Protein AF-0000000077142689 (afdb_homodimer)

Radius of gyration: 28.76 Å; Cα contacts (8 Å, |Δi|>4): 1678; chains: 2; bounding box: 77×78×77 Å

Sequence (762 aa):
MKGYTKGTSGLIKNINKANVLDVIKKRQPISRIEVSKVLKMSKSTISAIVDELIEEGLVVENGFSEKGTVGRKPIQLSFNPNAKFVVGMSVESSNMIGVLTNMDGKILKKIKWQTSIGEQAFNEIINGIQELLKSGKNVIGIGIGLPGITDIQTGVVNAPGLKWNNFELKKKLSKIFNYSIYVDNSVNYAALGERWIGCCREIENFVLINIGNGIGSGIYVNGKLLRGNAYAAGEVGYMATGEDVFKNTYSYGDYGYFERKASLSALVGLVSKDLPHINTIEGVIKGFKEQNPICVQAVSCFIKNLSMGIANIVSILNPEAIIIGGDILNYEIDIIHEIKEKVKKIVPFDFGIKMAQLGEDAAAIGAVADVLLNTNNLILLMKGYTKGTSGLIKNINKANVLDVIKKRQPISRIEVSKVLKMSKSTISAIVDELIEEGLVVENGFSEKGTVGRKPIQLSFNPNAKFVVGMSVESSNMIGVLTNMDGKILKKIKWQTSIGEQAFNEIINGIQELLKSGKNVIGIGIGLPGITDIQTGVVNAPGLKWNNFELKKKLSKIFNYSIYVDNSVNYAALGERWIGCCREIENFVLINIGNGIGSGIYVNGKLLRGNAYAAGEVGYMATGEDVFKNTYSYGDYGYFERKASLSALVGLVSKDLPHINTIEGVIKGFKEQNPICVQAVSCFIKNLSMGIANIVSILNPEAIIIGGDILNYEIDIIHEIKEKVKKIVPFDFGIKMAQLGEDAAAIGAVADVLLNTNNLILL

Nearest PDB structures (foldseek):
  5nck-assembly1_B  TM=8.993E-01  e=7.715E-26  Fusobacterium nucleatum
  3vgl-assembly1_A  TM=8.686E-01  e=1.577E-24  Streptomyces griseus subsp. griseus NBRC 13350
  4htl-assembly1_A  TM=8.903E-01  e=1.702E-23  Listeria monocytogenes EGD-e
  5f7r-assembly1_A  TM=8.678E-01  e=2.063E-22  Listeria monocytogenes EGD-e
  5f7p-assembly1_E  TM=8.771E-01  e=1.729E-19  Listeria monocytogenes EGD-e

InterPro domains:
  IPR000600 ROK family [PF00480] (98-369)
  IPR000600 ROK family [PTHR18964] (10-369)
  IPR036388 Winged helix-like DNA-binding domain superfamily [G3DSA:1.10.10.10] (3-80)
  IPR036390 Winged helix DNA-binding domain superfamily [SSF46785] (11-76)
  IPR043129 ATPase, nucleotide binding domain [SSF53067] (85-372)

Structure (mmCIF, N/CA/C/O backbone):
data_AF-0000000077142689-model_v1
#
loop_
_entity.id
_entity.type
_entity.pdbx_description
1 polymer 'ROK family protein'
#
loop_
_atom_site.group_PDB
_atom_site.id
_atom_site.type_symbol
_atom_site.label_atom_id
_atom_site.label_alt_id
_atom_site.label_comp_id
_atom_site.label_asym_id
_atom_site.label_entity_id
_atom_site.label_seq_id
_atom_site.pdbx_PDB_ins_code
_atom_site.Cartn_x
_atom_site.Cartn_y
_atom_site.Cartn_z
_atom_site.occupancy
_atom_site.B_iso_or_equiv
_atom_site.auth_seq_id
_atom_site.auth_comp_id
_atom_site.auth_asym_id
_atom_site.auth_atom_id
_atom_site.pdbx_PDB_model_num
ATOM 1 N N . MET A 1 1 ? 2.389 6.676 22.094 1 34.97 1 MET A N 1
ATOM 2 C CA . MET A 1 1 ? 1.885 7.871 21.422 1 34.97 1 MET A CA 1
ATOM 3 C C . MET A 1 1 ? 2.926 8.43 20.469 1 34.97 1 MET A C 1
ATOM 5 O O . MET A 1 1 ? 4.09 8.602 20.844 1 34.97 1 MET A O 1
ATOM 9 N N . LYS A 1 2 ? 2.779 8.234 19.297 1 53.44 2 LYS A N 1
ATOM 10 C CA . LYS A 1 2 ? 3.785 8.758 18.375 1 53.44 2 LYS A CA 1
ATOM 11 C C . LYS A 1 2 ? 4.148 10.195 18.719 1 53.44 2 LYS A C 1
ATOM 13 O O . LYS A 1 2 ? 3.281 10.992 19.078 1 53.44 2 LYS A O 1
ATOM 18 N N . GLY A 1 3 ? 5.324 10.398 19.25 1 62.84 3 GLY A N 1
ATOM 19 C CA . GLY A 1 3 ? 5.82 11.703 19.656 1 62.84 3 GLY A CA 1
ATOM 20 C C . GLY A 1 3 ? 5.543 12.781 18.625 1 62.84 3 GLY A C 1
ATOM 21 O O . GLY A 1 3 ? 5.414 12.492 17.422 1 62.84 3 GLY A O 1
ATOM 22 N N . TYR A 1 4 ? 4.871 13.891 19.109 1 74.12 4 TYR A N 1
ATOM 23 C CA . TYR A 1 4 ? 4.586 15.039 18.234 1 74.12 4 TYR A CA 1
ATOM 24 C C . TYR A 1 4 ? 5.871 15.625 17.672 1 74.12 4 TYR A C 1
ATOM 26 O O . TYR A 1 4 ? 6.855 15.805 18.391 1 74.12 4 TYR A O 1
ATOM 34 N N . THR A 1 5 ? 6.027 15.562 16.328 1 70.62 5 THR A N 1
ATOM 35 C CA . THR A 1 5 ? 7.129 16.281 15.703 1 70.62 5 THR A CA 1
ATOM 36 C C . THR A 1 5 ? 6.941 17.797 15.852 1 70.62 5 THR A C 1
ATOM 38 O O . THR A 1 5 ? 5.938 18.344 15.398 1 70.62 5 THR A O 1
ATOM 41 N N . LYS A 1 6 ? 7.988 18.406 16.531 1 76.56 6 LYS A N 1
ATOM 42 C CA . LYS A 1 6 ? 7.918 19.859 16.734 1 76.56 6 LYS A CA 1
ATOM 43 C C . LYS A 1 6 ? 8.398 20.625 15.508 1 76.56 6 LYS A C 1
ATOM 45 O O . LYS A 1 6 ? 9.344 20.203 14.844 1 76.56 6 LYS A O 1
ATOM 50 N N . GLY A 1 7 ? 7.574 21.516 15.141 1 73.81 7 GLY A N 1
ATOM 51 C CA . GLY A 1 7 ? 8.141 22.484 14.211 1 73.81 7 GLY A CA 1
ATOM 52 C C . GLY A 1 7 ? 9.195 23.375 14.844 1 73.81 7 GLY A C 1
ATOM 53 O O . GLY A 1 7 ? 8.906 24.109 15.789 1 73.81 7 GLY A O 1
ATOM 54 N N . THR A 1 8 ? 10.539 23.156 14.367 1 78.94 8 THR A N 1
ATOM 55 C CA . THR A 1 8 ? 11.648 23.922 14.922 1 78.94 8 THR A CA 1
ATOM 56 C C . THR A 1 8 ? 12.484 24.547 13.812 1 78.94 8 THR A C 1
ATOM 58 O O . THR A 1 8 ? 12.328 24.203 12.641 1 78.94 8 THR A O 1
ATOM 61 N N . SER A 1 9 ? 13.195 25.484 14.133 1 79.88 9 SER A N 1
ATOM 62 C CA . SER A 1 9 ? 14.133 26.078 13.195 1 79.88 9 SER A CA 1
ATOM 63 C C . SER A 1 9 ? 15.094 25.031 12.633 1 79.88 9 SER A C 1
ATOM 65 O O . SER A 1 9 ? 15.5 25.109 11.469 1 79.88 9 SER A O 1
ATOM 67 N N . GLY A 1 10 ? 15.406 24.125 13.438 1 79.38 10 GLY A N 1
ATOM 68 C CA . GLY A 1 10 ? 16.25 23.031 12.992 1 79.38 10 GLY A CA 1
ATOM 69 C C . GLY A 1 10 ? 15.625 22.219 11.875 1 79.38 10 GLY A C 1
ATOM 70 O O . GLY A 1 10 ? 16.312 21.844 10.922 1 79.38 10 GLY A O 1
ATOM 71 N N . LEU A 1 11 ? 14.398 22.078 12.023 1 79.75 11 LEU A N 1
ATOM 72 C CA . LEU A 1 11 ? 13.68 21.359 10.984 1 79.75 11 LEU A CA 1
ATOM 73 C C . LEU A 1 11 ? 13.711 22.125 9.664 1 79.75 11 LEU A C 1
ATOM 75 O O . LEU A 1 11 ? 13.883 21.531 8.602 1 79.75 11 LEU A O 1
ATOM 79 N N . ILE A 1 12 ? 13.602 23.328 9.727 1 82.12 12 ILE A N 1
ATOM 80 C CA . ILE A 1 12 ? 13.641 24.188 8.547 1 82.12 12 ILE A CA 1
ATOM 81 C C . ILE A 1 12 ? 14.992 24.047 7.855 1 82.12 12 ILE A C 1
ATOM 83 O O . ILE A 1 12 ? 15.062 23.875 6.637 1 82.12 12 ILE A O 1
ATOM 87 N N . LYS A 1 13 ? 15.977 24.141 8.672 1 84.38 13 LYS A N 1
ATOM 88 C CA . LYS A 1 13 ? 17.328 24.062 8.125 1 84.38 13 LYS A CA 1
ATOM 89 C C . LYS A 1 13 ? 17.547 22.719 7.422 1 84.38 13 LYS A C 1
ATOM 91 O O . LYS A 1 13 ? 18.109 22.688 6.328 1 84.38 13 LYS A O 1
ATOM 96 N N . ASN A 1 14 ? 17.094 21.734 8.055 1 85.06 14 ASN A N 1
ATOM 97 C CA . ASN A 1 14 ? 17.281 20.406 7.484 1 85.06 14 ASN A CA 1
ATOM 98 C C . ASN A 1 14 ? 16.531 20.25 6.168 1 85.06 14 ASN A C 1
ATOM 100 O O . ASN A 1 14 ? 17.047 19.656 5.215 1 85.06 14 ASN A O 1
ATOM 104 N N . ILE A 1 15 ? 15.414 20.781 6.145 1 84.69 15 ILE A N 1
ATOM 105 C CA . ILE A 1 15 ? 14.594 20.703 4.941 1 84.69 15 ILE A CA 1
ATOM 106 C C . ILE A 1 15 ? 15.273 21.469 3.807 1 84.69 15 ILE A C 1
ATOM 108 O O . ILE A 1 15 ? 15.391 20.953 2.689 1 84.69 15 ILE A O 1
ATOM 112 N N . ASN A 1 16 ? 15.742 22.609 4.094 1 88.06 16 ASN A N 1
ATOM 113 C CA . ASN A 1 16 ? 16.359 23.453 3.072 1 88.06 16 ASN A CA 1
ATOM 114 C C . ASN A 1 16 ? 17.688 22.859 2.594 1 88.06 16 ASN A C 1
ATOM 116 O O . ASN A 1 16 ? 18 22.938 1.406 1 88.06 16 ASN A O 1
ATOM 120 N N . LYS A 1 17 ? 18.422 22.328 3.52 1 90.19 17 LYS A N 1
ATOM 121 C CA . LYS A 1 17 ? 19.672 21.688 3.139 1 90.19 17 LYS A CA 1
ATOM 122 C C . LYS A 1 17 ? 19.422 20.531 2.174 1 90.19 17 LYS A C 1
ATOM 124 O O . LYS A 1 17 ? 20.141 20.391 1.174 1 90.19 17 LYS A O 1
ATOM 129 N N . ALA A 1 18 ? 18.438 19.781 2.486 1 87.69 18 ALA A N 1
ATOM 130 C CA . ALA A 1 18 ? 18.094 18.672 1.612 1 87.69 18 ALA A CA 1
ATOM 131 C C . ALA A 1 18 ? 17.672 19.156 0.231 1 87.69 18 ALA A C 1
ATOM 133 O O . ALA A 1 18 ? 18.047 18.578 -0.786 1 87.69 18 ALA A O 1
ATOM 134 N N . ASN A 1 19 ? 16.953 20.203 0.176 1 89.19 19 ASN A N 1
ATOM 135 C CA . ASN A 1 19 ? 16.516 20.781 -1.087 1 89.19 19 ASN A CA 1
ATOM 136 C C . ASN A 1 19 ? 17.688 21.266 -1.923 1 89.19 19 ASN A C 1
ATOM 138 O O . ASN A 1 19 ? 17.75 21.016 -3.129 1 89.19 19 ASN A O 1
ATOM 142 N N . VAL A 1 20 ? 18.578 21.922 -1.281 1 92.56 20 VAL A N 1
ATOM 143 C CA . VAL A 1 20 ? 19.75 22.469 -1.969 1 92.56 20 VAL A CA 1
ATOM 144 C C . VAL A 1 20 ? 20.578 21.344 -2.566 1 92.56 20 VAL A C 1
ATOM 146 O O . VAL A 1 20 ? 20.953 21.391 -3.738 1 92.56 20 VAL A O 1
ATOM 149 N N . LEU A 1 21 ? 20.797 20.391 -1.777 1 91.31 21 LEU A N 1
ATOM 150 C CA . LEU A 1 21 ? 21.578 19.25 -2.25 1 91.31 21 LEU A CA 1
ATOM 151 C C . LEU A 1 21 ? 20.906 18.578 -3.428 1 91.31 21 LEU A C 1
ATOM 153 O O . LEU A 1 21 ? 21.562 18.188 -4.398 1 91.31 21 LEU A O 1
ATOM 157 N N . ASP A 1 22 ? 19.641 18.406 -3.316 1 89.19 22 ASP A N 1
ATOM 158 C CA . ASP A 1 22 ? 18.875 17.766 -4.383 1 89.19 22 ASP A CA 1
ATOM 159 C C . ASP A 1 22 ? 18.984 18.562 -5.688 1 89.19 22 ASP A C 1
ATOM 161 O O . ASP A 1 22 ? 19.188 17.969 -6.754 1 89.19 22 ASP A O 1
ATOM 165 N N . VAL A 1 23 ? 18.875 19.828 -5.605 1 90.88 23 VAL A N 1
ATOM 166 C CA . VAL A 1 23 ? 18.953 20.688 -6.785 1 90.88 23 VAL A CA 1
ATOM 167 C C . VAL A 1 23 ? 20.344 20.578 -7.41 1 90.88 23 VAL A C 1
ATOM 169 O O . VAL A 1 23 ? 20.469 20.453 -8.633 1 90.88 23 VAL A O 1
ATOM 172 N N . ILE A 1 24 ? 21.328 20.578 -6.57 1 93.12 24 ILE A N 1
ATOM 173 C CA . ILE A 1 24 ? 22.688 20.484 -7.074 1 93.12 24 ILE A CA 1
ATOM 174 C C . ILE A 1 24 ? 22.891 19.125 -7.773 1 93.12 24 ILE A C 1
ATOM 176 O O . ILE A 1 24 ? 23.406 19.078 -8.883 1 93.12 24 ILE A O 1
ATOM 180 N N . LYS A 1 25 ? 22.453 18.141 -7.184 1 90.56 25 LYS A N 1
ATOM 181 C CA . LYS A 1 25 ? 22.609 16.797 -7.734 1 90.56 25 LYS A CA 1
ATOM 182 C C . LYS A 1 25 ? 21.906 16.672 -9.086 1 90.56 25 LYS A C 1
ATOM 184 O O . LYS A 1 25 ? 22.453 16.078 -10.023 1 90.56 25 LYS A O 1
ATOM 189 N N . LYS A 1 26 ? 20.797 17.219 -9.219 1 89.19 26 LYS A N 1
ATOM 190 C CA . LYS A 1 26 ? 19.969 17.031 -10.406 1 89.19 26 LYS A CA 1
ATOM 191 C C . LYS A 1 26 ? 20.391 17.969 -11.531 1 89.19 26 LYS A C 1
ATOM 193 O O . LYS A 1 26 ? 20.219 17.672 -12.711 1 89.19 26 LYS A O 1
ATOM 198 N N . ARG A 1 27 ? 21.031 19.094 -11.164 1 92.56 27 ARG A N 1
ATOM 199 C CA . ARG A 1 27 ? 21.266 20.125 -12.18 1 92.56 27 ARG A CA 1
ATOM 200 C C . ARG A 1 27 ? 22.75 20.422 -12.328 1 92.56 27 ARG A C 1
ATOM 202 O O . ARG A 1 27 ? 23.141 21.328 -13.062 1 92.56 27 ARG A O 1
ATOM 209 N N . GLN A 1 28 ? 23.516 19.703 -11.758 1 92.31 28 GLN A N 1
ATOM 210 C CA . GLN A 1 28 ? 24.953 19.953 -11.766 1 92.31 28 GLN A CA 1
ATOM 211 C C . GLN A 1 28 ? 25.516 19.922 -13.188 1 92.31 28 GLN A C 1
ATOM 213 O O . GLN A 1 28 ? 25.031 19.172 -14.031 1 92.31 28 GLN A O 1
ATOM 218 N N . PRO A 1 29 ? 26.438 20.75 -13.438 1 94.12 29 PRO A N 1
ATOM 219 C CA . PRO A 1 29 ? 26.953 21.797 -12.562 1 94.12 29 PRO A CA 1
ATOM 220 C C . PRO A 1 29 ? 26.031 23.016 -12.492 1 94.12 29 PRO A C 1
ATOM 222 O O . PRO A 1 29 ? 25.328 23.312 -13.461 1 94.12 29 PRO A O 1
ATOM 225 N N . ILE A 1 30 ? 25.969 23.625 -11.383 1 95.06 30 ILE A N 1
ATOM 226 C CA . ILE A 1 30 ? 25.047 24.734 -11.164 1 95.06 30 ILE A CA 1
ATOM 227 C C . ILE A 1 30 ? 25.672 25.75 -10.211 1 95.06 30 ILE A C 1
ATOM 229 O O . ILE A 1 30 ? 26.484 25.391 -9.352 1 95.06 30 ILE A O 1
ATOM 233 N N . SER A 1 31 ? 25.328 27.016 -10.391 1 95.25 31 SER A N 1
ATOM 234 C CA . SER A 1 31 ? 25.875 28.047 -9.516 1 95.25 31 SER A CA 1
ATOM 235 C C . SER A 1 31 ? 24.953 28.297 -8.32 1 95.25 31 SER A C 1
ATOM 237 O O . SER A 1 31 ? 23.797 27.906 -8.328 1 95.25 31 SER A O 1
ATOM 239 N N . ARG A 1 32 ? 25.547 28.969 -7.309 1 95.5 32 ARG A N 1
ATOM 240 C CA . ARG A 1 32 ? 24.781 29.359 -6.133 1 95.5 32 ARG A CA 1
ATOM 241 C C . ARG A 1 32 ? 23.578 30.219 -6.527 1 95.5 32 ARG A C 1
ATOM 243 O O . ARG A 1 32 ? 22.484 30.047 -5.992 1 95.5 32 ARG A O 1
ATOM 250 N N . ILE A 1 33 ? 23.812 31.109 -7.48 1 94.5 33 ILE A N 1
ATOM 251 C CA . ILE A 1 33 ? 22.781 32.031 -7.914 1 94.5 33 ILE A CA 1
ATOM 252 C C . ILE A 1 33 ? 21.641 31.25 -8.57 1 94.5 33 ILE A C 1
ATOM 254 O O . ILE A 1 33 ? 20.469 31.547 -8.336 1 94.5 33 ILE A O 1
ATOM 258 N N . GLU A 1 34 ? 22 30.344 -9.328 1 95.25 34 GLU A N 1
ATOM 259 C CA . GLU A 1 34 ? 20.984 29.516 -9.992 1 95.25 34 GLU A CA 1
ATOM 260 C C . GLU A 1 34 ? 20.203 28.688 -8.984 1 95.25 34 GLU A C 1
ATOM 262 O O . GLU A 1 34 ? 18.984 28.516 -9.117 1 95.25 34 GLU A O 1
ATOM 267 N N . VAL A 1 35 ? 20.859 28.109 -8.008 1 95.75 35 VAL A N 1
ATOM 268 C CA . VAL A 1 35 ? 20.188 27.344 -6.957 1 95.75 35 VAL A CA 1
ATOM 269 C C . VAL A 1 35 ? 19.188 28.234 -6.234 1 95.75 35 VAL A C 1
ATOM 271 O O . VAL A 1 35 ? 18.062 27.812 -5.957 1 95.75 35 VAL A O 1
ATOM 274 N N . SER A 1 36 ? 19.641 29.453 -5.953 1 95.06 36 SER A N 1
ATOM 275 C CA . SER A 1 36 ? 18.766 30.422 -5.301 1 95.06 36 SER A CA 1
ATOM 276 C C . SER A 1 36 ? 17.5 30.672 -6.117 1 95.06 36 SER A C 1
ATOM 278 O O . SER A 1 36 ? 16.406 30.75 -5.562 1 95.06 36 SER A O 1
ATOM 280 N N . LYS A 1 37 ? 17.641 30.75 -7.402 1 94.44 37 LYS A N 1
ATOM 281 C CA . LYS A 1 37 ? 16.5 30.984 -8.297 1 94.44 37 LYS A CA 1
ATOM 282 C C . LYS A 1 37 ? 15.57 29.781 -8.312 1 94.44 37 LYS A C 1
ATOM 284 O O . LYS A 1 37 ? 14.344 29.938 -8.234 1 94.44 37 LYS A O 1
ATOM 289 N N . VAL A 1 38 ? 16.141 28.625 -8.336 1 93.56 38 VAL A N 1
ATOM 290 C CA . VAL A 1 38 ? 15.359 27.391 -8.43 1 93.56 38 VAL A CA 1
ATOM 291 C C . VAL A 1 38 ? 14.539 27.203 -7.156 1 93.56 38 VAL A C 1
ATOM 293 O O . VAL A 1 38 ? 13.359 26.844 -7.219 1 93.56 38 VAL A O 1
ATOM 296 N N . LEU A 1 39 ? 15.109 27.469 -6.023 1 93.62 39 LEU A N 1
ATOM 297 C CA . LEU A 1 39 ? 14.469 27.172 -4.742 1 93.62 39 LEU A CA 1
ATOM 298 C C . LEU A 1 39 ? 13.766 28.422 -4.203 1 93.62 39 LEU A C 1
ATOM 300 O O . LEU A 1 39 ? 13.062 28.344 -3.193 1 93.62 39 LEU A O 1
ATOM 304 N N . LYS A 1 40 ? 13.961 29.625 -4.895 1 92.94 40 LYS A N 1
ATOM 305 C CA . LYS A 1 40 ? 13.375 30.891 -4.469 1 92.94 40 LYS A CA 1
ATOM 306 C C . LYS A 1 40 ? 13.75 31.219 -3.023 1 92.94 40 LYS A C 1
ATOM 308 O O . LYS A 1 40 ? 12.883 31.516 -2.201 1 92.94 40 LYS A O 1
ATOM 313 N N . MET A 1 41 ? 15.031 31.031 -2.73 1 92.25 41 MET A N 1
ATOM 314 C CA . MET A 1 41 ? 15.617 31.359 -1.434 1 92.25 41 MET A CA 1
ATOM 315 C C . MET A 1 41 ? 16.672 32.438 -1.57 1 92.25 41 MET A C 1
ATOM 317 O O . MET A 1 41 ? 17.188 32.688 -2.662 1 92.25 41 MET A O 1
ATOM 321 N N . SER A 1 42 ? 16.953 33.062 -0.477 1 92.44 42 SER A N 1
ATOM 322 C CA . SER A 1 42 ? 17.922 34.156 -0.501 1 92.44 42 SER A CA 1
ATOM 323 C C . SER A 1 42 ? 19.312 33.625 -0.811 1 92.44 42 SER A C 1
ATOM 325 O O . SER A 1 42 ? 19.656 32.5 -0.484 1 92.44 42 SER A O 1
ATOM 327 N N . LYS A 1 43 ? 20.109 34.5 -1.365 1 93.25 43 LYS A N 1
ATOM 328 C CA . LYS A 1 43 ? 21.5 34.156 -1.689 1 93.25 43 LYS A CA 1
ATOM 329 C C . LYS A 1 43 ? 22.297 33.844 -0.429 1 93.25 43 LYS A C 1
ATOM 331 O O . LYS A 1 43 ? 23.156 32.938 -0.435 1 93.25 43 LYS A O 1
ATOM 336 N N . SER A 1 44 ? 22.031 34.562 0.564 1 94.44 44 SER A N 1
ATOM 337 C CA . SER A 1 44 ? 22.734 34.344 1.818 1 94.44 44 SER A CA 1
ATOM 338 C C . SER A 1 44 ? 22.453 32.969 2.393 1 94.44 44 SER A C 1
ATOM 340 O O . SER A 1 44 ? 23.375 32.281 2.842 1 94.44 44 SER A O 1
ATOM 342 N N . THR A 1 45 ? 21.188 32.562 2.361 1 92.88 45 THR A N 1
ATOM 343 C CA . THR A 1 45 ? 20.781 31.25 2.854 1 92.88 45 THR A CA 1
ATOM 344 C C . THR A 1 45 ? 21.422 30.141 2.023 1 92.88 45 THR A C 1
ATOM 346 O O . THR A 1 45 ? 21.969 29.172 2.576 1 92.88 45 THR A O 1
ATOM 349 N N . ILE A 1 46 ? 21.359 30.328 0.736 1 95.56 46 ILE A N 1
ATOM 350 C CA . ILE A 1 46 ? 21.938 29.344 -0.169 1 95.56 46 ILE A CA 1
ATOM 351 C C . ILE A 1 46 ? 23.438 29.234 0.077 1 95.56 46 ILE A C 1
ATOM 353 O O . ILE A 1 46 ? 23.984 28.125 0.169 1 95.56 46 ILE A O 1
ATOM 357 N N . SER A 1 47 ? 24.047 30.359 0.208 1 95.69 47 SER A N 1
ATOM 358 C CA . SER A 1 47 ? 25.484 30.375 0.394 1 95.69 47 SER A CA 1
ATOM 359 C C . SER A 1 47 ? 25.891 29.656 1.676 1 95.69 47 SER A C 1
ATOM 361 O O . SER A 1 47 ? 26.844 28.875 1.683 1 95.69 47 SER A O 1
ATOM 363 N N . ALA A 1 48 ? 25.156 29.891 2.693 1 95.75 48 ALA A N 1
ATOM 364 C CA . ALA A 1 48 ? 25.453 29.25 3.973 1 95.75 48 ALA A CA 1
ATOM 365 C C . ALA A 1 48 ? 25.281 27.734 3.879 1 95.75 48 ALA A C 1
ATOM 367 O O . ALA A 1 48 ? 26.125 26.984 4.379 1 95.75 48 ALA A O 1
ATOM 368 N N . ILE A 1 49 ? 24.25 27.281 3.273 1 94.75 49 ILE A N 1
ATOM 369 C CA . ILE A 1 49 ? 23.953 25.859 3.139 1 94.75 49 ILE A CA 1
ATOM 370 C C . ILE A 1 49 ? 25.016 25.203 2.254 1 94.75 49 ILE A C 1
ATOM 372 O O . ILE A 1 49 ? 25.5 24.125 2.576 1 94.75 49 ILE A O 1
ATOM 376 N N . VAL A 1 50 ? 25.344 25.859 1.195 1 96 50 VAL A N 1
ATOM 377 C CA . VAL A 1 50 ? 26.328 25.312 0.273 1 96 50 VAL A CA 1
ATOM 378 C C . VAL A 1 50 ? 27.688 25.188 0.983 1 96 50 VAL A C 1
ATOM 380 O O . VAL A 1 50 ? 28.375 24.172 0.833 1 96 50 VAL A O 1
ATOM 383 N N . ASP A 1 51 ? 28.031 26.188 1.736 1 96.75 51 ASP A N 1
ATOM 384 C CA . ASP A 1 51 ? 29.297 26.141 2.486 1 96.75 51 ASP A CA 1
ATOM 385 C C . ASP A 1 51 ? 29.312 24.938 3.426 1 96.75 51 ASP A C 1
ATOM 387 O O . ASP A 1 51 ? 30.328 24.25 3.545 1 96.75 51 ASP A O 1
ATOM 391 N N . GLU A 1 52 ? 28.234 24.719 4.035 1 95 52 GLU A N 1
ATOM 392 C CA . GLU A 1 52 ? 28.125 23.562 4.922 1 95 52 GLU A CA 1
ATOM 393 C C . GLU A 1 52 ? 28.281 22.25 4.152 1 95 52 GLU A C 1
ATOM 395 O O . GLU A 1 52 ? 28.969 21.344 4.609 1 95 52 GLU A O 1
ATOM 400 N N . LEU A 1 53 ? 27.688 22.156 3.012 1 94.38 53 LEU A N 1
ATOM 401 C CA . LEU A 1 53 ? 27.734 20.953 2.186 1 94.38 53 LEU A CA 1
ATOM 402 C C . LEU A 1 53 ? 29.156 20.719 1.659 1 94.38 53 LEU A C 1
ATOM 404 O O . LEU A 1 53 ? 29.578 19.562 1.514 1 94.38 53 LEU A O 1
ATOM 408 N N . ILE A 1 54 ? 29.859 21.797 1.369 1 95.62 54 ILE A N 1
ATOM 409 C CA . ILE A 1 54 ? 31.25 21.703 0.941 1 95.62 54 ILE A CA 1
ATOM 410 C C . ILE A 1 54 ? 32.094 21.203 2.096 1 95.62 54 ILE A C 1
ATOM 412 O O . ILE A 1 54 ? 32.969 20.328 1.91 1 95.62 54 ILE A O 1
ATOM 416 N N . GLU A 1 55 ? 31.828 21.719 3.229 1 95.31 55 GLU A N 1
ATOM 417 C CA . GLU A 1 55 ? 32.562 21.297 4.414 1 95.31 55 GLU A CA 1
ATOM 418 C C . GLU A 1 55 ? 32.344 19.812 4.691 1 95.31 55 GLU A C 1
ATOM 420 O O . GLU A 1 55 ? 33.281 19.109 5.121 1 95.31 55 GLU A O 1
ATOM 425 N N . GLU A 1 56 ? 31.188 19.344 4.398 1 91.5 56 GLU A N 1
ATOM 426 C CA . GLU A 1 56 ? 30.844 17.953 4.621 1 91.5 56 GLU A CA 1
ATOM 427 C C . GLU A 1 56 ? 31.375 17.062 3.5 1 91.5 56 GLU A C 1
ATOM 429 O O . GLU A 1 56 ? 31.297 15.836 3.576 1 91.5 56 GLU A O 1
ATOM 434 N N . GLY A 1 57 ? 31.906 17.672 2.443 1 93.12 57 GLY A N 1
ATOM 435 C CA . GLY A 1 57 ? 32.469 16.938 1.324 1 93.12 57 GLY A CA 1
ATOM 436 C C . GLY A 1 57 ? 31.453 16.484 0.31 1 93.12 57 GLY A C 1
ATOM 437 O O . GLY A 1 57 ? 31.766 15.766 -0.639 1 93.12 57 GLY A O 1
ATOM 438 N N . LEU A 1 58 ? 30.188 16.906 0.428 1 93.88 58 LEU A N 1
ATOM 439 C CA . LEU A 1 58 ? 29.094 16.438 -0.417 1 93.88 58 LEU A CA 1
ATOM 440 C C . LEU A 1 58 ? 29.031 17.234 -1.715 1 93.88 58 LEU A C 1
ATOM 442 O O . LEU A 1 58 ? 28.5 16.766 -2.719 1 93.88 58 LEU A O 1
ATOM 446 N N . VAL A 1 59 ? 29.531 18.453 -1.672 1 95.25 59 VAL A N 1
ATOM 447 C CA . VAL A 1 59 ? 29.531 19.344 -2.828 1 95.25 59 VAL A CA 1
ATOM 448 C C . VAL A 1 59 ? 30.953 19.844 -3.084 1 95.25 59 VAL A C 1
ATOM 450 O O . VAL A 1 59 ? 31.703 20.109 -2.141 1 95.25 59 VAL A O 1
ATOM 453 N N . VAL A 1 60 ? 31.297 19.938 -4.336 1 96 60 VAL A N 1
ATOM 454 C CA . VAL A 1 60 ? 32.594 20.469 -4.711 1 96 60 VAL A CA 1
ATOM 455 C C . VAL A 1 60 ? 32.438 21.656 -5.652 1 96 60 VAL A C 1
ATOM 457 O O . VAL A 1 60 ? 31.469 21.719 -6.41 1 96 60 VAL A O 1
ATOM 460 N N . GLU A 1 61 ? 33.375 22.469 -5.586 1 93.94 61 GLU A N 1
ATOM 461 C CA . GLU A 1 61 ? 33.438 23.609 -6.504 1 93.94 61 GLU A CA 1
ATOM 462 C C . GLU A 1 61 ? 34.344 23.281 -7.703 1 93.94 61 GLU A C 1
ATOM 464 O O . GLU A 1 61 ? 35.469 22.844 -7.535 1 93.94 61 GLU A O 1
ATOM 469 N N . ASN A 1 62 ? 33.688 23.188 -8.992 1 86.62 62 ASN A N 1
ATOM 470 C CA . ASN A 1 62 ? 34.406 22.812 -10.211 1 86.62 62 ASN A CA 1
ATOM 471 C C . ASN A 1 62 ? 35 24.031 -10.914 1 86.62 62 ASN A C 1
ATOM 473 O O . ASN A 1 62 ? 35.438 23.938 -12.062 1 86.62 62 ASN A O 1
ATOM 477 N N . GLY A 1 63 ? 35.188 25.062 -10.453 1 75.62 63 GLY A N 1
ATOM 478 C CA . GLY A 1 63 ? 35.719 26.234 -11.125 1 75.62 63 GLY A CA 1
ATOM 479 C C . GLY A 1 63 ? 34.656 27.109 -11.758 1 75.62 63 GLY A C 1
ATOM 480 O O . GLY A 1 63 ? 33.469 26.984 -11.422 1 75.62 63 GLY A O 1
ATOM 481 N N . PHE A 1 64 ? 35.125 28.109 -12.75 1 68.06 64 PHE A N 1
ATOM 482 C CA . PHE A 1 64 ? 34.25 29.141 -13.297 1 68.06 64 PHE A CA 1
ATOM 483 C C . PHE A 1 64 ? 33.562 28.641 -14.562 1 68.06 64 PHE A C 1
ATOM 485 O O . PHE A 1 64 ? 34.125 27.812 -15.297 1 68.06 64 PHE A O 1
ATOM 492 N N . SER A 1 65 ? 32.219 28.797 -14.797 1 64.19 65 SER A N 1
ATOM 493 C CA . SER A 1 65 ? 31.5 28.469 -16.016 1 64.19 65 SER A CA 1
ATOM 494 C C . SER A 1 65 ? 32.125 29.156 -17.234 1 64.19 65 SER A C 1
ATOM 496 O O . SER A 1 65 ? 32.688 30.25 -17.109 1 64.19 65 SER A O 1
ATOM 498 N N . GLU A 1 66 ? 32.469 28.422 -18.469 1 55.53 66 GLU A N 1
ATOM 499 C CA . GLU A 1 66 ? 33.031 29.047 -19.672 1 55.53 66 GLU A CA 1
ATOM 500 C C . GLU A 1 66 ? 32.062 30.109 -20.234 1 55.53 66 GLU A C 1
ATOM 502 O O . GLU A 1 66 ? 32.469 30.922 -21.062 1 55.53 66 GLU A O 1
ATOM 507 N N . LYS A 1 67 ? 30.906 29.781 -20.391 1 50.47 67 LYS A N 1
ATOM 508 C CA . LYS A 1 67 ? 30.094 30.516 -21.344 1 50.47 67 LYS A CA 1
ATOM 509 C C . LYS A 1 67 ? 30.062 32 -21 1 50.47 67 LYS A C 1
ATOM 511 O O . LYS A 1 67 ? 29.406 32.781 -21.688 1 50.47 67 LYS A O 1
ATOM 516 N N . GLY A 1 68 ? 29.812 32.438 -19.734 1 46.12 68 GLY A N 1
ATOM 517 C CA . GLY A 1 68 ? 29.25 33.781 -19.625 1 46.12 68 GLY A CA 1
ATOM 518 C C . GLY A 1 68 ? 30.25 34.875 -19.938 1 46.12 68 GLY A C 1
ATOM 519 O O . GLY A 1 68 ? 31.453 34.656 -19.938 1 46.12 68 GLY A O 1
ATOM 520 N N . THR A 1 69 ? 29.625 36.062 -20.484 1 45.88 69 THR A N 1
ATOM 521 C CA . THR A 1 69 ? 30.031 37.406 -20.906 1 45.88 69 THR A CA 1
ATOM 522 C C . THR A 1 69 ? 30.969 38.031 -19.875 1 45.88 69 THR A C 1
ATOM 524 O O . THR A 1 69 ? 31.109 37.531 -18.766 1 45.88 69 THR A O 1
ATOM 527 N N . VAL A 1 70 ? 31.094 39.469 -19.844 1 47.78 70 VAL A N 1
ATOM 528 C CA . VAL A 1 70 ? 31.594 40.625 -19.109 1 47.78 70 VAL A CA 1
ATOM 529 C C . VAL A 1 70 ? 31.078 40.594 -17.672 1 47.78 70 VAL A C 1
ATOM 531 O O . VAL A 1 70 ? 29.859 40.562 -17.438 1 47.78 70 VAL A O 1
ATOM 534 N N . GLY A 1 71 ? 31.797 40.062 -16.625 1 54.59 71 GLY A N 1
ATOM 535 C CA . GLY A 1 71 ? 31.688 40.062 -15.172 1 54.59 71 GLY A CA 1
ATOM 536 C C . GLY A 1 71 ? 32.188 38.781 -14.531 1 54.59 71 GLY A C 1
ATOM 537 O O . GLY A 1 71 ? 32.594 37.844 -15.227 1 54.59 71 GLY A O 1
ATOM 538 N N . ARG A 1 72 ? 32.406 38.719 -13.18 1 61.09 72 ARG A N 1
ATOM 539 C CA . ARG A 1 72 ? 32.875 37.594 -12.367 1 61.09 72 ARG A CA 1
ATOM 540 C C . ARG A 1 72 ? 32.094 36.312 -12.664 1 61.09 72 ARG A C 1
ATOM 542 O O . ARG A 1 72 ? 30.891 36.281 -12.508 1 61.09 72 ARG A O 1
ATOM 549 N N . LYS A 1 73 ? 32.625 35.375 -13.273 1 69.38 73 LYS A N 1
ATOM 550 C CA . LYS A 1 73 ? 32.031 34.094 -13.68 1 69.38 73 LYS A CA 1
ATOM 551 C C . LYS A 1 73 ? 31.641 33.281 -12.469 1 69.38 73 LYS A C 1
ATOM 553 O O . LYS A 1 73 ? 32.438 33.094 -11.555 1 69.38 73 LYS A O 1
ATOM 558 N N . PRO A 1 74 ? 30.359 32.906 -12.297 1 82.62 74 PRO A N 1
ATOM 559 C CA . PRO A 1 74 ? 29.922 32.188 -11.094 1 82.62 74 PRO A CA 1
ATOM 560 C C . PRO A 1 74 ? 30.594 30.812 -10.945 1 82.62 74 PRO A C 1
ATOM 562 O O . PRO A 1 74 ? 30.891 30.156 -11.953 1 82.62 74 PRO A O 1
ATOM 565 N N . ILE A 1 75 ? 31.016 30.469 -9.75 1 90.62 75 ILE A N 1
ATOM 566 C CA . ILE A 1 75 ? 31.594 29.188 -9.406 1 90.62 75 ILE A CA 1
ATOM 567 C C . ILE A 1 75 ? 30.547 28.078 -9.586 1 90.62 75 ILE A C 1
ATOM 569 O O . ILE A 1 75 ? 29.406 28.219 -9.141 1 90.62 75 ILE A O 1
ATOM 573 N N . GLN A 1 76 ? 30.922 27.047 -10.289 1 94.88 76 GLN A N 1
ATOM 574 C CA . GLN A 1 76 ? 30.016 25.922 -10.531 1 94.88 76 GLN A CA 1
ATOM 575 C C . GLN A 1 76 ? 30.141 24.875 -9.422 1 94.88 76 GLN A C 1
ATOM 577 O O . GLN A 1 76 ? 31.234 24.578 -8.961 1 94.88 76 GLN A O 1
ATOM 582 N N . LEU A 1 77 ? 28.969 24.391 -9 1 96.12 77 LEU A N 1
ATOM 583 C CA . LEU A 1 77 ? 28.875 23.391 -7.949 1 96.12 77 LEU A CA 1
ATOM 584 C C . LEU A 1 77 ? 28.516 22.031 -8.523 1 96.12 77 LEU A C 1
ATOM 586 O O . LEU A 1 77 ? 27.688 21.938 -9.445 1 96.12 77 LEU A O 1
ATOM 590 N N . SER A 1 78 ? 29.141 20.938 -7.988 1 96.19 78 SER A N 1
ATOM 591 C CA . SER A 1 78 ? 28.797 19.562 -8.328 1 96.19 78 SER A CA 1
ATOM 592 C C . SER A 1 78 ? 28.719 18.688 -7.078 1 96.19 78 SER A C 1
ATOM 594 O O . SER A 1 78 ? 29.391 18.953 -6.086 1 96.19 78 SER A O 1
ATOM 596 N N . PHE A 1 79 ? 27.812 17.719 -7.184 1 94 79 PHE A N 1
ATOM 597 C CA . PHE A 1 79 ? 27.719 16.719 -6.133 1 94 79 PHE A CA 1
ATOM 598 C C . PHE A 1 79 ? 28.938 15.789 -6.164 1 94 79 PHE A C 1
ATOM 600 O O . PHE A 1 79 ? 29.391 15.398 -7.238 1 94 79 PHE A O 1
ATOM 607 N N . ASN A 1 80 ? 29.516 15.523 -4.977 1 94.5 80 ASN A N 1
ATOM 608 C CA . ASN A 1 80 ? 30.641 14.602 -4.859 1 94.5 80 ASN A CA 1
ATOM 609 C C . ASN A 1 80 ? 30.172 13.195 -4.488 1 94.5 80 ASN A C 1
ATOM 611 O O . ASN A 1 80 ? 30.047 12.867 -3.305 1 94.5 80 ASN A O 1
ATOM 615 N N . PRO A 1 81 ? 30.016 12.281 -5.438 1 93.44 81 PRO A N 1
ATOM 616 C CA . PRO A 1 81 ? 29.516 10.938 -5.129 1 93.44 81 PRO A CA 1
ATOM 617 C C . PRO A 1 81 ? 30.531 10.109 -4.344 1 93.44 81 PRO A C 1
ATOM 619 O O . PRO A 1 81 ? 30.188 9.062 -3.795 1 93.44 81 PRO A O 1
ATOM 622 N N . ASN A 1 82 ? 31.781 10.562 -4.266 1 93.88 82 ASN A N 1
ATOM 623 C CA . ASN A 1 82 ? 32.844 9.781 -3.623 1 93.88 82 ASN A CA 1
ATOM 624 C C . ASN A 1 82 ? 33.125 10.289 -2.213 1 93.88 82 ASN A C 1
ATOM 626 O O . ASN A 1 82 ? 34.156 9.961 -1.63 1 93.88 82 ASN A O 1
ATOM 630 N N . ALA A 1 83 ? 32.188 11.094 -1.757 1 93.06 83 ALA A N 1
ATOM 631 C CA . ALA A 1 83 ? 32.344 11.594 -0.395 1 93.06 83 ALA A CA 1
ATOM 632 C C . ALA A 1 83 ? 32.219 10.469 0.624 1 93.06 83 ALA A C 1
ATOM 634 O O . ALA A 1 83 ? 32.875 10.484 1.661 1 93.06 83 ALA A O 1
ATOM 635 N N . LYS A 1 84 ? 31.359 9.578 0.407 1 94.12 84 LYS A N 1
ATOM 636 C CA . LYS A 1 84 ? 31.094 8.445 1.284 1 94.12 84 LYS A CA 1
ATOM 637 C C . LYS A 1 84 ? 30.875 7.164 0.478 1 94.12 84 LYS A C 1
ATOM 639 O O . LYS A 1 84 ? 30.594 7.223 -0.719 1 94.12 84 LYS A O 1
ATOM 644 N N . PHE A 1 85 ? 31.062 6.082 1.181 1 95.62 85 PHE A N 1
ATOM 645 C CA . PHE A 1 85 ? 30.891 4.777 0.558 1 95.62 85 PHE A CA 1
ATOM 646 C C . PHE A 1 85 ? 29.953 3.906 1.386 1 95.62 85 PHE A C 1
ATOM 648 O O . PHE A 1 85 ? 29.688 4.203 2.553 1 95.62 85 PHE A O 1
ATOM 655 N N . VAL A 1 86 ? 29.375 2.922 0.784 1 97.31 86 VAL A N 1
ATOM 656 C CA . VAL A 1 86 ? 28.391 2.055 1.437 1 97.31 86 VAL A CA 1
ATOM 657 C C . VAL A 1 86 ? 28.625 0.606 1.009 1 97.31 86 VAL A C 1
ATOM 659 O O . VAL A 1 86 ? 28.906 0.336 -0.16 1 97.31 86 VAL A O 1
ATOM 662 N N . VAL A 1 87 ? 28.5 -0.291 1.937 1 98.31 87 VAL A N 1
ATOM 663 C CA . VAL A 1 87 ? 28.531 -1.718 1.634 1 98.31 87 VAL A CA 1
ATOM 664 C C . VAL A 1 87 ? 27.109 -2.248 1.517 1 98.31 87 VAL A C 1
ATOM 666 O O . VAL A 1 87 ? 26.266 -2 2.389 1 98.31 87 VAL A O 1
ATOM 669 N N . GLY A 1 88 ? 26.812 -2.83 0.401 1 98.62 88 GLY A N 1
ATOM 670 C CA . GLY A 1 88 ? 25.562 -3.533 0.188 1 98.62 88 GLY A CA 1
ATOM 671 C C . GLY A 1 88 ? 25.75 -5.012 -0.105 1 98.62 88 GLY A C 1
ATOM 672 O O . GLY A 1 88 ? 26.641 -5.391 -0.859 1 98.62 88 GLY A O 1
ATOM 673 N N . MET A 1 89 ? 24.906 -5.84 0.51 1 98.69 89 MET A N 1
ATOM 674 C CA . MET A 1 89 ? 24.984 -7.281 0.284 1 98.69 89 MET A CA 1
ATOM 675 C C . MET A 1 89 ? 23.609 -7.859 -0.006 1 98.69 89 MET A C 1
ATOM 677 O O . MET A 1 89 ? 22.609 -7.363 0.503 1 98.69 89 MET A O 1
ATOM 681 N N . SER A 1 90 ? 23.594 -8.867 -0.786 1 98.56 90 SER A N 1
ATOM 682 C CA . SER A 1 90 ? 22.438 -9.711 -1.038 1 98.56 90 SER A CA 1
ATOM 683 C C . SER A 1 90 ? 22.734 -11.172 -0.73 1 98.56 90 SER A C 1
ATOM 685 O O . SER A 1 90 ? 23.656 -11.758 -1.308 1 98.56 90 SER A O 1
ATOM 687 N N . VAL A 1 91 ? 22 -11.703 0.172 1 97.75 91 VAL A N 1
ATOM 688 C CA . VAL A 1 91 ? 22.141 -13.109 0.54 1 97.75 91 VAL A CA 1
ATOM 689 C C . VAL A 1 91 ? 20.953 -13.898 -0.022 1 97.75 91 VAL A C 1
ATOM 691 O O . VAL A 1 91 ? 19.797 -13.633 0.321 1 97.75 91 VAL A O 1
ATOM 694 N N . GLU A 1 92 ? 21.234 -14.773 -0.894 1 92.88 92 GLU A N 1
ATOM 695 C CA . GLU A 1 92 ? 20.25 -15.711 -1.422 1 92.88 92 GLU A CA 1
ATOM 696 C C . GLU A 1 92 ? 20.609 -17.156 -1.056 1 92.88 92 GLU A C 1
ATOM 698 O O . GLU A 1 92 ? 21.672 -17.406 -0.503 1 92.88 92 GLU A O 1
ATOM 703 N N . SER A 1 93 ? 19.672 -18.062 -1.336 1 85.81 93 SER A N 1
ATOM 704 C CA . SER A 1 93 ? 19.906 -19.469 -0.998 1 85.81 93 SER A CA 1
ATOM 705 C C . SER A 1 93 ? 21 -20.062 -1.859 1 85.81 93 SER A C 1
ATOM 707 O O . SER A 1 93 ? 21.688 -21.016 -1.442 1 85.81 93 SER A O 1
ATOM 709 N N . SER A 1 94 ? 21.219 -19.5 -3.023 1 87.19 94 SER A N 1
ATOM 710 C CA . SER A 1 94 ? 22.188 -20.062 -3.955 1 87.19 94 SER A CA 1
ATOM 711 C C . SER A 1 94 ? 23.516 -19.312 -3.906 1 87.19 94 SER A C 1
ATOM 713 O O . SER A 1 94 ? 24.578 -19.938 -3.895 1 87.19 94 SER A O 1
ATOM 715 N N . ASN A 1 95 ? 23.438 -18.031 -3.852 1 94.44 95 ASN A N 1
ATOM 716 C CA . ASN A 1 95 ? 24.656 -17.25 -3.875 1 94.44 95 ASN A CA 1
ATOM 717 C C . ASN A 1 95 ? 24.516 -15.953 -3.068 1 94.44 95 ASN A C 1
ATOM 719 O O . ASN A 1 95 ? 23.391 -15.547 -2.748 1 94.44 95 ASN A O 1
ATOM 723 N N . MET A 1 96 ? 25.641 -15.375 -2.762 1 98 96 MET A N 1
ATOM 724 C CA . MET A 1 96 ? 25.734 -14.07 -2.115 1 98 96 MET A CA 1
ATOM 725 C C . MET A 1 96 ? 26.5 -13.086 -2.99 1 98 96 MET A C 1
ATOM 727 O O . MET A 1 96 ? 27.453 -13.469 -3.68 1 98 96 MET A O 1
ATOM 731 N N . ILE A 1 97 ? 26 -11.883 -2.959 1 98.44 97 ILE A N 1
ATOM 732 C CA . ILE A 1 97 ? 26.672 -10.797 -3.67 1 98.44 97 ILE A CA 1
ATOM 733 C C . ILE A 1 97 ? 26.953 -9.641 -2.709 1 98.44 97 ILE A C 1
ATOM 735 O O . ILE A 1 97 ? 26.094 -9.281 -1.9 1 98.44 97 ILE A O 1
ATOM 739 N N . GLY A 1 98 ? 28.156 -9.172 -2.723 1 98.5 98 GLY A N 1
ATOM 740 C CA . GLY A 1 98 ? 28.547 -7.973 -1.996 1 98.5 98 GLY A CA 1
ATOM 741 C C . GLY A 1 98 ? 29.109 -6.891 -2.893 1 98.5 98 GLY A C 1
ATOM 742 O O . GLY A 1 98 ? 29.859 -7.18 -3.83 1 98.5 98 GLY A O 1
ATOM 743 N N . VAL A 1 99 ? 28.719 -5.656 -2.547 1 98.56 99 VAL A N 1
ATOM 744 C CA . VAL A 1 99 ? 29.234 -4.551 -3.35 1 98.56 99 VAL A CA 1
ATOM 745 C C . VAL A 1 99 ? 29.688 -3.416 -2.434 1 98.56 99 VAL A C 1
ATOM 747 O O . VAL A 1 99 ? 29.141 -3.238 -1.339 1 98.56 99 VAL A O 1
ATOM 750 N N . LEU A 1 100 ? 30.688 -2.75 -2.811 1 98.25 100 LEU A N 1
ATOM 751 C CA . LEU A 1 100 ? 31.062 -1.433 -2.314 1 98.25 100 LEU A CA 1
ATOM 752 C C . LEU A 1 100 ? 30.734 -0.349 -3.334 1 98.25 100 LEU A C 1
ATOM 754 O O . LEU A 1 100 ? 31.141 -0.434 -4.492 1 98.25 100 LEU A O 1
ATOM 758 N N . THR A 1 101 ? 29.938 0.578 -2.887 1 97.06 101 THR A N 1
ATOM 759 C CA . THR A 1 101 ? 29.531 1.609 -3.836 1 97.06 101 THR A CA 1
ATOM 760 C C . THR A 1 101 ? 29.828 3 -3.283 1 97.06 101 THR A C 1
ATOM 762 O O . THR A 1 101 ? 30.078 3.158 -2.084 1 97.06 101 THR A O 1
ATOM 765 N N . ASN A 1 102 ? 29.906 3.957 -4.168 1 95.56 102 ASN A N 1
ATOM 766 C CA . ASN A 1 102 ? 29.844 5.348 -3.729 1 95.56 102 ASN A CA 1
ATOM 767 C C . ASN A 1 102 ? 28.406 5.82 -3.535 1 95.56 102 ASN A C 1
ATOM 769 O O . ASN A 1 102 ? 27.484 5.008 -3.49 1 95.56 102 ASN A O 1
ATOM 773 N N . MET A 1 103 ? 28.156 7.086 -3.488 1 94.19 103 MET A N 1
ATOM 774 C CA . MET A 1 103 ? 26.859 7.621 -3.102 1 94.19 103 MET A CA 1
ATOM 775 C C . MET A 1 103 ? 25.906 7.664 -4.297 1 94.19 103 MET A C 1
ATOM 777 O O . MET A 1 103 ? 24.703 7.902 -4.137 1 94.19 103 MET A O 1
ATOM 781 N N . ASP A 1 104 ? 26.375 7.379 -5.504 1 93 104 ASP A N 1
ATOM 782 C CA . ASP A 1 104 ? 25.531 7.312 -6.691 1 93 104 ASP A CA 1
ATOM 783 C C . ASP A 1 104 ? 25.203 5.863 -7.051 1 93 104 ASP A C 1
ATOM 785 O O . ASP A 1 104 ? 24.516 5.605 -8.039 1 93 104 ASP A O 1
ATOM 789 N N . GLY A 1 105 ? 25.734 4.988 -6.254 1 95 105 GLY A N 1
ATOM 790 C CA . GLY A 1 105 ? 25.438 3.588 -6.512 1 95 105 GLY A CA 1
ATOM 791 C C . GLY A 1 105 ? 26.406 2.939 -7.48 1 95 105 GLY A C 1
ATOM 792 O O . GLY A 1 105 ? 26.203 1.804 -7.91 1 95 105 GLY A O 1
ATOM 793 N N . LYS A 1 106 ? 27.469 3.682 -7.836 1 96.25 106 LYS A N 1
ATOM 794 C CA . LYS A 1 106 ? 28.5 3.074 -8.68 1 96.25 106 LYS A CA 1
ATOM 795 C C . LYS A 1 106 ? 29.25 1.988 -7.926 1 96.25 106 LYS A C 1
ATOM 797 O O . LYS A 1 106 ? 29.812 2.24 -6.852 1 96.25 106 LYS A O 1
ATOM 802 N N . ILE A 1 107 ? 29.312 0.821 -8.531 1 97.69 107 ILE A N 1
ATOM 803 C CA . ILE A 1 107 ? 30 -0.302 -7.898 1 97.69 107 ILE A CA 1
ATOM 804 C C . ILE A 1 107 ? 31.5 -0.162 -8.086 1 97.69 107 ILE A C 1
ATOM 806 O O . ILE A 1 107 ? 32 -0.111 -9.211 1 97.69 107 ILE A O 1
ATOM 810 N N . LEU A 1 108 ? 32.188 -0.067 -6.988 1 97.12 108 LEU A N 1
ATOM 811 C CA . LEU A 1 108 ? 33.656 0.035 -7.008 1 97.12 108 LEU A CA 1
ATOM 812 C C . LEU A 1 108 ? 34.312 -1.338 -6.84 1 97.12 108 LEU A C 1
ATOM 814 O O . LEU A 1 108 ? 35.406 -1.571 -7.324 1 97.12 108 LEU A O 1
ATOM 818 N N . LYS A 1 109 ? 33.656 -2.148 -6.121 1 97.75 109 LYS A N 1
ATOM 819 C CA . LYS A 1 109 ? 34.062 -3.525 -5.883 1 97.75 109 LYS A CA 1
ATOM 820 C C . LYS A 1 109 ? 32.875 -4.457 -5.75 1 97.75 109 LYS A C 1
ATOM 822 O O . LYS A 1 109 ? 31.875 -4.102 -5.121 1 97.75 109 LYS A O 1
ATOM 827 N N . LYS A 1 110 ? 32.969 -5.559 -6.344 1 98.25 110 LYS A N 1
ATOM 828 C CA . LYS A 1 110 ? 31.938 -6.586 -6.281 1 98.25 110 LYS A CA 1
ATOM 829 C C . LYS A 1 110 ? 32.531 -7.953 -5.98 1 98.25 110 LYS A C 1
ATOM 831 O O . LYS A 1 110 ? 33.562 -8.32 -6.543 1 98.25 110 LYS A O 1
ATOM 836 N N . ILE A 1 111 ? 31.938 -8.688 -5.121 1 98.12 111 ILE A N 1
ATOM 837 C CA . ILE A 1 111 ? 32.312 -10.07 -4.828 1 98.12 111 ILE A CA 1
ATOM 838 C C . ILE A 1 111 ? 31.094 -10.969 -4.863 1 98.12 111 ILE A C 1
ATOM 840 O O . ILE A 1 111 ? 29.984 -10.523 -4.586 1 98.12 111 ILE A O 1
ATOM 844 N N . LYS A 1 112 ? 31.266 -12.164 -5.273 1 97.88 112 LYS A N 1
ATOM 845 C CA . LYS A 1 112 ? 30.219 -13.18 -5.355 1 97.88 112 LYS A CA 1
ATOM 846 C C . LYS A 1 112 ? 30.719 -14.539 -4.875 1 97.88 112 LYS A C 1
ATOM 848 O O . LYS A 1 112 ? 31.844 -14.938 -5.203 1 97.88 112 LYS A O 1
ATOM 853 N N . TRP A 1 113 ? 29.969 -15.227 -4.086 1 96.94 113 TRP A N 1
ATOM 854 C CA . TRP A 1 113 ? 30.344 -16.547 -3.605 1 96.94 113 TRP A CA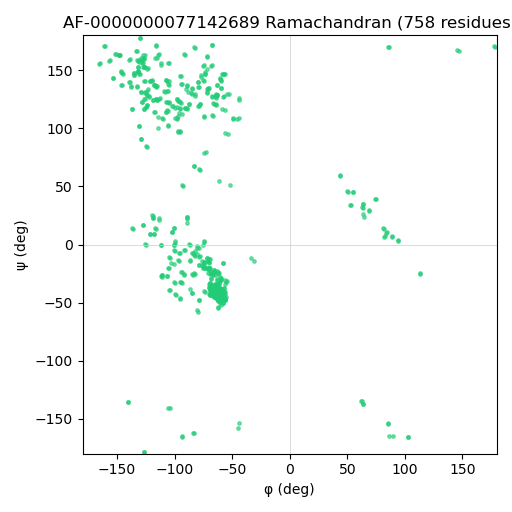 1
ATOM 855 C C . TRP A 1 113 ? 29.109 -17.406 -3.324 1 96.94 113 TRP A C 1
ATOM 857 O O . TRP A 1 113 ? 27.984 -16.875 -3.275 1 96.94 113 TRP A O 1
ATOM 867 N N . GLN A 1 114 ? 29.219 -18.688 -3.182 1 96.25 114 GLN A N 1
ATOM 868 C CA . GLN A 1 114 ? 28.125 -19.625 -2.936 1 96.25 114 GLN A CA 1
ATOM 869 C C . GLN A 1 114 ? 27.656 -19.531 -1.49 1 96.25 114 GLN A C 1
ATOM 871 O O . GLN A 1 114 ? 28.453 -19.406 -0.569 1 96.25 114 GLN A O 1
ATOM 876 N N . THR A 1 115 ? 26.344 -19.641 -1.368 1 95.94 115 THR A N 1
ATOM 877 C CA . THR A 1 115 ? 25.766 -19.531 -0.038 1 95.94 115 THR A CA 1
ATOM 878 C C . THR A 1 115 ? 25.781 -20.891 0.668 1 95.94 115 THR A C 1
ATOM 880 O O . THR A 1 115 ? 25.359 -21.891 0.101 1 95.94 115 THR A O 1
ATOM 883 N N . SER A 1 116 ? 26.266 -20.906 1.874 1 96.69 116 SER A N 1
ATOM 884 C CA . SER A 1 116 ? 26.125 -22.047 2.764 1 96.69 116 SER A CA 1
ATOM 885 C C . SER A 1 116 ? 24.906 -21.906 3.666 1 96.69 116 SER A C 1
ATOM 887 O O . SER A 1 116 ? 23.969 -21.172 3.344 1 96.69 116 SER A O 1
ATOM 889 N N . ILE A 1 117 ? 24.875 -22.75 4.723 1 96.12 117 ILE A N 1
ATOM 890 C CA . ILE A 1 117 ? 23.719 -22.688 5.621 1 96.12 117 ILE A CA 1
ATOM 891 C C . ILE A 1 117 ? 24.203 -22.516 7.059 1 96.12 117 ILE A C 1
ATOM 893 O O . ILE A 1 117 ? 25.391 -22.688 7.352 1 96.12 117 ILE A O 1
ATOM 897 N N . GLY A 1 118 ? 23.297 -22.109 7.887 1 96.25 118 GLY A N 1
ATOM 898 C CA . GLY A 1 118 ? 23.578 -22.016 9.312 1 96.25 118 GLY A CA 1
ATOM 899 C C . GLY A 1 118 ? 24.672 -21 9.641 1 96.25 118 GLY A C 1
ATOM 900 O O . GLY A 1 118 ? 24.672 -19.891 9.094 1 96.25 118 GLY A O 1
ATOM 901 N N . GLU A 1 119 ? 25.516 -21.375 10.508 1 97.06 119 GLU A N 1
ATOM 902 C CA . GLU A 1 119 ? 26.578 -20.484 10.992 1 97.06 119 GLU A CA 1
ATOM 903 C C . GLU A 1 119 ? 27.594 -20.203 9.891 1 97.06 119 GLU A C 1
ATOM 905 O O . GLU A 1 119 ? 28.188 -19.125 9.867 1 97.06 119 GLU A O 1
ATOM 910 N N . GLN A 1 120 ? 27.719 -21.156 9.031 1 97.88 120 GLN A N 1
ATOM 911 C CA . GLN A 1 120 ? 28.656 -20.953 7.934 1 97.88 120 GLN A CA 1
ATOM 912 C C . GLN A 1 120 ? 28.203 -19.797 7.039 1 97.88 120 GLN A C 1
ATOM 914 O O . GLN A 1 120 ? 29.031 -19.016 6.566 1 97.88 120 GLN A O 1
ATOM 919 N N . ALA A 1 121 ? 26.969 -19.766 6.766 1 97.94 121 ALA A N 1
ATOM 920 C CA . ALA A 1 121 ? 26.438 -18.625 6 1 97.94 121 ALA A CA 1
ATOM 921 C C . ALA A 1 121 ? 26.75 -17.312 6.699 1 97.94 121 ALA A C 1
ATOM 923 O O . ALA A 1 121 ? 27.125 -16.328 6.051 1 97.94 121 ALA A O 1
ATOM 924 N N . PHE A 1 122 ? 26.578 -17.312 8.008 1 98.19 122 PHE A N 1
ATOM 925 C CA . PHE A 1 122 ? 26.859 -16.125 8.805 1 98.19 122 PHE A CA 1
ATOM 926 C C . PHE A 1 122 ? 28.328 -15.719 8.695 1 98.19 122 PHE A C 1
ATOM 928 O O . PHE A 1 122 ? 28.641 -14.547 8.484 1 98.19 122 PHE A O 1
ATOM 935 N N . ASN A 1 123 ? 29.172 -16.688 8.812 1 98.38 123 ASN A N 1
ATOM 936 C CA . ASN A 1 123 ? 30.609 -16.438 8.695 1 98.38 123 ASN A CA 1
ATOM 937 C C . ASN A 1 123 ? 30.969 -15.883 7.32 1 98.38 123 ASN A C 1
ATOM 939 O O . ASN A 1 123 ? 31.859 -15.039 7.199 1 98.38 123 ASN A O 1
ATOM 943 N N . GLU A 1 124 ? 30.312 -16.375 6.34 1 98.31 124 GLU A N 1
ATOM 944 C CA . GLU A 1 124 ? 30.547 -15.906 4.977 1 98.31 124 GLU A CA 1
ATOM 945 C C . GLU A 1 124 ? 30.156 -14.438 4.824 1 98.31 124 GLU A C 1
ATOM 947 O O . GLU A 1 124 ? 30.812 -13.688 4.102 1 98.31 124 GLU A O 1
ATOM 952 N N . ILE A 1 125 ? 29.078 -14.055 5.457 1 98.5 125 ILE A N 1
ATOM 953 C CA . ILE A 1 125 ? 28.656 -12.656 5.453 1 98.5 125 ILE A CA 1
ATOM 954 C C . ILE A 1 125 ? 29.734 -11.789 6.094 1 98.5 125 ILE A C 1
ATOM 956 O O . ILE A 1 125 ? 30.125 -10.758 5.539 1 98.5 125 ILE A O 1
ATOM 960 N N . ILE A 1 126 ? 30.281 -12.227 7.25 1 98.5 126 ILE A N 1
ATOM 961 C CA . ILE A 1 126 ? 31.312 -11.492 7.965 1 98.5 126 ILE A CA 1
ATOM 962 C C . ILE A 1 126 ? 32.531 -11.328 7.066 1 98.5 126 ILE A C 1
ATOM 964 O O . ILE A 1 126 ? 33.062 -10.219 6.914 1 98.5 126 ILE A O 1
ATOM 968 N N . ASN A 1 127 ? 32.906 -12.414 6.477 1 98.25 127 ASN A N 1
ATOM 969 C CA . ASN A 1 127 ? 34.094 -12.391 5.613 1 98.25 127 ASN A CA 1
ATOM 970 C C . ASN A 1 127 ? 33.875 -11.469 4.414 1 98.25 127 ASN A C 1
ATOM 972 O O . ASN A 1 127 ? 34.812 -10.758 4.016 1 98.25 127 ASN A O 1
ATOM 976 N N . GLY A 1 128 ? 32.719 -11.531 3.824 1 97.94 128 GLY A N 1
ATOM 977 C CA . GLY A 1 128 ? 32.406 -10.648 2.711 1 97.94 128 GLY A CA 1
ATOM 978 C C . GLY A 1 128 ? 32.469 -9.18 3.082 1 97.94 128 GLY A C 1
ATOM 979 O O . GLY A 1 128 ? 33.031 -8.375 2.348 1 97.94 128 GLY A O 1
ATOM 980 N N . ILE A 1 129 ? 31.875 -8.852 4.219 1 98.19 129 ILE A N 1
ATOM 981 C CA . ILE A 1 129 ? 31.891 -7.477 4.703 1 98.19 129 ILE A CA 1
ATOM 982 C C . ILE A 1 129 ? 33.344 -7.02 4.914 1 98.19 129 ILE A C 1
ATOM 984 O O . ILE A 1 129 ? 33.719 -5.934 4.477 1 98.19 129 ILE A O 1
ATOM 988 N N . GLN A 1 130 ? 34.156 -7.84 5.547 1 97.75 130 GLN A N 1
ATOM 989 C CA . GLN A 1 130 ? 35.562 -7.504 5.824 1 97.75 130 GLN A CA 1
ATOM 990 C C . GLN A 1 130 ? 36.312 -7.266 4.535 1 97.75 130 GLN A C 1
ATOM 992 O O . GLN A 1 130 ? 37.094 -6.316 4.441 1 97.75 130 GLN A O 1
ATOM 997 N N . GLU A 1 131 ? 36.062 -8.117 3.6 1 97.44 131 GLU A N 1
ATOM 998 C CA . GLU A 1 131 ? 36.75 -7.98 2.316 1 97.44 131 GLU A CA 1
ATOM 999 C C . GLU A 1 131 ? 36.406 -6.648 1.651 1 97.44 131 GLU A C 1
ATOM 1001 O O . GLU A 1 131 ? 37.281 -5.977 1.105 1 97.44 131 GLU A O 1
ATOM 1006 N N . LEU A 1 132 ? 35.156 -6.27 1.676 1 97.62 132 LEU A N 1
ATOM 1007 C CA . LEU A 1 132 ? 34.719 -5.035 1.046 1 97.62 132 LEU A CA 1
ATOM 1008 C C . LEU A 1 132 ? 35.219 -3.816 1.806 1 97.62 132 LEU A C 1
ATOM 1010 O O . LEU A 1 132 ? 35.562 -2.797 1.199 1 97.62 132 LEU A O 1
ATOM 1014 N N . LEU A 1 133 ? 35.312 -3.943 3.096 1 96.19 133 LEU A N 1
ATOM 1015 C CA . LEU A 1 133 ? 35.75 -2.83 3.934 1 96.19 133 LEU A CA 1
ATOM 1016 C C . LEU A 1 133 ? 37.25 -2.564 3.76 1 96.19 133 LEU A C 1
ATOM 1018 O O . LEU A 1 133 ? 37.719 -1.466 4.055 1 96.19 133 LEU A O 1
ATOM 1022 N N . LYS A 1 134 ? 38 -3.516 3.281 1 93.31 134 LYS A N 1
ATOM 1023 C CA . LYS A 1 134 ? 39.406 -3.336 3.039 1 93.31 134 LYS A CA 1
ATOM 1024 C C . LYS A 1 134 ? 39.656 -2.32 1.928 1 93.31 134 LYS A C 1
ATOM 1026 O O . LYS A 1 134 ? 40.719 -1.696 1.874 1 93.31 134 LYS A O 1
ATOM 1031 N N . SER A 1 135 ? 38.75 -2.129 1.088 1 81.31 135 SER A N 1
ATOM 1032 C CA . SER A 1 135 ? 38.906 -1.318 -0.113 1 81.31 135 SER A CA 1
ATOM 1033 C C . SER A 1 135 ? 38.406 0.105 0.106 1 81.31 135 SER A C 1
ATOM 1035 O O . SER A 1 135 ? 38.562 0.963 -0.765 1 81.31 135 SER A O 1
ATOM 1037 N N . GLY A 1 136 ? 37.719 0.276 1.128 1 68.81 136 GLY A N 1
ATOM 1038 C CA . GLY A 1 136 ? 37.031 1.557 1.191 1 68.81 136 GLY A CA 1
ATOM 1039 C C . GLY A 1 136 ? 37.344 2.348 2.443 1 68.81 136 GLY A C 1
ATOM 1040 O O . GLY A 1 136 ? 37.562 1.77 3.512 1 68.81 136 GLY A O 1
ATOM 1041 N N . LYS A 1 137 ? 37.656 3.637 2.242 1 78.44 137 LYS A N 1
ATOM 1042 C CA . LYS A 1 137 ? 37.656 4.59 3.346 1 78.44 137 LYS A CA 1
ATOM 1043 C C . LYS A 1 137 ? 36.312 5.32 3.447 1 78.44 137 LYS A C 1
ATOM 1045 O O . LYS A 1 137 ? 35.562 5.383 2.475 1 78.44 137 LYS A O 1
ATOM 1050 N N . ASN A 1 138 ? 35.781 5.668 4.562 1 91.88 138 ASN A N 1
ATOM 1051 C CA . ASN A 1 138 ? 34.625 6.504 4.84 1 91.88 138 ASN A CA 1
ATOM 1052 C C . ASN A 1 138 ? 33.312 5.77 4.539 1 91.88 138 ASN A C 1
ATOM 1054 O O . ASN A 1 138 ? 32.406 6.34 3.943 1 91.88 138 ASN A O 1
ATOM 1058 N N . VAL A 1 139 ? 33.312 4.469 4.887 1 95.5 139 VAL A N 1
ATOM 1059 C CA . VAL A 1 139 ? 32.094 3.701 4.785 1 95.5 139 VAL A CA 1
ATOM 1060 C C . VAL A 1 139 ? 31.109 4.133 5.887 1 95.5 139 VAL A C 1
ATOM 1062 O O . VAL A 1 139 ? 31.484 4.207 7.059 1 95.5 139 VAL A O 1
ATOM 1065 N N . ILE A 1 140 ? 29.844 4.41 5.473 1 94.31 140 ILE A N 1
ATOM 1066 C CA . ILE A 1 140 ? 28.953 5.02 6.449 1 94.31 140 ILE A CA 1
ATOM 1067 C C . ILE A 1 140 ? 27.969 3.975 6.965 1 94.31 140 ILE A C 1
ATOM 1069 O O . ILE A 1 140 ? 27.25 4.215 7.941 1 94.31 140 ILE A O 1
ATOM 1073 N N . GLY A 1 141 ? 27.938 2.84 6.301 1 96.62 141 GLY A N 1
ATOM 1074 C CA . GLY A 1 141 ? 27.016 1.817 6.754 1 96.62 141 GLY A CA 1
ATOM 1075 C C . GLY A 1 141 ? 27.016 0.572 5.887 1 96.62 141 GLY A C 1
ATOM 1076 O O . GLY A 1 141 ? 27.688 0.535 4.855 1 96.62 141 GLY A O 1
ATOM 1077 N N . ILE A 1 142 ? 26.312 -0.458 6.406 1 98.19 142 ILE A N 1
ATOM 1078 C CA . ILE A 1 142 ? 26.234 -1.762 5.758 1 98.19 142 ILE A CA 1
ATOM 1079 C C . ILE A 1 142 ? 24.766 -2.17 5.625 1 98.19 142 ILE A C 1
ATOM 1081 O O . ILE A 1 142 ? 24.016 -2.133 6.605 1 98.19 142 ILE A O 1
ATOM 1085 N N . GLY A 1 143 ? 24.359 -2.42 4.414 1 98.62 143 GLY A N 1
ATOM 1086 C CA . GLY A 1 143 ? 23.047 -2.992 4.172 1 98.62 143 GLY A CA 1
ATOM 1087 C C . GLY A 1 143 ? 23.094 -4.441 3.729 1 98.62 143 GLY A C 1
ATOM 1088 O O . GLY A 1 143 ? 23.969 -4.828 2.961 1 98.62 143 GLY A O 1
ATOM 1089 N N . ILE A 1 144 ? 22.141 -5.25 4.211 1 98.81 144 ILE A N 1
ATOM 1090 C CA . ILE A 1 144 ? 22.141 -6.668 3.865 1 98.81 144 ILE A CA 1
ATOM 1091 C C . ILE A 1 144 ? 20.719 -7.121 3.541 1 98.81 144 ILE A C 1
ATOM 1093 O O . ILE A 1 144 ? 19.828 -7.055 4.395 1 98.81 144 ILE A O 1
ATOM 1097 N N . GLY A 1 145 ? 20.516 -7.535 2.301 1 98.5 145 GLY A N 1
ATOM 1098 C CA . GLY A 1 145 ? 19.281 -8.188 1.911 1 98.5 145 GLY A CA 1
ATOM 1099 C C . GLY A 1 145 ? 19.281 -9.68 2.191 1 98.5 145 GLY A C 1
ATOM 1100 O O . GLY A 1 145 ? 20.25 -10.375 1.884 1 98.5 145 GLY A O 1
ATOM 1101 N N . LEU A 1 146 ? 18.219 -10.172 2.754 1 97.5 146 LEU A N 1
ATOM 1102 C CA . LEU A 1 146 ? 18.156 -11.555 3.219 1 97.5 146 LEU A CA 1
ATOM 1103 C C . LEU A 1 146 ? 16.953 -12.273 2.629 1 97.5 146 LEU A C 1
ATOM 1105 O O . LEU A 1 146 ? 15.945 -11.633 2.299 1 97.5 146 LEU A O 1
ATOM 1109 N N . PRO A 1 147 ? 17.094 -13.586 2.512 1 94.5 147 PRO A N 1
ATOM 1110 C CA . PRO A 1 147 ? 15.883 -14.336 2.152 1 94.5 147 PRO A CA 1
ATOM 1111 C C . PRO A 1 147 ? 14.914 -14.477 3.32 1 94.5 147 PRO A C 1
ATOM 1113 O O . PRO A 1 147 ? 15.289 -14.273 4.477 1 94.5 147 PRO A O 1
ATOM 1116 N N . GLY A 1 148 ? 13.727 -14.625 3.066 1 93 148 GLY A N 1
ATOM 1117 C CA . GLY A 1 148 ? 12.727 -14.891 4.094 1 93 148 GLY A CA 1
ATOM 1118 C C . GLY A 1 148 ? 12.195 -13.633 4.75 1 93 148 GLY A C 1
ATOM 1119 O O . GLY A 1 148 ? 12.109 -12.586 4.113 1 93 148 GLY A O 1
ATOM 1120 N N . ILE A 1 149 ? 11.719 -13.773 6.016 1 94.56 149 ILE A N 1
ATOM 1121 C CA . ILE A 1 149 ? 11.086 -12.68 6.742 1 94.56 149 ILE A CA 1
ATOM 1122 C C . ILE A 1 149 ? 12.109 -12.023 7.676 1 94.56 149 ILE A C 1
ATOM 1124 O O . ILE A 1 149 ? 12.766 -12.711 8.461 1 94.56 149 ILE A O 1
ATOM 1128 N N . THR A 1 150 ? 12.258 -10.727 7.523 1 96.88 150 THR A N 1
ATOM 1129 C CA . THR A 1 150 ? 13.258 -9.984 8.281 1 96.88 150 THR A CA 1
ATOM 1130 C C . THR A 1 150 ? 12.609 -8.828 9.039 1 96.88 150 THR A C 1
ATOM 1132 O O . THR A 1 150 ? 12.008 -7.941 8.438 1 96.88 150 THR A O 1
ATOM 1135 N N . ASP A 1 151 ? 12.711 -8.883 10.383 1 96.88 151 ASP A N 1
ATOM 1136 C CA . ASP A 1 151 ? 12.328 -7.734 11.203 1 96.88 151 ASP A CA 1
ATOM 1137 C C . ASP A 1 151 ? 13.383 -6.629 11.117 1 96.88 151 ASP A C 1
ATOM 1139 O O . ASP A 1 151 ? 14.469 -6.754 11.695 1 96.88 151 ASP A O 1
ATOM 1143 N N . ILE A 1 152 ? 13.031 -5.562 10.492 1 96.81 152 ILE A N 1
ATOM 1144 C CA . ILE A 1 152 ? 14.039 -4.562 10.156 1 96.81 152 ILE A CA 1
ATOM 1145 C C . ILE A 1 152 ? 14.422 -3.773 11.406 1 96.81 152 ILE A C 1
ATOM 1147 O O . ILE A 1 152 ? 15.461 -3.115 11.445 1 96.81 152 ILE A O 1
ATOM 1151 N N . GLN A 1 153 ? 13.609 -3.777 12.43 1 95.06 153 GLN A N 1
ATOM 1152 C CA . GLN A 1 153 ? 13.891 -3.059 13.664 1 95.06 153 GLN A CA 1
ATOM 1153 C C . GLN A 1 153 ? 14.883 -3.832 14.531 1 95.06 153 GLN A C 1
ATOM 1155 O O . GLN A 1 153 ? 15.914 -3.293 14.938 1 95.06 153 GLN A O 1
ATOM 1160 N N . THR A 1 154 ? 14.594 -5.152 14.688 1 96.44 154 THR A N 1
ATOM 1161 C CA . THR A 1 154 ? 15.422 -5.957 15.57 1 96.44 154 THR A CA 1
ATOM 1162 C C . THR A 1 154 ? 16.562 -6.605 14.797 1 96.44 154 THR A C 1
ATOM 1164 O O . THR A 1 154 ? 17.594 -6.953 15.367 1 96.44 154 THR A O 1
ATOM 1167 N N . GLY A 1 155 ? 16.344 -6.793 13.539 1 97.44 155 GLY A N 1
ATOM 1168 C CA . GLY A 1 155 ? 17.312 -7.469 12.703 1 97.44 155 GLY A CA 1
ATOM 1169 C C . GLY A 1 155 ? 17.25 -8.984 12.805 1 97.44 155 GLY A C 1
ATOM 1170 O O . GLY A 1 155 ? 18.188 -9.68 12.422 1 97.44 155 GLY A O 1
ATOM 1171 N N . VAL A 1 156 ? 16.125 -9.469 13.406 1 97.69 156 VAL A N 1
ATOM 1172 C CA . VAL A 1 156 ? 15.914 -10.914 13.516 1 97.69 156 VAL A CA 1
ATOM 1173 C C . VAL A 1 156 ? 15.406 -11.461 12.188 1 97.69 156 VAL A C 1
ATOM 1175 O O . VAL A 1 156 ? 14.516 -10.883 11.562 1 97.69 156 VAL A O 1
ATOM 1178 N N . VAL A 1 157 ? 15.984 -12.617 11.766 1 97.12 157 VAL A N 1
ATOM 1179 C CA . VAL A 1 157 ? 15.734 -13.156 10.43 1 97.12 157 VAL A CA 1
ATOM 1180 C C . VAL A 1 157 ? 15.203 -14.586 10.547 1 97.12 157 VAL A C 1
ATOM 1182 O O . VAL A 1 157 ? 15.758 -15.406 11.281 1 97.12 157 VAL A O 1
ATOM 1185 N N . ASN A 1 158 ? 14.094 -14.883 9.906 1 95.56 158 ASN A N 1
ATOM 1186 C CA . ASN A 1 158 ? 13.617 -16.234 9.625 1 95.56 158 ASN A CA 1
ATOM 1187 C C . ASN A 1 158 ? 13.812 -16.594 8.156 1 95.56 158 ASN A C 1
ATOM 1189 O O . ASN A 1 158 ? 13.086 -16.109 7.289 1 95.56 158 ASN A O 1
ATOM 1193 N N . ALA A 1 159 ? 14.836 -17.375 7.891 1 95.06 159 ALA A N 1
ATOM 1194 C CA . ALA A 1 159 ? 15.211 -17.781 6.543 1 95.06 159 ALA A CA 1
ATOM 1195 C C . ALA A 1 159 ? 15.391 -19.297 6.453 1 95.06 159 ALA A C 1
ATOM 1197 O O . ALA A 1 159 ? 16.516 -19.797 6.566 1 95.06 159 ALA A O 1
ATOM 1198 N N . PRO A 1 160 ? 14.344 -19.969 6.129 1 90.5 160 PRO A N 1
ATOM 1199 C CA . PRO A 1 160 ? 14.414 -21.422 6.09 1 90.5 160 PRO A CA 1
ATOM 1200 C C . PRO A 1 160 ? 15.5 -21.938 5.145 1 90.5 160 PRO A C 1
ATOM 1202 O O . PRO A 1 160 ? 16.188 -22.922 5.461 1 90.5 160 PRO A O 1
ATOM 1205 N N . GLY A 1 161 ? 15.688 -21.281 4.043 1 89.88 161 GLY A N 1
ATOM 1206 C CA . GLY A 1 161 ? 16.703 -21.703 3.094 1 89.88 161 GLY A CA 1
ATOM 1207 C C . GLY A 1 161 ? 18.109 -21.656 3.668 1 89.88 161 GLY A C 1
ATOM 1208 O O . GLY A 1 161 ? 18.984 -22.391 3.217 1 89.88 161 GLY A O 1
ATOM 1209 N N . LEU A 1 162 ? 18.312 -20.844 4.68 1 95.19 162 LEU A N 1
ATOM 1210 C CA . LEU A 1 162 ? 19.594 -20.719 5.348 1 95.19 162 LEU A CA 1
ATOM 1211 C C . LEU A 1 162 ? 19.625 -21.516 6.641 1 95.19 162 LEU A C 1
ATOM 1213 O O . LEU A 1 162 ? 20.656 -21.578 7.32 1 95.19 162 LEU A O 1
ATOM 1217 N N . LYS A 1 163 ? 18.484 -22.078 6.984 1 95.44 163 LYS A N 1
ATOM 1218 C CA . LYS A 1 163 ? 18.297 -22.75 8.266 1 95.44 163 LYS A CA 1
ATOM 1219 C C . LYS A 1 163 ? 18.438 -21.766 9.43 1 95.44 163 LYS A C 1
ATOM 1221 O O . LYS A 1 163 ? 19.047 -22.094 10.445 1 95.44 163 LYS A O 1
ATOM 1226 N N . TRP A 1 164 ? 18.016 -20.578 9.25 1 96.56 164 TRP A N 1
ATOM 1227 C CA . TRP A 1 164 ? 17.984 -19.562 10.281 1 96.56 164 TRP A CA 1
ATOM 1228 C C . TRP A 1 164 ? 16.578 -19.422 10.867 1 96.56 164 TRP A C 1
ATOM 1230 O O . TRP A 1 164 ? 15.617 -19.188 10.141 1 96.56 164 TRP A O 1
ATOM 1240 N N . ASN A 1 165 ? 16.406 -19.672 12.078 1 95.62 165 ASN A N 1
ATOM 1241 C CA . ASN A 1 165 ? 15.18 -19.5 12.844 1 95.62 165 ASN A CA 1
ATOM 1242 C C . ASN A 1 165 ? 15.367 -18.469 13.961 1 95.62 165 ASN A C 1
ATOM 1244 O O . ASN A 1 165 ? 16.141 -18.703 14.891 1 95.62 165 ASN A O 1
ATOM 1248 N N . ASN A 1 166 ? 14.672 -17.375 13.836 1 96.81 166 ASN A N 1
ATOM 1249 C CA . ASN A 1 166 ? 14.844 -16.281 14.781 1 96.81 166 ASN A CA 1
ATOM 1250 C C . ASN A 1 166 ? 16.312 -15.93 14.977 1 96.81 166 ASN A C 1
ATOM 1252 O O . ASN A 1 166 ? 16.781 -15.805 16.109 1 96.81 166 ASN A O 1
ATOM 1256 N N . PHE A 1 167 ? 16.953 -15.852 13.867 1 98 167 PHE A N 1
ATOM 1257 C CA . PHE A 1 167 ? 18.375 -15.586 13.883 1 98 167 PHE A CA 1
ATOM 1258 C C . PHE A 1 167 ? 18.656 -14.109 14.141 1 98 167 PHE A C 1
ATOM 1260 O O . PHE A 1 167 ? 18.25 -13.25 13.359 1 98 167 PHE A O 1
ATOM 1267 N N . GLU A 1 168 ? 19.375 -13.734 15.195 1 98.31 168 GLU A N 1
ATOM 1268 C CA . GLU A 1 168 ? 19.625 -12.359 15.602 1 98.31 168 GLU A CA 1
ATOM 1269 C C . GLU A 1 168 ? 20.797 -11.766 14.82 1 98.31 168 GLU A C 1
ATOM 1271 O O . GLU A 1 168 ? 21.812 -11.383 15.414 1 98.31 168 GLU A O 1
ATOM 1276 N N . LEU A 1 169 ? 20.641 -11.57 13.539 1 98.38 169 LEU A N 1
ATOM 1277 C CA . LEU A 1 169 ? 21.703 -11.188 12.617 1 98.38 169 LEU A CA 1
ATOM 1278 C C . LEU A 1 169 ? 22.281 -9.836 12.992 1 98.38 169 LEU A C 1
ATOM 1280 O O . LEU A 1 169 ? 23.5 -9.703 13.141 1 98.38 169 LEU A O 1
ATOM 1284 N N . LYS A 1 170 ? 21.5 -8.82 13.125 1 97.88 170 LYS A N 1
ATOM 1285 C CA . LYS A 1 170 ? 21.969 -7.465 13.391 1 97.88 170 LYS A CA 1
ATOM 1286 C C . LYS A 1 170 ? 22.75 -7.402 14.695 1 97.88 170 LYS A C 1
ATOM 1288 O O . LYS A 1 170 ? 23.828 -6.793 14.75 1 97.88 170 LYS A O 1
ATOM 1293 N N . LYS A 1 171 ? 22.203 -8.023 15.75 1 97.81 171 LYS A N 1
ATOM 1294 C CA . LYS A 1 171 ? 22.875 -8.055 17.047 1 97.81 171 LYS A CA 1
ATOM 1295 C C . LYS A 1 171 ? 24.25 -8.703 16.922 1 97.81 171 LYS A C 1
ATOM 1297 O O . LYS A 1 171 ? 25.25 -8.18 17.438 1 97.81 171 LYS A O 1
ATOM 1302 N N . LYS A 1 172 ? 24.297 -9.836 16.25 1 98.31 172 LYS A N 1
ATOM 1303 C CA . LYS A 1 172 ? 25.547 -10.57 16.078 1 98.31 172 LYS A CA 1
ATOM 1304 C C . LYS A 1 172 ? 26.562 -9.758 15.273 1 98.31 172 LYS A C 1
ATOM 1306 O O . LYS A 1 172 ? 27.75 -9.703 15.625 1 98.31 172 LYS A O 1
ATOM 1311 N N . LEU A 1 173 ? 26.141 -9.117 14.227 1 98.31 173 LEU A N 1
ATOM 1312 C CA . LEU A 1 173 ? 27.016 -8.336 13.375 1 98.31 173 LEU A CA 1
ATOM 1313 C C . LEU A 1 173 ? 27.516 -7.09 14.094 1 98.31 173 LEU A C 1
ATOM 1315 O O . LEU A 1 173 ? 28.656 -6.664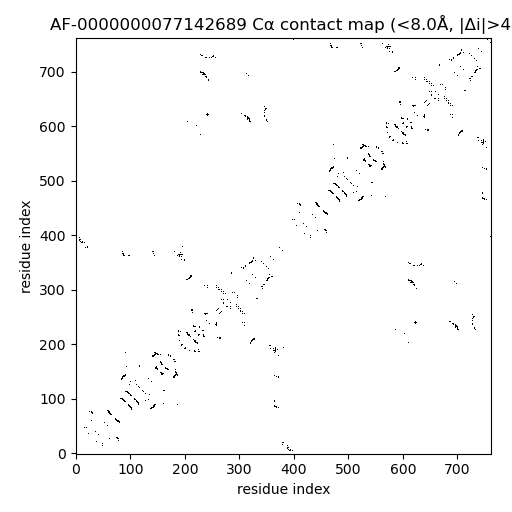 13.898 1 98.31 173 LEU A O 1
ATOM 1319 N N . SER A 1 174 ? 26.625 -6.504 14.906 1 96.94 174 SER A N 1
ATOM 1320 C CA . SER A 1 174 ? 26.969 -5.273 15.609 1 96.94 174 SER A CA 1
ATOM 1321 C C . SER A 1 174 ? 28.078 -5.512 16.641 1 96.94 174 SER A C 1
ATOM 1323 O O . SER A 1 174 ? 28.766 -4.57 17.047 1 96.94 174 SER A O 1
ATOM 1325 N N . LYS A 1 175 ? 28.234 -6.707 17.062 1 97.19 175 LYS A N 1
ATOM 1326 C CA . LYS A 1 175 ? 29.312 -7.062 17.969 1 97.19 175 LYS A CA 1
ATOM 1327 C C . LYS A 1 175 ? 30.656 -7.09 17.25 1 97.19 175 LYS A C 1
ATOM 1329 O O . LYS A 1 175 ? 31.703 -6.941 17.875 1 97.19 175 LYS A O 1
ATOM 1334 N N . ILE A 1 176 ? 30.594 -7.211 15.984 1 97.31 176 ILE A N 1
ATOM 1335 C CA . ILE A 1 176 ? 31.812 -7.398 15.195 1 97.31 176 ILE A CA 1
ATOM 1336 C C . ILE A 1 176 ? 32.156 -6.098 14.477 1 97.31 176 ILE A C 1
ATOM 1338 O O . ILE A 1 176 ? 33.344 -5.75 14.367 1 97.31 176 ILE A O 1
ATOM 1342 N N . PHE A 1 177 ? 31.125 -5.43 13.992 1 96.81 177 PHE A N 1
ATOM 1343 C CA . PHE A 1 177 ? 31.359 -4.246 13.172 1 96.81 177 PHE A CA 1
ATOM 1344 C C . PHE A 1 177 ? 30.812 -2.996 13.867 1 96.81 177 PHE A C 1
ATOM 1346 O O . PHE A 1 177 ? 29.703 -3.002 14.383 1 96.81 177 PHE A O 1
ATOM 1353 N N . ASN A 1 178 ? 31.609 -1.923 13.828 1 94.56 178 ASN A N 1
ATOM 1354 C CA . ASN A 1 178 ? 31.188 -0.635 14.359 1 94.56 178 ASN A CA 1
ATOM 1355 C C . ASN A 1 178 ? 30.562 0.242 13.281 1 94.56 178 ASN A C 1
ATOM 1357 O O . ASN A 1 178 ? 31 1.372 13.062 1 94.56 178 ASN A O 1
ATOM 1361 N N . TYR A 1 179 ? 29.641 -0.261 12.547 1 95.06 179 TYR A N 1
ATOM 1362 C CA . TYR A 1 179 ? 28.891 0.427 11.5 1 95.06 179 TYR A CA 1
ATOM 1363 C C . TYR A 1 179 ? 27.391 0.285 11.711 1 95.06 179 TYR A C 1
ATOM 1365 O O . TYR A 1 179 ? 26.938 -0.639 12.398 1 95.06 179 TYR A O 1
ATOM 1373 N N . SER A 1 180 ? 26.688 1.27 11.203 1 95.12 180 SER A N 1
ATOM 1374 C CA . SER A 1 180 ? 25.25 1.081 11.125 1 95.12 180 SER A CA 1
ATOM 1375 C C . SER A 1 180 ? 24.875 -0.057 10.18 1 95.12 180 SER A C 1
ATOM 1377 O O . SER A 1 180 ? 25.391 -0.118 9.055 1 95.12 180 SER A O 1
ATOM 1379 N N . ILE A 1 181 ? 24.062 -0.971 10.688 1 97.88 181 ILE A N 1
ATOM 1380 C CA . ILE A 1 181 ? 23.672 -2.133 9.898 1 97.88 181 ILE A CA 1
ATOM 1381 C C . ILE A 1 181 ? 22.172 -2.094 9.633 1 97.88 181 ILE A C 1
ATOM 1383 O O . ILE A 1 181 ? 21.375 -1.972 10.562 1 97.88 181 ILE A O 1
ATOM 1387 N N . TYR A 1 182 ? 21.844 -2.139 8.414 1 97.81 182 TYR A N 1
ATOM 1388 C CA . TYR A 1 182 ? 20.453 -2.189 7.988 1 97.81 182 TYR A CA 1
ATOM 1389 C C . TYR A 1 182 ? 20.156 -3.49 7.254 1 97.81 182 TYR A C 1
ATOM 1391 O O . TYR A 1 182 ? 20.969 -3.98 6.48 1 97.81 182 TYR A O 1
ATOM 1399 N N . VAL A 1 183 ? 19 -4.09 7.574 1 98.5 183 VAL A N 1
ATOM 1400 C CA . VAL A 1 183 ? 18.625 -5.371 6.977 1 98.5 183 VAL A CA 1
ATOM 1401 C C . VAL A 1 183 ? 17.188 -5.312 6.473 1 98.5 183 VAL A C 1
ATOM 1403 O O . VAL A 1 183 ? 16.375 -4.566 7.008 1 98.5 183 VAL A O 1
ATOM 1406 N N . ASP A 1 184 ? 16.922 -6.027 5.465 1 98.38 184 ASP A N 1
ATOM 1407 C CA . ASP A 1 184 ? 15.586 -6.227 4.914 1 98.38 184 ASP A CA 1
ATOM 1408 C C . ASP A 1 184 ? 15.539 -7.469 4.027 1 98.38 184 ASP A C 1
ATOM 1410 O O . ASP A 1 184 ? 16.562 -8.117 3.801 1 98.38 184 ASP A O 1
ATOM 1414 N N . ASN A 1 185 ? 14.336 -7.852 3.621 1 97.44 185 ASN A N 1
ATOM 1415 C CA . ASN A 1 185 ? 14.188 -8.898 2.617 1 97.44 185 ASN A CA 1
ATOM 1416 C C . ASN A 1 185 ? 14.875 -8.523 1.306 1 97.44 185 ASN A C 1
ATOM 1418 O O . ASN A 1 185 ? 14.797 -7.371 0.871 1 97.44 185 ASN A O 1
ATOM 1422 N N . SER A 1 186 ? 15.5 -9.469 0.67 1 97.69 186 SER A N 1
ATOM 1423 C CA . SER A 1 186 ? 16.281 -9.211 -0.535 1 97.69 186 SER A CA 1
ATOM 1424 C C . SER A 1 186 ? 15.398 -8.703 -1.668 1 97.69 186 SER A C 1
ATOM 1426 O O . SER A 1 186 ? 15.812 -7.855 -2.461 1 97.69 186 SER A O 1
ATOM 1428 N N . VAL A 1 187 ? 14.188 -9.234 -1.771 1 97.75 187 VAL A N 1
ATOM 1429 C CA . VAL A 1 187 ? 13.305 -8.797 -2.852 1 97.75 187 VAL A CA 1
ATOM 1430 C C . VAL A 1 187 ? 12.836 -7.367 -2.592 1 97.75 187 VAL A C 1
ATOM 1432 O O . VAL A 1 187 ? 12.688 -6.578 -3.527 1 97.75 187 VAL A O 1
ATOM 1435 N N . ASN A 1 188 ? 12.586 -6.984 -1.335 1 98.12 188 ASN A N 1
ATOM 1436 C CA . ASN A 1 188 ? 12.344 -5.59 -0.984 1 98.12 188 ASN A CA 1
ATOM 1437 C C . ASN A 1 188 ? 13.5 -4.695 -1.413 1 98.12 188 ASN A C 1
ATOM 1439 O O . ASN A 1 188 ? 13.281 -3.645 -2.021 1 98.12 188 ASN A O 1
ATOM 1443 N N . TYR A 1 189 ? 14.672 -5.148 -1.1 1 98.25 189 TYR A N 1
ATOM 1444 C CA . TYR A 1 189 ? 15.844 -4.371 -1.48 1 98.25 189 TYR A CA 1
ATOM 1445 C C . TYR A 1 189 ? 15.984 -4.297 -2.996 1 98.25 189 TYR A C 1
ATOM 1447 O O . TYR A 1 189 ? 16.406 -3.27 -3.539 1 98.25 189 TYR A O 1
ATOM 1455 N N . ALA A 1 190 ? 15.648 -5.387 -3.686 1 98.06 190 ALA A N 1
ATOM 1456 C CA . ALA A 1 190 ? 15.672 -5.328 -5.145 1 98.06 190 ALA A CA 1
ATOM 1457 C C . ALA A 1 190 ? 14.734 -4.242 -5.664 1 98.06 190 ALA A C 1
ATOM 1459 O O . ALA A 1 190 ? 15.102 -3.469 -6.555 1 98.06 190 ALA A O 1
ATOM 1460 N N . ALA A 1 191 ? 13.586 -4.184 -5.109 1 97.88 191 ALA A N 1
ATOM 1461 C CA . ALA A 1 191 ? 12.641 -3.135 -5.48 1 97.88 191 ALA A CA 1
ATOM 1462 C C . ALA A 1 191 ? 13.203 -1.752 -5.172 1 97.88 191 ALA A C 1
ATOM 1464 O O . ALA A 1 191 ? 13.086 -0.833 -5.988 1 97.88 191 ALA A O 1
ATOM 1465 N N . LEU A 1 192 ? 13.797 -1.654 -4.02 1 97.25 192 LEU A N 1
ATOM 1466 C CA . LEU A 1 192 ? 14.391 -0.384 -3.621 1 97.25 192 LEU A CA 1
ATOM 1467 C C . LEU A 1 192 ? 15.516 0.014 -4.574 1 97.25 192 LEU A C 1
ATOM 1469 O O . LEU A 1 192 ? 15.641 1.186 -4.938 1 97.25 192 LEU A O 1
ATOM 1473 N N . GLY A 1 193 ? 16.312 -0.935 -4.988 1 97.38 193 GLY A N 1
ATOM 1474 C CA . GLY A 1 193 ? 17.359 -0.665 -5.965 1 97.38 193 GLY A CA 1
ATOM 1475 C C . GLY A 1 193 ? 16.828 -0.144 -7.285 1 97.38 193 GLY A C 1
ATOM 1476 O O . GLY A 1 193 ? 17.328 0.848 -7.816 1 97.38 193 GLY A O 1
ATOM 1477 N N . GLU A 1 194 ? 15.797 -0.837 -7.766 1 97.44 194 GLU A N 1
ATOM 1478 C CA . GLU A 1 194 ? 15.18 -0.416 -9.016 1 97.44 194 GLU A CA 1
ATOM 1479 C C . GLU A 1 194 ? 14.562 0.975 -8.891 1 97.44 194 GLU A C 1
ATOM 1481 O O . GLU A 1 194 ? 14.562 1.747 -9.852 1 97.44 194 GLU A O 1
ATOM 1486 N N . ARG A 1 195 ? 14.055 1.25 -7.723 1 96.25 195 ARG A N 1
ATOM 1487 C CA . ARG A 1 195 ? 13.477 2.568 -7.473 1 96.25 195 ARG A CA 1
ATOM 1488 C C . ARG A 1 195 ? 14.562 3.641 -7.438 1 96.25 195 ARG A C 1
ATOM 1490 O O . ARG A 1 195 ? 14.328 4.777 -7.852 1 96.25 195 ARG A O 1
ATOM 1497 N N . TRP A 1 196 ? 15.695 3.293 -6.98 1 94.38 196 TRP A N 1
ATOM 1498 C CA . TRP A 1 196 ? 16.781 4.25 -6.781 1 94.38 196 TRP A CA 1
ATOM 1499 C C . TRP A 1 196 ? 17.484 4.551 -8.094 1 94.38 196 TRP A C 1
ATOM 1501 O O . TRP A 1 196 ? 17.469 5.688 -8.57 1 94.38 196 TRP A O 1
ATOM 1511 N N . ILE A 1 197 ? 18 3.527 -8.742 1 94.81 197 ILE A N 1
ATOM 1512 C CA . ILE A 1 197 ? 18.797 3.83 -9.922 1 94.81 197 ILE A CA 1
ATOM 1513 C C . ILE A 1 197 ? 18.438 2.867 -11.055 1 94.81 197 ILE A C 1
ATOM 1515 O O . ILE A 1 197 ? 19.172 2.762 -12.047 1 94.81 197 ILE A O 1
ATOM 1519 N N . GLY A 1 198 ? 17.344 2.148 -10.891 1 96.38 198 GLY A N 1
ATOM 1520 C CA . GLY A 1 198 ? 16.938 1.194 -11.906 1 96.38 198 GLY A CA 1
ATOM 1521 C C . GLY A 1 198 ? 15.773 1.679 -12.742 1 96.38 198 GLY A C 1
ATOM 1522 O O . GLY A 1 198 ? 15.719 2.85 -13.125 1 96.38 198 GLY A O 1
ATOM 1523 N N . CYS A 1 199 ? 14.859 0.777 -13.07 1 96.25 199 CYS A N 1
ATOM 1524 C CA . CYS A 1 199 ? 13.812 1.025 -14.047 1 96.25 199 CYS A CA 1
ATOM 1525 C C . CYS A 1 199 ? 12.641 1.766 -13.414 1 96.25 199 CYS A C 1
ATOM 1527 O O . CYS A 1 199 ? 11.758 2.26 -14.125 1 96.25 199 CYS A O 1
ATOM 1529 N N . CYS A 1 200 ? 12.633 1.903 -12.094 1 95.88 200 CYS A N 1
ATOM 1530 C CA . CYS A 1 200 ? 11.461 2.447 -11.414 1 95.88 200 CYS A CA 1
ATOM 1531 C C . CYS A 1 200 ? 11.773 3.801 -10.789 1 95.88 200 CYS A C 1
ATOM 1533 O O . CYS A 1 200 ? 11.125 4.199 -9.82 1 95.88 200 CYS A O 1
ATOM 1535 N N . ARG A 1 201 ? 12.742 4.562 -11.195 1 92.12 201 ARG A N 1
ATOM 1536 C CA . ARG A 1 201 ? 13.234 5.797 -10.586 1 92.12 201 ARG A CA 1
ATOM 1537 C C . ARG A 1 201 ? 12.109 6.812 -10.438 1 92.12 201 ARG A C 1
ATOM 1539 O O . ARG A 1 201 ? 12.086 7.586 -9.477 1 92.12 201 ARG A O 1
ATOM 1546 N N . GLU A 1 202 ? 11.133 6.809 -11.312 1 89.5 202 GLU A N 1
ATOM 1547 C CA . GLU A 1 202 ? 10.094 7.832 -11.273 1 89.5 202 GLU A CA 1
ATOM 1548 C C . GLU A 1 202 ? 8.719 7.211 -11.039 1 89.5 202 GLU A C 1
ATOM 1550 O O . GLU A 1 202 ? 7.695 7.812 -11.383 1 89.5 202 GLU A O 1
ATOM 1555 N N . ILE A 1 203 ? 8.711 6.039 -10.477 1 93.19 203 ILE A N 1
ATOM 1556 C CA . ILE A 1 203 ? 7.445 5.348 -10.266 1 93.19 203 ILE A CA 1
ATOM 1557 C C . ILE A 1 203 ? 7.16 5.238 -8.766 1 93.19 203 ILE A C 1
ATOM 1559 O O . ILE A 1 203 ? 8.016 4.797 -7.996 1 93.19 203 ILE A O 1
ATOM 1563 N N . GLU A 1 204 ? 6.039 5.684 -8.297 1 91.94 204 GLU A N 1
ATOM 1564 C CA . GLU A 1 204 ? 5.715 5.727 -6.879 1 91.94 204 GLU A CA 1
ATOM 1565 C C . GLU A 1 204 ? 4.949 4.477 -6.449 1 91.94 204 GLU A C 1
ATOM 1567 O O . GLU A 1 204 ? 4.898 4.152 -5.262 1 91.94 204 GLU A O 1
ATOM 1572 N N . ASN A 1 205 ? 4.281 3.826 -7.379 1 95.81 205 ASN A N 1
ATOM 1573 C CA . ASN A 1 205 ? 3.484 2.637 -7.105 1 95.81 205 ASN A CA 1
ATOM 1574 C C . ASN A 1 205 ? 3.812 1.506 -8.078 1 95.81 205 ASN A C 1
ATOM 1576 O O . ASN A 1 205 ? 3.4 1.542 -9.242 1 95.81 205 ASN A O 1
ATOM 1580 N N . PHE A 1 206 ? 4.605 0.542 -7.613 1 97.88 206 PHE A N 1
ATOM 1581 C CA . PHE A 1 206 ? 4.941 -0.592 -8.469 1 97.88 206 PHE A CA 1
ATOM 1582 C C . PHE A 1 206 ? 5.141 -1.853 -7.633 1 97.88 206 PHE A C 1
ATOM 1584 O O . PHE A 1 206 ? 5.223 -1.786 -6.406 1 97.88 206 PHE A O 1
ATOM 1591 N N . VAL A 1 207 ? 5.113 -2.99 -8.289 1 98.69 207 VAL A N 1
ATOM 1592 C CA . VAL A 1 207 ? 5.383 -4.289 -7.676 1 98.69 207 VAL A CA 1
ATOM 1593 C C . VAL A 1 207 ? 6.469 -5.016 -8.469 1 98.69 207 VAL A C 1
ATOM 1595 O O . VAL A 1 207 ? 6.324 -5.242 -9.672 1 98.69 207 VAL A O 1
ATOM 1598 N N . LEU A 1 208 ? 7.555 -5.238 -7.832 1 98.75 208 LEU A N 1
ATOM 1599 C CA . LEU A 1 208 ? 8.586 -6.094 -8.422 1 98.75 208 LEU A CA 1
ATOM 1600 C C . LEU A 1 208 ? 8.336 -7.559 -8.078 1 98.75 208 LEU A C 1
ATOM 1602 O O . LEU A 1 208 ? 8.227 -7.922 -6.906 1 98.75 208 LEU A O 1
ATOM 1606 N N . ILE A 1 209 ? 8.18 -8.359 -9.078 1 98.38 209 ILE A N 1
ATOM 1607 C CA . ILE A 1 209 ? 8.008 -9.797 -8.906 1 98.38 209 ILE A CA 1
ATOM 1608 C C . ILE A 1 209 ? 9.273 -10.531 -9.352 1 98.38 209 ILE A C 1
ATOM 1610 O O . ILE A 1 209 ? 9.641 -10.492 -10.523 1 98.38 209 ILE A O 1
ATOM 1614 N N . ASN A 1 210 ? 9.883 -11.117 -8.414 1 96.81 210 ASN A N 1
ATOM 1615 C CA . ASN A 1 210 ? 11.055 -11.93 -8.703 1 96.81 210 ASN A CA 1
ATOM 1616 C C . ASN A 1 210 ? 10.672 -13.391 -8.961 1 96.81 210 ASN A C 1
ATOM 1618 O O . ASN A 1 210 ? 10.172 -14.07 -8.062 1 96.81 210 ASN A O 1
ATOM 1622 N N . ILE A 1 211 ? 10.953 -13.867 -10.172 1 95.75 211 ILE A N 1
ATOM 1623 C CA . ILE A 1 211 ? 10.578 -15.219 -10.57 1 95.75 211 ILE A CA 1
ATOM 1624 C C . ILE A 1 211 ? 11.836 -16.078 -10.719 1 95.75 211 ILE A C 1
ATOM 1626 O O . ILE A 1 211 ? 12.641 -15.867 -11.625 1 95.75 211 ILE A O 1
ATOM 1630 N N . GLY A 1 212 ? 12.062 -16.953 -9.875 1 92.88 212 GLY A N 1
ATOM 1631 C CA . GLY A 1 212 ? 13.133 -17.938 -9.867 1 92.88 212 GLY A CA 1
ATOM 1632 C C . GLY A 1 212 ? 12.688 -19.312 -9.383 1 92.88 212 GLY A C 1
ATOM 1633 O O . GLY A 1 212 ? 11.641 -19.812 -9.797 1 92.88 212 GLY A O 1
ATOM 1634 N N . ASN A 1 213 ? 13.547 -19.906 -8.508 1 88.62 213 ASN A N 1
ATOM 1635 C CA . ASN A 1 213 ? 13.117 -21.156 -7.902 1 88.62 213 ASN A CA 1
ATOM 1636 C C . ASN A 1 213 ? 11.836 -20.984 -7.09 1 88.62 213 ASN A C 1
ATOM 1638 O O . ASN A 1 213 ? 11.047 -21.922 -6.965 1 88.62 213 ASN A O 1
ATOM 1642 N N . GLY A 1 214 ? 11.695 -19.844 -6.547 1 92.5 214 GLY A N 1
ATOM 1643 C CA . GLY A 1 214 ? 10.469 -19.375 -5.914 1 92.5 214 GLY A CA 1
ATOM 1644 C C . GLY A 1 214 ? 9.992 -18.031 -6.457 1 92.5 214 GLY A C 1
ATOM 1645 O O . GLY A 1 214 ? 10.531 -17.531 -7.441 1 92.5 214 GLY A O 1
ATOM 1646 N N . ILE A 1 215 ? 8.945 -17.578 -5.906 1 96.12 215 ILE A N 1
ATOM 1647 C CA . ILE A 1 215 ? 8.414 -16.281 -6.328 1 96.12 215 ILE A CA 1
ATOM 1648 C C . ILE A 1 215 ? 8.258 -15.367 -5.117 1 96.12 215 ILE A C 1
ATOM 1650 O O . ILE A 1 215 ? 7.688 -15.773 -4.102 1 96.12 215 ILE A O 1
ATOM 1654 N N . GLY A 1 216 ? 8.828 -14.203 -5.121 1 95.81 216 GLY A N 1
ATOM 1655 C CA . GLY A 1 216 ? 8.664 -13.133 -4.148 1 95.81 216 GLY A CA 1
ATOM 1656 C C . GLY A 1 216 ? 8.438 -11.773 -4.785 1 95.81 216 GLY A C 1
ATOM 1657 O O . GLY A 1 216 ? 8.594 -11.625 -6 1 95.81 216 GLY A O 1
ATOM 1658 N N . SER A 1 217 ? 8.023 -10.891 -3.939 1 98.19 217 SER A N 1
ATOM 1659 C CA . SER A 1 217 ? 7.781 -9.57 -4.52 1 98.19 217 SER A CA 1
ATOM 1660 C C . SER A 1 217 ? 8.141 -8.461 -3.543 1 98.19 217 SER A C 1
ATOM 1662 O O . SER A 1 217 ? 8.195 -8.688 -2.332 1 98.19 217 SER A O 1
ATOM 1664 N N . GLY A 1 218 ? 8.602 -7.379 -4.039 1 98.44 218 GLY A N 1
ATOM 1665 C CA . GLY A 1 218 ? 8.695 -6.102 -3.355 1 98.44 218 GLY A CA 1
ATOM 1666 C C . GLY A 1 218 ? 7.664 -5.094 -3.824 1 98.44 218 GLY A C 1
ATOM 1667 O O . GLY A 1 218 ? 7.445 -4.934 -5.027 1 98.44 218 GLY A O 1
ATOM 1668 N N . ILE A 1 219 ? 7.02 -4.484 -2.863 1 98.19 219 ILE A N 1
ATOM 1669 C CA . ILE A 1 219 ? 5.883 -3.639 -3.201 1 98.19 219 ILE A CA 1
ATOM 1670 C C . ILE A 1 219 ? 6.156 -2.201 -2.764 1 98.19 219 ILE A C 1
ATOM 1672 O O . ILE A 1 219 ? 6.516 -1.957 -1.608 1 98.19 219 ILE A O 1
ATOM 1676 N N . TYR A 1 220 ? 6.062 -1.278 -3.684 1 95.94 220 TYR A N 1
ATOM 1677 C CA . TYR A 1 220 ? 6.133 0.153 -3.414 1 95.94 220 TYR A CA 1
ATOM 1678 C C . TYR A 1 220 ? 4.762 0.803 -3.547 1 95.94 220 TYR A C 1
ATOM 1680 O O . TYR A 1 220 ? 4.098 0.655 -4.574 1 95.94 220 TYR A O 1
ATOM 1688 N N . VAL A 1 221 ? 4.375 1.428 -2.473 1 94.38 221 VAL A N 1
ATOM 1689 C CA . VAL A 1 221 ? 3.111 2.16 -2.459 1 94.38 221 VAL A CA 1
ATOM 1690 C C . VAL A 1 221 ? 3.34 3.574 -1.932 1 94.38 221 VAL A C 1
ATOM 1692 O O . VAL A 1 221 ? 3.969 3.76 -0.887 1 94.38 221 VAL A O 1
ATOM 1695 N N . ASN A 1 222 ? 2.838 4.523 -2.615 1 87.81 222 ASN A N 1
ATOM 1696 C CA . ASN A 1 222 ? 2.969 5.926 -2.23 1 87.81 222 ASN A CA 1
ATOM 1697 C C . ASN A 1 222 ? 4.426 6.305 -1.987 1 87.81 222 ASN A C 1
ATOM 1699 O O . ASN A 1 222 ? 4.746 6.953 -0.988 1 87.81 222 ASN A O 1
ATOM 1703 N N . GLY A 1 223 ? 5.293 5.723 -2.727 1 88.5 223 GLY A N 1
ATOM 1704 C CA . GLY A 1 223 ? 6.699 6.086 -2.717 1 88.5 223 GLY A CA 1
ATOM 1705 C C . GLY A 1 223 ? 7.48 5.406 -1.606 1 88.5 223 GLY A C 1
ATOM 1706 O O . GLY A 1 223 ? 8.633 5.766 -1.339 1 88.5 223 GLY A O 1
ATOM 1707 N N . LYS A 1 224 ? 6.848 4.445 -0.956 1 91.88 224 LYS A N 1
ATOM 1708 C CA . LYS A 1 224 ? 7.527 3.752 0.134 1 91.88 224 LYS A CA 1
ATOM 1709 C C . LYS A 1 224 ? 7.398 2.238 -0.014 1 91.88 224 LYS A C 1
ATOM 1711 O O . LYS A 1 224 ? 6.414 1.744 -0.569 1 91.88 224 LYS A O 1
ATOM 1716 N N . LEU A 1 225 ? 8.383 1.59 0.535 1 94.88 225 LEU A N 1
ATOM 1717 C CA . LEU A 1 225 ? 8.352 0.131 0.562 1 94.88 225 LEU A CA 1
ATOM 1718 C C . LEU A 1 225 ? 7.301 -0.368 1.55 1 94.88 225 LEU A C 1
ATOM 1720 O O . LEU A 1 225 ? 7.199 0.147 2.666 1 94.88 225 LEU A O 1
ATOM 1724 N N . LEU A 1 226 ? 6.531 -1.297 1.13 1 96.25 226 LEU A N 1
ATOM 1725 C CA . LEU A 1 226 ? 5.555 -1.939 2.004 1 96.25 226 LEU A CA 1
ATOM 1726 C C . LEU A 1 226 ? 6.121 -3.227 2.596 1 96.25 226 LEU A C 1
ATOM 1728 O O . LEU A 1 226 ? 6.418 -4.172 1.862 1 96.25 226 LEU A O 1
ATOM 1732 N N . ARG A 1 227 ? 6.242 -3.262 3.883 1 96.38 227 ARG A N 1
ATOM 1733 C CA . ARG A 1 227 ? 6.855 -4.426 4.508 1 96.38 227 ARG A CA 1
ATOM 1734 C C . ARG A 1 227 ? 5.809 -5.297 5.191 1 96.38 227 ARG A C 1
ATOM 1736 O O . ARG A 1 227 ? 6.043 -6.484 5.441 1 96.38 227 ARG A O 1
ATOM 1743 N N . GLY A 1 228 ? 4.594 -4.723 5.504 1 94.88 228 GLY A N 1
ATOM 1744 C CA . GLY A 1 228 ? 3.51 -5.48 6.105 1 94.88 228 GLY A CA 1
ATOM 1745 C C . GLY A 1 228 ? 3.604 -5.559 7.617 1 94.88 228 GLY A C 1
ATOM 1746 O O . GLY A 1 228 ? 4.609 -5.156 8.203 1 94.88 228 GLY A O 1
ATOM 1747 N N . ASN A 1 229 ? 2.557 -6.055 8.227 1 92.94 229 ASN A N 1
ATOM 1748 C CA . ASN A 1 229 ? 2.406 -6.098 9.68 1 92.94 229 ASN A CA 1
ATOM 1749 C C . ASN A 1 229 ? 3.449 -7.008 10.32 1 92.94 229 ASN A C 1
ATOM 1751 O O . ASN A 1 229 ? 3.984 -6.691 11.383 1 92.94 229 ASN A O 1
ATOM 1755 N N . ALA A 1 230 ? 3.773 -8.07 9.703 1 93.38 230 ALA A N 1
ATOM 1756 C CA . ALA A 1 230 ? 4.742 -9.039 10.203 1 93.38 230 ALA A CA 1
ATOM 1757 C C . ALA A 1 230 ? 5.926 -9.172 9.25 1 93.38 230 ALA A C 1
ATOM 1759 O O . ALA A 1 230 ? 6.547 -10.234 9.172 1 93.38 230 ALA A O 1
ATOM 1760 N N . TYR A 1 231 ? 6.164 -8.117 8.477 1 95.25 231 TYR A N 1
ATOM 1761 C CA . TYR A 1 231 ? 7.266 -8.078 7.523 1 95.25 231 TYR A CA 1
ATOM 1762 C C . TYR A 1 231 ? 7.09 -9.141 6.441 1 95.25 231 TYR A C 1
ATOM 1764 O O . TYR A 1 231 ? 8.07 -9.703 5.949 1 95.25 231 TYR A O 1
ATOM 1772 N N . ALA A 1 232 ? 5.789 -9.438 6.113 1 95.69 232 ALA A N 1
ATOM 1773 C CA . ALA A 1 232 ? 5.531 -10.523 5.164 1 95.69 232 ALA A CA 1
ATOM 1774 C C . ALA A 1 232 ? 4.828 -10 3.916 1 95.69 232 ALA A C 1
ATOM 1776 O O . ALA A 1 232 ? 4.348 -10.781 3.094 1 95.69 232 ALA A O 1
ATOM 1777 N N . ALA A 1 233 ? 4.738 -8.648 3.812 1 97.19 233 ALA A N 1
ATOM 1778 C CA . ALA A 1 233 ? 4.188 -8.133 2.564 1 97.19 233 ALA A CA 1
ATOM 1779 C C . ALA A 1 233 ? 5.031 -8.57 1.369 1 97.19 233 ALA A C 1
ATOM 1781 O O . ALA A 1 233 ? 6.262 -8.547 1.427 1 97.19 233 ALA A O 1
ATOM 1782 N N . GLY A 1 234 ? 4.316 -9.016 0.337 1 97.19 234 GLY A N 1
ATOM 1783 C CA . GLY A 1 234 ? 5.02 -9.406 -0.875 1 97.19 234 GLY A CA 1
ATOM 1784 C C . GLY A 1 234 ? 5.328 -10.891 -0.932 1 97.19 234 GLY A C 1
ATOM 1785 O O . GLY A 1 234 ? 5.977 -11.359 -1.871 1 97.19 234 GLY A O 1
ATOM 1786 N N . GLU A 1 235 ? 4.863 -11.641 0.058 1 96.56 235 GLU A N 1
ATOM 1787 C CA . GLU A 1 235 ? 4.988 -13.094 -0.013 1 96.56 235 GLU A CA 1
ATOM 1788 C C . GLU A 1 235 ? 3.924 -13.695 -0.928 1 96.56 235 GLU A C 1
ATOM 1790 O O . GLU A 1 235 ? 3.166 -14.578 -0.515 1 96.56 235 GLU A O 1
ATOM 1795 N N . VAL A 1 236 ? 4.035 -13.344 -2.156 1 97.81 236 VAL A N 1
ATOM 1796 C CA . VAL A 1 236 ? 2.994 -13.625 -3.139 1 97.81 236 VAL A CA 1
ATOM 1797 C C . VAL A 1 236 ? 3.02 -15.109 -3.512 1 97.81 236 VAL A C 1
ATOM 1799 O O . VAL A 1 236 ? 2.076 -15.617 -4.121 1 97.81 236 VAL A O 1
ATOM 1802 N N . GLY A 1 237 ? 4.082 -15.781 -3.186 1 97.44 237 GLY A N 1
ATOM 1803 C CA . GLY A 1 237 ? 4.18 -17.203 -3.467 1 97.44 237 GLY A CA 1
ATOM 1804 C C . GLY A 1 237 ? 3.061 -18.016 -2.836 1 97.44 237 GLY A C 1
ATOM 1805 O O . GLY A 1 237 ? 2.775 -19.125 -3.271 1 97.44 237 GLY A O 1
ATOM 1806 N N . TYR A 1 238 ? 2.342 -17.453 -1.884 1 97.94 238 TYR A N 1
ATOM 1807 C CA . TYR A 1 238 ? 1.342 -18.188 -1.117 1 97.94 238 TYR A CA 1
ATOM 1808 C C . TYR A 1 238 ? -0.061 -17.922 -1.648 1 97.94 238 TYR A C 1
ATOM 1810 O O . TYR A 1 238 ? -1.043 -18.453 -1.128 1 97.94 238 TYR A O 1
ATOM 1818 N N . MET A 1 239 ? -0.196 -17.141 -2.678 1 98.5 239 MET A N 1
ATOM 1819 C CA . MET A 1 239 ? -1.515 -16.828 -3.221 1 98.5 239 MET A CA 1
ATOM 1820 C C . MET A 1 239 ? -2.273 -18.094 -3.586 1 98.5 239 MET A C 1
ATOM 1822 O O . MET A 1 239 ? -1.671 -19.094 -4.008 1 98.5 239 MET A O 1
ATOM 1826 N N . ALA A 1 240 ? -3.525 -18 -3.422 1 98.69 240 ALA A N 1
ATOM 1827 C CA . ALA A 1 240 ? -4.434 -19.078 -3.795 1 98.69 240 ALA A CA 1
ATOM 1828 C C . ALA A 1 240 ? -5.062 -18.828 -5.16 1 98.69 240 ALA A C 1
ATOM 1830 O O . ALA A 1 240 ? -5.988 -18.016 -5.281 1 98.69 240 ALA A O 1
ATOM 1831 N N . THR A 1 241 ? -4.637 -19.609 -6.18 1 98.12 241 THR A N 1
ATOM 1832 C CA . THR A 1 241 ? -5.125 -19.438 -7.543 1 98.12 241 THR A CA 1
ATOM 1833 C C . THR A 1 241 ? -5.898 -20.672 -8.008 1 98.12 241 THR A C 1
ATOM 1835 O O . THR A 1 241 ? -6.141 -20.844 -9.203 1 98.12 241 THR A O 1
ATOM 1838 N N . GLY A 1 242 ? -6.242 -21.547 -7.082 1 97.62 242 GLY A N 1
ATOM 1839 C CA . GLY A 1 242 ? -7.031 -22.734 -7.363 1 97.62 242 GLY A CA 1
ATOM 1840 C C . GLY A 1 242 ? -7.59 -23.375 -6.109 1 97.62 242 GLY A C 1
ATOM 1841 O O . GLY A 1 242 ? -6.992 -23.281 -5.035 1 97.62 242 GLY A O 1
ATOM 1842 N N . GLU A 1 243 ? -8.625 -24.078 -6.266 1 95.25 243 GLU A N 1
ATOM 1843 C CA . GLU A 1 243 ? -9.344 -24.656 -5.129 1 95.25 243 GLU A CA 1
ATOM 1844 C C . GLU A 1 243 ? -8.547 -25.781 -4.48 1 95.25 243 GLU A C 1
ATOM 1846 O O . GLU A 1 243 ? -8.766 -26.109 -3.314 1 95.25 243 GLU A O 1
ATOM 1851 N N . ASP A 1 244 ? -7.629 -26.344 -5.23 1 96.44 244 ASP A N 1
ATOM 1852 C CA . ASP A 1 244 ? -6.852 -27.453 -4.676 1 96.44 244 ASP A CA 1
ATOM 1853 C C . ASP A 1 244 ? -5.824 -26.953 -3.666 1 96.44 244 ASP A C 1
ATOM 1855 O O . ASP A 1 244 ? -5.109 -27.75 -3.055 1 96.44 244 ASP A O 1
ATOM 1859 N N . VAL A 1 245 ? -5.828 -25.688 -3.424 1 97.5 245 VAL A N 1
ATOM 1860 C CA . VAL A 1 245 ? -4.984 -25.109 -2.383 1 97.5 245 VAL A CA 1
ATOM 1861 C C . VAL A 1 245 ? -5.344 -25.734 -1.029 1 97.5 245 VAL A C 1
ATOM 1863 O O . VAL A 1 245 ? -4.484 -25.875 -0.159 1 97.5 245 VAL A O 1
ATOM 1866 N N . PHE A 1 246 ? -6.582 -26.109 -0.859 1 97 246 PHE A N 1
ATOM 1867 C CA . PHE A 1 246 ? -7.078 -26.578 0.43 1 97 246 PHE A CA 1
ATOM 1868 C C . PHE A 1 246 ? -6.672 -28.031 0.676 1 97 246 PHE A C 1
ATOM 1870 O O . PHE A 1 246 ? -6.902 -28.578 1.76 1 97 246 PHE A O 1
ATOM 1877 N N . LYS A 1 247 ? -6.012 -28.656 -0.31 1 96.31 247 LYS A N 1
ATOM 1878 C CA . LYS A 1 247 ? -5.535 -30.016 -0.137 1 96.31 247 LYS A CA 1
ATOM 1879 C C . LYS A 1 247 ? -4.305 -30.062 0.765 1 96.31 247 LYS A C 1
ATOM 1881 O O . LYS A 1 247 ? -3.91 -31.125 1.238 1 96.31 247 LYS A O 1
ATOM 1886 N N . ASN A 1 248 ? -3.693 -28.922 0.994 1 94.19 248 ASN A N 1
ATOM 1887 C CA . ASN A 1 248 ? -2.49 -28.844 1.815 1 94.19 248 ASN A CA 1
ATOM 1888 C C . ASN A 1 248 ? -2.6 -27.719 2.855 1 94.19 248 ASN A C 1
ATOM 1890 O O . ASN A 1 248 ? -3.504 -26.891 2.787 1 94.19 248 ASN A O 1
ATOM 1894 N N . THR A 1 249 ? -1.808 -27.875 3.863 1 95.38 249 THR A N 1
ATOM 1895 C CA . THR A 1 249 ? -1.528 -26.797 4.797 1 95.38 249 THR A CA 1
ATOM 1896 C C . THR A 1 249 ? -0.105 -26.281 4.613 1 95.38 249 THR A C 1
ATOM 1898 O O . THR A 1 249 ? 0.837 -27.062 4.492 1 95.38 249 THR A O 1
ATOM 1901 N N . TYR A 1 250 ? -0.019 -25.062 4.535 1 95.19 250 TYR A N 1
ATOM 1902 C CA . TYR A 1 250 ? 1.285 -24.484 4.246 1 95.19 250 TYR A CA 1
ATOM 1903 C C . TYR A 1 250 ? 1.894 -23.859 5.492 1 95.19 250 TYR A C 1
ATOM 1905 O O . TYR A 1 250 ? 1.19 -23.219 6.285 1 95.19 250 TYR A O 1
ATOM 1913 N N . SER A 1 251 ? 3.16 -24.062 5.711 1 91.94 251 SER A N 1
ATOM 1914 C CA . SER A 1 251 ? 3.947 -23.438 6.773 1 91.94 251 SER A CA 1
ATOM 1915 C C . SER A 1 251 ? 5 -22.5 6.207 1 91.94 251 SER A C 1
ATOM 1917 O O . SER A 1 251 ? 5.305 -22.547 5.012 1 91.94 251 SER A O 1
ATOM 1919 N N . TYR A 1 252 ? 5.441 -21.703 7.18 1 87 252 TYR A N 1
ATOM 1920 C CA . TYR A 1 252 ? 6.52 -20.828 6.719 1 87 252 TYR A CA 1
ATOM 1921 C C . TYR A 1 252 ? 7.75 -21.641 6.328 1 87 252 TYR A C 1
ATOM 1923 O O . TYR A 1 252 ? 8.156 -22.547 7.051 1 87 252 TYR A O 1
ATOM 1931 N N . GLY A 1 253 ? 8.305 -21.531 5.262 1 83.81 253 GLY A N 1
ATOM 1932 C CA . GLY A 1 253 ? 9.43 -22.297 4.742 1 83.81 253 GLY A CA 1
ATOM 1933 C C . GLY A 1 253 ? 9.062 -23.172 3.562 1 83.81 253 GLY A C 1
ATOM 1934 O O . GLY A 1 253 ? 9.938 -23.594 2.797 1 83.81 253 GLY A O 1
ATOM 1935 N N . ASP A 1 254 ? 7.723 -23.484 3.613 1 86.56 254 ASP A N 1
ATOM 1936 C CA . ASP A 1 254 ? 7.223 -24.188 2.436 1 86.56 254 ASP A CA 1
ATOM 1937 C C . ASP A 1 254 ? 7.109 -23.25 1.239 1 86.56 254 ASP A C 1
ATOM 1939 O O . ASP A 1 254 ? 6.91 -22.047 1.407 1 86.56 254 ASP A O 1
ATOM 1943 N N . TYR A 1 255 ? 7.363 -23.906 0.066 1 91.06 255 TYR A N 1
ATOM 1944 C CA . TYR A 1 255 ? 6.867 -23.172 -1.097 1 91.06 255 TYR A CA 1
ATOM 1945 C C . TYR A 1 255 ? 5.352 -23.031 -1.05 1 91.06 255 TYR A C 1
ATOM 1947 O O . TYR A 1 255 ? 4.641 -24.016 -0.794 1 91.06 255 TYR A O 1
ATOM 1955 N N . GLY A 1 256 ? 4.852 -21.844 -1.2 1 96.12 256 GLY A N 1
ATOM 1956 C CA . GLY A 1 256 ? 3.416 -21.594 -1.214 1 96.12 256 GLY A CA 1
ATOM 1957 C C . GLY A 1 256 ? 2.725 -22.172 -2.432 1 96.12 256 GLY A C 1
ATOM 1958 O O . GLY A 1 256 ? 3.381 -22.688 -3.336 1 96.12 256 GLY A O 1
ATOM 1959 N N . TYR A 1 257 ? 1.417 -22.141 -2.436 1 97.81 257 TYR A N 1
ATOM 1960 C CA . TYR A 1 257 ? 0.611 -22.734 -3.496 1 97.81 257 TYR A CA 1
ATOM 1961 C C . TYR A 1 257 ? 0.969 -22.141 -4.852 1 97.81 257 TYR A C 1
ATOM 1963 O O . TYR A 1 257 ? 1.263 -22.859 -5.801 1 97.81 257 TYR A O 1
ATOM 1971 N N . PHE A 1 258 ? 0.991 -20.812 -4.953 1 98.12 258 PHE A N 1
ATOM 1972 C CA . PHE A 1 258 ? 1.228 -20.125 -6.215 1 98.12 258 PHE A CA 1
ATOM 1973 C C . PHE A 1 258 ? 2.615 -20.453 -6.754 1 98.12 258 PHE A C 1
ATOM 1975 O O . PHE A 1 258 ? 2.771 -20.75 -7.941 1 98.12 258 PHE A O 1
ATOM 1982 N N . GLU A 1 259 ? 3.627 -20.359 -5.906 1 96.12 259 GLU A N 1
ATOM 1983 C CA . GLU A 1 259 ? 4.977 -20.578 -6.422 1 96.12 259 GLU A CA 1
ATOM 1984 C C . GLU A 1 259 ? 5.203 -22.047 -6.781 1 96.12 259 GLU A C 1
ATOM 1986 O O . GLU A 1 259 ? 6.07 -22.359 -7.598 1 96.12 259 GLU A O 1
ATOM 1991 N N . ARG A 1 260 ? 4.395 -22.969 -6.242 1 96.12 260 ARG A N 1
ATOM 1992 C CA . ARG A 1 260 ? 4.449 -24.359 -6.648 1 96.12 260 ARG A CA 1
ATOM 1993 C C . ARG A 1 260 ? 3.865 -24.547 -8.047 1 96.12 260 ARG A C 1
ATOM 1995 O O . ARG A 1 260 ? 4.047 -25.609 -8.664 1 96.12 260 ARG A O 1
ATOM 2002 N N . LYS A 1 261 ? 3.238 -23.562 -8.508 1 96.44 261 LYS A N 1
ATOM 2003 C CA . LYS A 1 261 ? 2.598 -23.656 -9.82 1 96.44 261 LYS A CA 1
ATOM 2004 C C . LYS A 1 261 ? 3.307 -22.781 -10.844 1 96.44 261 LYS A C 1
ATOM 2006 O O . LYS A 1 261 ? 3.312 -23.078 -12.039 1 96.44 261 LYS A O 1
ATOM 2011 N N . ALA A 1 262 ? 3.934 -21.719 -10.383 1 97.12 262 ALA A N 1
ATOM 2012 C CA . ALA A 1 262 ? 4.277 -20.656 -11.328 1 97.12 262 ALA A CA 1
ATOM 2013 C C . ALA A 1 262 ? 5.766 -20.328 -11.281 1 97.12 262 ALA A C 1
ATOM 2015 O O . ALA A 1 262 ? 6.246 -19.469 -12.023 1 97.12 262 ALA A O 1
ATOM 2016 N N . SER A 1 263 ? 6.523 -21.016 -10.438 1 96.62 263 SER A N 1
ATOM 2017 C CA . SER A 1 263 ? 7.957 -20.781 -10.352 1 96.62 263 SER A CA 1
ATOM 2018 C C . SER A 1 263 ? 8.719 -21.531 -11.438 1 96.62 263 SER A C 1
ATOM 2020 O O . SER A 1 263 ? 8.141 -22.375 -12.133 1 96.62 263 SER A O 1
ATOM 2022 N N . LEU A 1 264 ? 10.031 -21.203 -11.586 1 95.25 264 LEU A N 1
ATOM 2023 C CA . LEU A 1 264 ? 10.867 -21.922 -12.547 1 95.25 264 LEU A CA 1
ATOM 2024 C C . LEU A 1 264 ? 11.07 -23.375 -12.117 1 95.25 264 LEU A C 1
ATOM 2026 O O . LEU A 1 264 ? 11.07 -24.281 -12.953 1 95.25 264 LEU A O 1
ATOM 2030 N N . SER A 1 265 ? 11.195 -23.562 -10.82 1 94.31 265 SER A N 1
ATOM 2031 C CA . SER A 1 265 ? 11.312 -24.922 -10.32 1 94.31 265 SER A CA 1
ATOM 2032 C C . SER A 1 265 ? 10.055 -25.734 -10.617 1 94.31 265 SER A C 1
ATOM 2034 O O . SER A 1 265 ? 10.141 -26.922 -10.961 1 94.31 265 SER A O 1
ATOM 2036 N N . ALA A 1 266 ? 8.93 -25.109 -10.484 1 96.12 266 ALA A N 1
ATOM 2037 C CA . ALA A 1 266 ? 7.668 -25.781 -10.805 1 96.12 266 ALA A CA 1
ATOM 2038 C C . ALA A 1 266 ? 7.594 -26.141 -12.281 1 96.12 266 ALA A C 1
ATOM 2040 O O . ALA A 1 266 ? 7.113 -27.219 -12.641 1 96.12 266 ALA A O 1
ATOM 2041 N N . LEU A 1 267 ? 8.039 -25.234 -13.141 1 96.81 267 LEU A N 1
ATOM 2042 C CA . LEU A 1 267 ? 8.062 -25.469 -14.578 1 96.81 267 LEU A CA 1
ATOM 2043 C C . LEU A 1 267 ? 8.922 -26.688 -14.914 1 96.81 267 LEU A C 1
ATOM 2045 O O . LEU A 1 267 ? 8.492 -27.562 -15.664 1 96.81 267 LEU A O 1
ATOM 2049 N N . VAL A 1 268 ? 10.078 -26.766 -14.352 1 97.38 268 VAL A N 1
ATOM 2050 C CA . VAL A 1 268 ? 10.969 -27.906 -14.555 1 97.38 268 VAL A CA 1
ATOM 2051 C C . VAL A 1 268 ? 10.305 -29.188 -14.07 1 97.38 268 VAL A C 1
ATOM 2053 O O . VAL A 1 268 ? 10.344 -30.219 -14.75 1 97.38 268 VAL A O 1
ATOM 2056 N N . GLY A 1 269 ? 9.68 -29.125 -12.914 1 96.75 269 GLY A N 1
ATOM 2057 C CA . GLY A 1 269 ? 8.984 -30.281 -12.367 1 96.75 269 GLY A CA 1
ATOM 2058 C C . GLY A 1 269 ? 7.887 -30.797 -13.273 1 96.75 269 GLY A C 1
ATOM 2059 O O . GLY A 1 269 ? 7.723 -32 -13.43 1 96.75 269 GLY A O 1
ATOM 2060 N N . LEU A 1 270 ? 7.148 -29.906 -13.82 1 96.12 270 LEU A N 1
ATOM 2061 C CA . LEU A 1 270 ? 6.059 -30.266 -14.727 1 96.12 270 LEU A CA 1
ATOM 2062 C C . LEU A 1 270 ? 6.59 -31.031 -15.93 1 96.12 270 LEU A C 1
ATOM 2064 O O . LEU A 1 270 ? 5.996 -32.031 -16.344 1 96.12 270 LEU A O 1
ATOM 2068 N N . VAL A 1 271 ? 7.723 -30.594 -16.516 1 97.75 271 VAL A N 1
ATOM 2069 C CA . VAL A 1 271 ? 8.297 -31.203 -17.719 1 97.75 271 VAL A CA 1
ATOM 2070 C C . VAL A 1 271 ? 8.953 -32.531 -17.359 1 97.75 271 VAL A C 1
ATOM 2072 O O . VAL A 1 271 ? 8.789 -33.531 -18.078 1 97.75 271 VAL A O 1
ATOM 2075 N N . SER A 1 272 ? 9.617 -32.531 -16.219 1 97.69 272 SER A N 1
ATOM 2076 C CA . SER A 1 272 ? 10.406 -33.688 -15.836 1 97.69 272 SER A CA 1
ATOM 2077 C C . SER A 1 272 ? 9.516 -34.875 -15.531 1 97.69 272 SER A C 1
ATOM 2079 O O . SER A 1 272 ? 9.969 -36.031 -15.57 1 97.69 272 SER A O 1
ATOM 2081 N N . LYS A 1 273 ? 8.305 -34.625 -15.188 1 96.06 273 LYS A N 1
ATOM 2082 C CA . LYS A 1 273 ? 7.355 -35.719 -14.961 1 96.06 273 LYS A CA 1
ATOM 2083 C C . LYS A 1 273 ? 7.188 -36.562 -16.203 1 96.06 273 LYS A C 1
ATOM 2085 O O . LYS A 1 273 ? 7.117 -37.812 -16.109 1 96.06 273 LYS A O 1
ATOM 2090 N N . ASP A 1 274 ? 7.172 -35.969 -17.344 1 96.38 274 ASP A N 1
ATOM 2091 C CA . ASP A 1 274 ? 6.949 -36.656 -18.625 1 96.38 274 ASP A CA 1
ATOM 2092 C C . ASP A 1 274 ? 8.266 -36.906 -19.344 1 96.38 274 ASP A C 1
ATOM 2094 O O . ASP A 1 274 ? 8.391 -37.844 -20.109 1 96.38 274 ASP A O 1
ATOM 2098 N N . LEU A 1 275 ? 9.18 -35.938 -19.125 1 97.19 275 LEU A N 1
ATOM 2099 C CA . LEU A 1 275 ? 10.5 -36.031 -19.734 1 97.19 275 LEU A CA 1
ATOM 2100 C C . LEU A 1 275 ? 11.594 -35.969 -18.656 1 97.19 275 LEU A C 1
ATOM 2102 O O . LEU A 1 275 ? 12.266 -34.938 -18.516 1 97.19 275 LEU A O 1
ATOM 2106 N N . PRO A 1 276 ? 11.891 -37.062 -18.062 1 96.44 276 PRO A N 1
ATOM 2107 C CA . PRO A 1 276 ? 12.797 -37.094 -16.906 1 96.44 276 PRO A CA 1
ATOM 2108 C C . PRO A 1 276 ? 14.203 -36.625 -17.25 1 96.44 276 PRO A C 1
ATOM 2110 O O . PRO A 1 276 ? 14.93 -36.125 -16.375 1 96.44 276 PRO A O 1
ATOM 2113 N N . HIS A 1 277 ? 14.602 -36.688 -18.484 1 95.62 277 HIS A N 1
ATOM 2114 C CA . HIS A 1 277 ? 15.945 -36.281 -18.875 1 95.62 277 HIS A CA 1
ATOM 2115 C C . HIS A 1 277 ? 16.062 -34.75 -18.906 1 95.62 277 HIS A C 1
ATOM 2117 O O . HIS A 1 277 ? 17.172 -34.219 -18.922 1 95.62 277 HIS A O 1
ATOM 2123 N N . ILE A 1 278 ? 14.953 -34.094 -18.938 1 97.06 278 ILE A N 1
ATOM 2124 C CA . ILE A 1 278 ? 14.938 -32.625 -18.859 1 97.06 278 ILE A CA 1
ATOM 2125 C C . ILE A 1 278 ? 14.664 -32.188 -17.438 1 97.06 278 ILE A C 1
ATOM 2127 O O . ILE A 1 278 ? 13.508 -32.094 -17.016 1 97.06 278 ILE A O 1
ATOM 2131 N N . ASN A 1 279 ? 15.727 -31.875 -16.672 1 95.81 279 ASN A N 1
ATOM 2132 C CA . ASN A 1 279 ? 15.555 -31.609 -15.25 1 95.81 279 ASN A CA 1
ATOM 2133 C C . ASN A 1 279 ? 16.172 -30.266 -14.859 1 95.81 279 ASN A C 1
ATOM 2135 O O . ASN A 1 279 ? 16.484 -30.031 -13.688 1 95.81 279 ASN A O 1
ATOM 2139 N N . THR A 1 280 ? 16.438 -29.422 -15.906 1 95.81 280 THR A N 1
ATOM 2140 C CA . THR A 1 280 ? 16.922 -28.062 -15.688 1 95.81 280 THR A CA 1
ATOM 2141 C C . THR A 1 280 ? 16.094 -27.062 -16.5 1 95.81 280 THR A C 1
ATOM 2143 O O . THR A 1 280 ? 15.461 -27.438 -17.484 1 95.81 280 THR A O 1
ATOM 2146 N N . ILE A 1 281 ? 16.156 -25.875 -16.047 1 95.62 281 ILE A N 1
ATOM 2147 C CA . ILE A 1 281 ? 15.406 -24.844 -16.75 1 95.62 281 ILE A CA 1
ATOM 2148 C C . ILE A 1 281 ? 15.969 -24.656 -18.156 1 95.62 281 ILE A C 1
ATOM 2150 O O . ILE A 1 281 ? 15.219 -24.406 -19.109 1 95.62 281 ILE A O 1
ATOM 2154 N N . GLU A 1 282 ? 17.234 -24.828 -18.266 1 95.25 282 GLU A N 1
ATOM 2155 C CA . GLU A 1 282 ? 17.875 -24.734 -19.578 1 95.25 282 GLU A CA 1
ATOM 2156 C C . GLU A 1 282 ? 17.328 -25.797 -20.531 1 95.25 282 GLU A C 1
ATOM 2158 O O . GLU A 1 282 ? 17.078 -25.531 -21.703 1 95.25 282 GLU A O 1
ATOM 2163 N N . GLY A 1 283 ? 17.188 -26.906 -19.953 1 96.31 283 GLY A N 1
ATOM 2164 C CA . GLY A 1 283 ? 16.625 -27.984 -20.75 1 96.31 283 GLY A CA 1
ATOM 2165 C C . GLY A 1 283 ? 15.203 -27.719 -21.188 1 96.31 283 GLY A C 1
ATOM 2166 O O . GLY A 1 283 ? 14.836 -28.016 -22.328 1 96.31 283 GLY A O 1
ATOM 2167 N N . VAL A 1 284 ? 14.422 -27.234 -20.328 1 96.81 284 VAL A N 1
ATOM 2168 C CA . VAL A 1 284 ? 13.031 -26.906 -20.641 1 96.81 284 VAL A CA 1
ATOM 2169 C C . VAL A 1 284 ? 12.969 -25.859 -21.75 1 96.81 284 VAL A C 1
ATOM 2171 O O . VAL A 1 284 ? 12.203 -26.016 -22.703 1 96.81 284 VAL A O 1
ATOM 2174 N N . ILE A 1 285 ? 13.805 -24.844 -21.656 1 95.12 285 ILE A N 1
ATOM 2175 C CA . ILE A 1 285 ? 13.812 -23.75 -22.609 1 95.12 285 ILE A CA 1
ATOM 2176 C C . ILE A 1 285 ? 14.258 -24.25 -23.984 1 95.12 285 ILE A C 1
ATOM 2178 O O . ILE A 1 285 ? 13.68 -23.891 -25.016 1 95.12 285 ILE A O 1
ATOM 2182 N N . LYS A 1 286 ? 15.242 -25.062 -23.938 1 95.19 286 LYS A N 1
ATOM 2183 C CA . LYS A 1 286 ? 15.695 -25.672 -25.188 1 95.19 286 LYS A CA 1
ATOM 2184 C C . LYS A 1 286 ? 14.57 -26.484 -25.828 1 95.19 286 LYS A C 1
ATOM 2186 O O . LYS A 1 286 ? 14.328 -26.359 -27.031 1 95.19 286 LYS A O 1
ATOM 2191 N N . GLY A 1 287 ? 13.922 -27.25 -25.047 1 96.06 287 GLY A N 1
ATOM 2192 C CA . GLY A 1 287 ? 12.789 -28.016 -25.547 1 96.06 287 GLY A CA 1
ATOM 2193 C C . GLY A 1 287 ? 11.672 -27.141 -26.078 1 96.06 287 GLY A C 1
ATOM 2194 O O . GLY A 1 287 ? 11.047 -27.469 -27.094 1 96.06 287 GLY A O 1
ATOM 2195 N N . PHE A 1 288 ? 11.406 -26.062 -25.438 1 95.38 288 PHE A N 1
ATOM 2196 C CA . PHE A 1 288 ? 10.383 -25.109 -25.859 1 95.38 288 PHE A CA 1
ATOM 2197 C C . PHE A 1 288 ? 10.734 -24.5 -27.203 1 95.38 288 PHE A C 1
ATOM 2199 O O . PHE A 1 288 ? 9.898 -24.422 -28.109 1 95.38 288 PHE A O 1
ATOM 2206 N N . LYS A 1 289 ? 11.992 -24.094 -27.297 1 93.62 289 LYS A N 1
ATOM 2207 C CA . LYS A 1 289 ? 12.461 -23.5 -28.531 1 93.62 289 LYS A CA 1
ATOM 2208 C C . LYS A 1 289 ? 12.406 -24.5 -29.688 1 93.62 289 LYS A C 1
ATOM 2210 O O . LYS A 1 289 ? 12.141 -24.125 -30.828 1 93.62 289 LYS A O 1
ATOM 2215 N N . GLU A 1 290 ? 12.57 -25.703 -29.344 1 95.81 290 GLU A N 1
ATOM 2216 C CA . GLU A 1 290 ? 12.531 -26.781 -30.344 1 95.81 290 GLU A CA 1
ATOM 2217 C C . GLU A 1 290 ? 11.102 -27.266 -30.562 1 95.81 290 GLU A C 1
ATOM 2219 O O . GLU A 1 290 ? 10.883 -28.25 -31.266 1 95.81 290 GLU A O 1
ATOM 2224 N N . GLN A 1 291 ? 10.195 -26.719 -29.922 1 96.25 291 GLN A N 1
ATOM 2225 C CA . GLN A 1 291 ? 8.766 -26.953 -30.094 1 96.25 291 GLN A CA 1
ATOM 2226 C C . GLN A 1 291 ? 8.375 -28.344 -29.625 1 96.25 291 GLN A C 1
ATOM 2228 O O . GLN A 1 291 ? 7.516 -29 -30.219 1 96.25 291 GLN A O 1
ATOM 2233 N N . ASN A 1 292 ? 9.133 -28.812 -28.672 1 97.12 292 ASN A N 1
ATOM 2234 C CA . ASN A 1 292 ? 8.68 -30.016 -28 1 97.12 292 ASN A CA 1
ATOM 2235 C C . ASN A 1 292 ? 7.297 -29.844 -27.391 1 97.12 292 ASN A C 1
ATOM 2237 O O . ASN A 1 292 ? 7.086 -28.938 -26.578 1 97.12 292 ASN A O 1
ATOM 2241 N N . PRO A 1 293 ? 6.379 -30.703 -27.672 1 97.56 293 PRO A N 1
ATOM 2242 C CA . PRO A 1 293 ? 4.992 -30.484 -27.266 1 97.56 293 PRO A CA 1
ATOM 2243 C C . PRO A 1 293 ? 4.836 -30.438 -25.734 1 97.56 293 PRO A C 1
ATOM 2245 O O . PRO A 1 293 ? 4.02 -29.656 -25.234 1 97.56 293 PRO A O 1
ATOM 2248 N N . ILE A 1 294 ? 5.613 -31.219 -25.078 1 97.88 294 ILE A N 1
ATOM 2249 C CA . ILE A 1 294 ? 5.531 -31.266 -23.625 1 97.88 294 ILE A CA 1
ATOM 2250 C C . ILE A 1 294 ? 6.047 -29.953 -23.031 1 97.88 294 ILE A C 1
ATOM 2252 O O . ILE A 1 294 ? 5.422 -29.375 -22.156 1 97.88 294 ILE A O 1
ATOM 2256 N N . CYS A 1 295 ? 7.137 -29.469 -23.562 1 96.94 295 CYS A N 1
ATOM 2257 C CA . CYS A 1 295 ? 7.727 -28.219 -23.109 1 96.94 295 CYS A CA 1
ATOM 2258 C C . CYS A 1 295 ? 6.828 -27.031 -23.453 1 96.94 295 CYS A C 1
ATOM 2260 O O . CYS A 1 295 ? 6.641 -26.125 -22.625 1 96.94 295 CYS A O 1
ATOM 2262 N N . VAL A 1 296 ? 6.234 -27.094 -24.594 1 96.69 296 VAL A N 1
ATOM 2263 C CA . VAL A 1 296 ? 5.355 -26.016 -25.047 1 96.69 296 VAL A CA 1
ATOM 2264 C C . VAL A 1 296 ? 4.121 -25.953 -24.141 1 96.69 296 VAL A C 1
ATOM 2266 O O . VAL A 1 296 ? 3.732 -24.875 -23.688 1 96.69 296 VAL A O 1
ATOM 2269 N N . GLN A 1 297 ? 3.57 -27.094 -23.844 1 97.31 297 GLN A N 1
ATOM 2270 C CA . GLN A 1 297 ? 2.402 -27.141 -22.969 1 97.31 297 GLN A CA 1
ATOM 2271 C C . GLN A 1 297 ? 2.742 -26.672 -21.562 1 97.31 297 GLN A C 1
ATOM 2273 O O . GLN A 1 297 ? 1.957 -25.953 -20.938 1 97.31 297 GLN A O 1
ATOM 2278 N N . ALA A 1 298 ? 3.887 -27.062 -21.125 1 97.06 298 ALA A N 1
ATOM 2279 C CA . ALA A 1 298 ? 4.316 -26.688 -19.781 1 97.06 298 ALA A CA 1
ATOM 2280 C C . ALA A 1 298 ? 4.512 -25.172 -19.688 1 97.06 298 ALA A C 1
ATOM 2282 O O . ALA A 1 298 ? 4.094 -24.547 -18.703 1 97.06 298 ALA A O 1
ATOM 2283 N N . VAL A 1 299 ? 5.09 -24.609 -20.688 1 96.56 299 VAL A N 1
ATOM 2284 C CA . VAL A 1 299 ? 5.328 -23.172 -20.703 1 96.56 299 VAL A CA 1
ATOM 2285 C C . VAL A 1 299 ? 3.998 -22.422 -20.781 1 96.56 299 VAL A C 1
ATOM 2287 O O . VAL A 1 299 ? 3.812 -21.391 -20.141 1 96.56 299 VAL A O 1
ATOM 2290 N N . SER A 1 300 ? 3.098 -22.969 -21.531 1 96.56 300 SER A N 1
ATOM 2291 C CA . SER A 1 300 ? 1.766 -22.375 -21.625 1 96.56 300 SER A CA 1
ATOM 2292 C C . SER A 1 300 ? 1.078 -22.359 -20.266 1 96.56 300 SER A C 1
ATOM 2294 O O . SER A 1 300 ? 0.473 -21.359 -19.875 1 96.56 300 SER A O 1
ATOM 2296 N N . CYS A 1 301 ? 1.215 -23.484 -19.562 1 96.75 301 CYS A N 1
ATOM 2297 C CA . CYS A 1 301 ? 0.653 -23.578 -18.219 1 96.75 301 CYS A CA 1
ATOM 2298 C C . CYS A 1 301 ? 1.329 -22.594 -17.281 1 96.75 301 CYS A C 1
ATOM 2300 O O . CYS A 1 301 ? 0.66 -21.938 -16.484 1 96.75 301 CYS A O 1
ATOM 2302 N N . PHE A 1 302 ? 2.629 -22.484 -17.406 1 96.75 302 PHE A N 1
ATOM 2303 C CA . PHE A 1 302 ? 3.434 -21.547 -16.625 1 96.75 302 PHE A CA 1
ATOM 2304 C C . PHE A 1 302 ? 2.959 -20.125 -16.844 1 96.75 302 PHE A C 1
ATOM 2306 O O . PHE A 1 302 ? 2.729 -19.391 -15.867 1 96.75 302 PHE A O 1
ATOM 2313 N N . ILE A 1 303 ? 2.684 -19.75 -18.047 1 96.75 303 ILE A N 1
ATOM 2314 C CA . ILE A 1 303 ? 2.242 -18.406 -18.406 1 96.75 303 ILE A CA 1
ATOM 2315 C C . ILE A 1 303 ? 0.855 -18.141 -17.828 1 96.75 303 ILE A C 1
ATOM 2317 O O . ILE A 1 303 ? 0.603 -17.062 -17.281 1 96.75 303 ILE A O 1
ATOM 2321 N N . LYS A 1 304 ? -0 -19.109 -17.906 1 97.75 304 LYS A N 1
ATOM 2322 C CA . LYS A 1 304 ? -1.35 -18.984 -17.359 1 97.75 304 LYS A CA 1
ATOM 2323 C C . LYS A 1 304 ? -1.317 -18.75 -15.852 1 97.75 304 LYS A C 1
ATOM 2325 O O . LYS A 1 304 ? -1.984 -17.844 -15.344 1 97.75 304 LYS A O 1
ATOM 2330 N N . ASN A 1 305 ? -0.524 -19.531 -15.227 1 98 305 ASN A N 1
ATOM 2331 C CA . ASN A 1 305 ? -0.424 -19.406 -13.773 1 98 305 ASN A CA 1
ATOM 2332 C C . ASN A 1 305 ? 0.15 -18.062 -13.359 1 98 305 ASN A C 1
ATOM 2334 O O . ASN A 1 305 ? -0.387 -17.406 -12.469 1 98 305 ASN A O 1
ATOM 2338 N N . LEU A 1 306 ? 1.186 -17.656 -14 1 97.88 306 LEU A N 1
ATOM 2339 C CA . LEU A 1 306 ? 1.78 -16.359 -13.719 1 97.88 306 LEU A CA 1
ATOM 2340 C C . LEU A 1 306 ? 0.771 -15.234 -13.953 1 97.88 306 LEU A C 1
ATOM 2342 O O . LEU A 1 306 ? 0.687 -14.297 -13.156 1 97.88 306 LEU A O 1
ATOM 2346 N N . SER A 1 307 ? 0.019 -15.375 -15.055 1 98.25 307 SER A N 1
ATOM 2347 C CA . SER A 1 307 ? -0.962 -14.352 -15.406 1 98.25 307 SER A CA 1
ATOM 2348 C C . SER A 1 307 ? -2.029 -14.211 -14.328 1 98.25 307 SER A C 1
ATOM 2350 O O . SER A 1 307 ? -2.455 -13.102 -14.008 1 98.25 307 SER A O 1
ATOM 2352 N N . MET A 1 308 ? -2.453 -15.32 -13.727 1 98.69 308 MET A N 1
ATOM 2353 C CA . MET A 1 308 ? -3.436 -15.273 -12.648 1 98.69 308 MET A CA 1
ATOM 2354 C C . MET A 1 308 ? -2.873 -14.539 -11.438 1 98.69 308 MET A C 1
ATOM 2356 O O . MET A 1 308 ? -3.555 -13.703 -10.836 1 98.69 308 MET A O 1
ATOM 2360 N N . GLY A 1 309 ? -1.625 -14.859 -11.086 1 98.62 309 GLY A N 1
ATOM 2361 C CA . GLY A 1 309 ? -0.988 -14.18 -9.969 1 98.62 309 GLY A CA 1
ATOM 2362 C C . GLY A 1 309 ? -0.844 -12.68 -10.188 1 98.62 309 GLY A C 1
ATOM 2363 O O . GLY A 1 309 ? -1.146 -11.891 -9.297 1 98.62 309 GLY A O 1
ATOM 2364 N N . ILE A 1 310 ? -0.42 -12.312 -11.367 1 98.38 310 ILE A N 1
ATOM 2365 C CA . ILE A 1 310 ? -0.237 -10.898 -11.703 1 98.38 310 ILE A CA 1
ATOM 2366 C C . ILE A 1 310 ? -1.589 -10.195 -11.703 1 98.38 310 ILE A C 1
ATOM 2368 O O . ILE A 1 310 ? -1.707 -9.07 -11.211 1 98.38 310 ILE A O 1
ATOM 2372 N N . ALA A 1 311 ? -2.604 -10.859 -12.195 1 98.56 311 ALA A N 1
ATOM 2373 C CA . ALA A 1 311 ? -3.949 -10.297 -12.195 1 98.56 311 ALA A CA 1
ATOM 2374 C C . ALA A 1 311 ? -4.422 -10.008 -10.773 1 98.56 311 ALA A C 1
ATOM 2376 O O . ALA A 1 311 ? -5.066 -8.984 -10.516 1 98.56 311 ALA A O 1
ATOM 2377 N N . ASN A 1 312 ? -4.105 -10.922 -9.867 1 98.75 312 ASN A N 1
ATOM 2378 C CA . ASN A 1 312 ? -4.469 -10.703 -8.469 1 98.75 312 ASN A CA 1
ATOM 2379 C C . ASN A 1 312 ? -3.771 -9.477 -7.891 1 98.75 312 ASN A C 1
ATOM 2381 O O . ASN A 1 312 ? -4.398 -8.664 -7.211 1 98.75 312 ASN A O 1
ATOM 2385 N N . ILE A 1 313 ? -2.52 -9.305 -8.203 1 98.69 313 ILE A N 1
ATOM 2386 C CA . ILE A 1 313 ? -1.758 -8.156 -7.73 1 98.69 313 ILE A CA 1
ATOM 2387 C C . ILE A 1 313 ? -2.352 -6.875 -8.312 1 98.69 313 ILE A C 1
ATOM 2389 O O . ILE A 1 313 ? -2.568 -5.898 -7.586 1 98.69 313 ILE A O 1
ATOM 2393 N N . VAL A 1 314 ? -2.695 -6.891 -9.555 1 98.19 314 VAL A N 1
ATOM 2394 C CA . VAL A 1 314 ? -3.232 -5.715 -10.234 1 98.19 314 VAL A CA 1
ATOM 2395 C C . VAL A 1 314 ? -4.617 -5.391 -9.688 1 98.19 314 VAL A C 1
ATOM 2397 O O . VAL A 1 314 ? -4.945 -4.223 -9.461 1 98.19 314 VAL A O 1
ATOM 2400 N N . SER A 1 315 ? -5.383 -6.398 -9.43 1 97.69 315 SER A N 1
ATOM 2401 C CA . SER A 1 315 ? -6.727 -6.195 -8.898 1 97.69 315 SER A CA 1
ATOM 2402 C C . SER A 1 315 ? -6.68 -5.551 -7.516 1 97.69 315 SER A C 1
ATOM 2404 O O . SER A 1 315 ? -7.508 -4.691 -7.199 1 97.69 315 SER A O 1
ATOM 2406 N N . ILE A 1 316 ? -5.746 -5.91 -6.742 1 98.38 316 ILE A N 1
ATOM 2407 C CA . ILE A 1 316 ? -5.664 -5.461 -5.355 1 98.38 316 ILE A CA 1
ATOM 2408 C C . ILE A 1 316 ? -4.977 -4.102 -5.293 1 98.38 316 ILE A C 1
ATOM 2410 O O . ILE A 1 316 ? -5.488 -3.168 -4.668 1 98.38 316 ILE A O 1
ATOM 2414 N N . LEU A 1 317 ? -3.912 -3.93 -6.074 1 98.31 317 LEU A N 1
ATOM 2415 C CA . LEU A 1 317 ? -3.049 -2.777 -5.836 1 98.31 317 LEU A CA 1
ATOM 2416 C C . LEU A 1 317 ? -3.166 -1.765 -6.969 1 98.31 317 LEU A C 1
ATOM 2418 O O . LEU A 1 317 ? -2.811 -0.596 -6.801 1 98.31 317 LEU A O 1
ATOM 2422 N N . ASN A 1 318 ? -3.525 -2.178 -8.164 1 97.75 318 ASN A N 1
ATOM 2423 C CA . ASN A 1 318 ? -3.539 -1.341 -9.359 1 97.75 318 ASN A CA 1
ATOM 2424 C C . ASN A 1 318 ? -2.281 -0.48 -9.453 1 97.75 318 ASN A C 1
ATOM 2426 O O . ASN A 1 318 ? -2.369 0.747 -9.516 1 97.75 318 ASN A O 1
ATOM 2430 N N . PRO A 1 319 ? -1.124 -1.154 -9.492 1 97.94 319 PRO A N 1
ATOM 2431 C CA . PRO A 1 319 ? 0.121 -0.386 -9.57 1 97.94 319 PRO A CA 1
ATOM 2432 C C . PRO A 1 319 ? 0.331 0.263 -10.938 1 97.94 319 PRO A C 1
ATOM 2434 O O . PRO A 1 319 ? -0.33 -0.109 -11.914 1 97.94 319 PRO A O 1
ATOM 2437 N N . GLU A 1 320 ? 1.192 1.23 -10.977 1 97.31 320 GLU A N 1
ATOM 2438 C CA . GLU A 1 320 ? 1.599 1.818 -12.25 1 97.31 320 GLU A CA 1
ATOM 2439 C C . GLU A 1 320 ? 2.291 0.788 -13.133 1 97.31 320 GLU A C 1
ATOM 2441 O O . GLU A 1 320 ? 2.068 0.754 -14.344 1 97.31 320 GLU A O 1
ATOM 2446 N N . ALA A 1 321 ? 3.043 -0.056 -12.422 1 97.38 321 ALA A N 1
ATOM 2447 C CA . ALA A 1 321 ? 3.793 -1.022 -13.219 1 97.38 321 ALA A CA 1
ATOM 2448 C C . ALA A 1 321 ? 4.07 -2.295 -12.422 1 97.38 321 ALA A C 1
ATOM 2450 O O . ALA A 1 321 ? 4.297 -2.238 -11.211 1 97.38 321 ALA A O 1
ATOM 2451 N N . ILE A 1 322 ? 4.012 -3.379 -13.125 1 98.19 322 ILE A N 1
ATOM 2452 C CA . ILE A 1 322 ? 4.578 -4.648 -12.688 1 98.19 322 ILE A CA 1
ATOM 2453 C C . ILE A 1 322 ? 5.988 -4.812 -13.25 1 98.19 322 ILE A C 1
ATOM 2455 O O . ILE A 1 322 ? 6.195 -4.707 -14.461 1 98.19 322 ILE A O 1
ATOM 2459 N N . ILE A 1 323 ? 6.949 -4.98 -12.344 1 98.19 323 ILE A N 1
ATOM 2460 C CA . ILE A 1 323 ? 8.336 -5.172 -12.75 1 98.19 323 ILE A CA 1
ATOM 2461 C C . ILE A 1 323 ? 8.703 -6.652 -12.664 1 98.19 323 ILE A C 1
ATOM 2463 O O . ILE A 1 323 ? 8.633 -7.25 -11.586 1 98.19 323 ILE A O 1
ATOM 2467 N N . ILE A 1 324 ? 9.062 -7.227 -13.766 1 97.06 324 ILE A N 1
ATOM 2468 C CA . ILE A 1 324 ? 9.477 -8.625 -13.781 1 97.06 324 ILE A CA 1
ATOM 2469 C C . ILE A 1 324 ? 10.984 -8.719 -13.531 1 97.06 324 ILE A C 1
ATOM 2471 O O . ILE A 1 324 ? 11.773 -8.117 -14.266 1 97.06 324 ILE A O 1
ATOM 2475 N N . GLY A 1 325 ? 11.297 -9.359 -12.43 1 95.75 325 GLY A N 1
ATOM 2476 C CA . GLY A 1 325 ? 12.688 -9.602 -12.102 1 95.75 325 GLY A CA 1
ATOM 2477 C C . GLY A 1 325 ? 12.969 -11.055 -11.742 1 95.75 325 GLY A C 1
ATOM 2478 O O . GLY A 1 325 ? 12.086 -11.906 -11.828 1 95.75 325 GLY A O 1
ATOM 2479 N N . GLY A 1 326 ? 14.242 -11.328 -11.477 1 93.31 326 GLY A N 1
ATOM 2480 C CA . GLY A 1 326 ? 14.656 -12.656 -11.062 1 93.31 326 GLY A CA 1
ATOM 2481 C C . GLY A 1 326 ? 15.312 -13.453 -12.172 1 93.31 326 GLY A C 1
ATOM 2482 O O . GLY A 1 326 ? 15.664 -12.891 -13.219 1 93.31 326 GLY A O 1
ATOM 2483 N N . ASP A 1 327 ? 15.438 -14.727 -11.961 1 91.62 327 ASP A N 1
ATOM 2484 C CA . ASP A 1 327 ? 16.219 -15.602 -12.836 1 91.62 327 ASP A CA 1
ATOM 2485 C C . ASP A 1 327 ? 15.523 -15.773 -14.188 1 91.62 327 ASP A C 1
ATOM 2487 O O . ASP A 1 327 ? 16.172 -16.125 -15.18 1 91.62 327 ASP A O 1
ATOM 2491 N N . ILE A 1 328 ? 14.289 -15.508 -14.219 1 91.94 328 ILE A N 1
ATOM 2492 C CA . ILE A 1 328 ? 13.531 -15.695 -15.445 1 91.94 328 ILE A CA 1
ATOM 2493 C C . ILE A 1 328 ? 14.117 -14.812 -16.547 1 91.94 328 ILE A C 1
ATOM 2495 O O . ILE A 1 328 ? 14.047 -15.156 -17.734 1 91.94 328 ILE A O 1
ATOM 2499 N N . LEU A 1 329 ? 14.703 -13.734 -16.172 1 90.25 329 LEU A N 1
ATOM 2500 C CA . LEU A 1 329 ? 15.242 -12.781 -17.125 1 90.25 329 LEU A CA 1
ATOM 2501 C C . LEU A 1 329 ? 16.484 -13.352 -17.828 1 90.25 329 LEU A C 1
ATOM 2503 O O . LEU A 1 329 ? 16.906 -12.836 -18.859 1 90.25 329 LEU A O 1
ATOM 2507 N N . ASN A 1 330 ? 16.969 -14.352 -17.234 1 88 330 ASN A N 1
ATOM 2508 C CA . ASN A 1 330 ? 18.172 -14.953 -17.797 1 88 330 ASN A CA 1
ATOM 2509 C C . ASN A 1 330 ? 17.844 -15.828 -19.016 1 88 330 ASN A C 1
ATOM 2511 O O . ASN A 1 330 ? 18.734 -16.234 -19.75 1 88 330 ASN A O 1
ATOM 2515 N N . TYR A 1 331 ? 16.484 -15.977 -19.094 1 86 331 TYR A N 1
ATOM 2516 C CA . TYR A 1 331 ? 16.078 -16.906 -20.156 1 86 331 TYR A CA 1
ATOM 2517 C C . TYR A 1 331 ? 15.297 -16.172 -21.25 1 86 331 TYR A C 1
ATOM 2519 O O . TYR A 1 331 ? 14.539 -15.25 -20.953 1 86 331 TYR A O 1
ATOM 2527 N N . GLU A 1 332 ? 15.781 -15.984 -22.375 1 77.5 332 GLU A N 1
ATOM 2528 C CA . GLU A 1 332 ? 15.195 -15.266 -23.5 1 77.5 332 GLU A CA 1
ATOM 2529 C C . GLU A 1 332 ? 13.891 -15.914 -23.953 1 77.5 332 GLU A C 1
ATOM 2531 O O . GLU A 1 332 ? 13.75 -16.297 -25.109 1 77.5 332 GLU A O 1
ATOM 2536 N N . ILE A 1 333 ? 13.008 -16.047 -22.938 1 78.38 333 ILE A N 1
ATOM 2537 C CA . ILE A 1 333 ? 11.688 -16.531 -23.328 1 78.38 333 ILE A CA 1
ATOM 2538 C C . ILE A 1 333 ? 10.719 -15.359 -23.438 1 78.38 333 ILE A C 1
ATOM 2540 O O . ILE A 1 333 ? 10.609 -14.547 -22.516 1 78.38 333 ILE A O 1
ATOM 2544 N N . ASP A 1 334 ? 10.297 -14.953 -24.531 1 82 334 ASP A N 1
ATOM 2545 C CA . ASP A 1 334 ? 9.398 -13.828 -24.766 1 82 334 ASP A CA 1
ATOM 2546 C C . ASP A 1 334 ? 7.973 -14.172 -24.344 1 82 334 ASP A C 1
ATOM 2548 O O . ASP A 1 334 ? 7.141 -14.539 -25.172 1 82 334 ASP A O 1
ATOM 2552 N N . ILE A 1 335 ? 7.781 -14.078 -23.078 1 87.81 335 ILE A N 1
ATOM 2553 C CA . ILE A 1 335 ? 6.469 -14.508 -22.594 1 87.81 335 ILE A CA 1
ATOM 2554 C C . ILE A 1 335 ? 5.691 -13.297 -22.078 1 87.81 335 ILE A C 1
ATOM 2556 O O . ILE A 1 335 ? 4.531 -13.422 -21.688 1 87.81 335 ILE A O 1
ATOM 2560 N N . ILE A 1 336 ? 6.242 -12.086 -22.109 1 91.19 336 ILE A N 1
ATOM 2561 C CA . ILE A 1 336 ? 5.664 -10.906 -21.484 1 91.19 336 ILE A CA 1
ATOM 2562 C C . ILE A 1 336 ? 4.398 -10.492 -22.234 1 91.19 336 ILE A C 1
ATOM 2564 O O . ILE A 1 336 ? 3.391 -10.141 -21.609 1 91.19 336 ILE A O 1
ATOM 2568 N N . HIS A 1 337 ? 4.504 -10.555 -23.484 1 93.12 337 HIS A N 1
ATOM 2569 C CA . HIS A 1 337 ? 3.352 -10.172 -24.297 1 93.12 337 HIS A CA 1
ATOM 2570 C C . HIS A 1 337 ? 2.146 -11.055 -23.984 1 93.12 337 HIS A C 1
ATOM 2572 O O . HIS A 1 337 ? 1.033 -10.555 -23.812 1 93.12 337 HIS A O 1
ATOM 2578 N N . GLU A 1 338 ? 2.424 -12.359 -23.953 1 94.94 338 GLU A N 1
ATOM 2579 C CA . GLU A 1 338 ? 1.344 -13.297 -23.672 1 94.94 338 GLU A CA 1
ATOM 2580 C C . GLU A 1 338 ? 0.78 -13.094 -22.281 1 94.94 338 GLU A C 1
ATOM 2582 O O . GLU A 1 338 ? -0.433 -13.164 -22.078 1 94.94 338 GLU A O 1
ATOM 2587 N N . ILE A 1 339 ? 1.619 -12.844 -21.359 1 96.25 339 ILE A N 1
ATOM 2588 C CA . ILE A 1 339 ? 1.197 -12.578 -19.984 1 96.25 339 ILE A CA 1
ATOM 2589 C C . ILE A 1 339 ? 0.295 -11.344 -19.953 1 96.25 339 ILE A C 1
ATOM 2591 O O . ILE A 1 339 ? -0.784 -11.375 -19.359 1 96.25 339 ILE A O 1
ATOM 2595 N N . LYS A 1 340 ? 0.729 -10.289 -20.609 1 95.25 340 LYS A N 1
ATOM 2596 C CA . LYS A 1 340 ? -0.038 -9.047 -20.641 1 95.25 340 LYS A CA 1
ATOM 2597 C C . LYS A 1 340 ? -1.431 -9.273 -21.219 1 95.25 340 LYS A C 1
ATOM 2599 O O . LYS A 1 340 ? -2.426 -8.805 -20.672 1 95.25 340 LYS A O 1
ATOM 2604 N N . GLU A 1 341 ? -1.487 -10 -22.281 1 95.56 341 GLU A N 1
ATOM 2605 C CA . GLU A 1 341 ? -2.76 -10.281 -22.938 1 95.56 341 GLU A CA 1
ATOM 2606 C C . GLU A 1 341 ? -3.688 -11.078 -22.031 1 95.56 341 GLU A C 1
ATOM 2608 O O . GLU A 1 341 ? -4.883 -10.789 -21.938 1 95.56 341 GLU A O 1
ATOM 2613 N N . LYS A 1 342 ? -3.152 -12.062 -21.391 1 97.19 342 LYS A N 1
ATOM 2614 C CA . LYS A 1 342 ? -3.953 -12.898 -20.5 1 97.19 342 LYS A CA 1
ATOM 2615 C C . LYS A 1 342 ? -4.438 -12.109 -19.297 1 97.19 342 LYS A C 1
ATOM 2617 O O . LYS A 1 342 ? -5.586 -12.25 -18.875 1 97.19 342 LYS A O 1
ATOM 2622 N N . VAL A 1 343 ? -3.559 -11.281 -18.734 1 98 343 VAL A N 1
ATOM 2623 C CA . VAL A 1 343 ? -3.93 -10.484 -17.562 1 98 343 VAL A CA 1
ATOM 2624 C C . VAL A 1 343 ? -5.039 -9.508 -17.938 1 98 343 VAL A C 1
ATOM 2626 O O . VAL A 1 343 ? -5.988 -9.305 -17.188 1 98 343 VAL A O 1
ATOM 2629 N N . LYS A 1 344 ? -4.992 -8.953 -19.109 1 96 344 LYS A N 1
ATOM 2630 C CA . LYS A 1 344 ? -5.973 -7.977 -19.562 1 96 344 LYS A CA 1
ATOM 2631 C C . LYS A 1 344 ? -7.352 -8.609 -19.719 1 96 344 LYS A C 1
ATOM 2633 O O . LYS A 1 344 ? -8.367 -7.926 -19.625 1 96 344 LYS A O 1
ATOM 2638 N N . LYS A 1 345 ? -7.348 -9.898 -19.969 1 96.88 345 LYS A N 1
ATOM 2639 C CA . LYS A 1 345 ? -8.617 -10.609 -20.047 1 96.88 345 LYS A CA 1
ATOM 2640 C C . LYS A 1 345 ? -9.281 -10.711 -18.688 1 96.88 345 LYS A C 1
ATOM 2642 O O . LYS A 1 345 ? -10.508 -10.852 -18.594 1 96.88 345 LYS A O 1
ATOM 2647 N N . ILE A 1 346 ? -8.516 -10.656 -17.625 1 97.62 346 ILE A N 1
ATOM 2648 C CA . ILE A 1 346 ? -9 -10.875 -16.281 1 97.62 346 ILE A CA 1
ATOM 2649 C C . ILE A 1 346 ? -9.336 -9.539 -15.617 1 97.62 346 ILE A C 1
ATOM 2651 O O . ILE A 1 346 ? -10.383 -9.391 -14.984 1 97.62 346 ILE A O 1
ATOM 2655 N N . VAL A 1 347 ? -8.422 -8.531 -15.742 1 96.81 347 VAL A N 1
ATOM 2656 C CA . VAL A 1 347 ? -8.594 -7.238 -15.086 1 96.81 347 VAL A CA 1
ATOM 2657 C C . VAL A 1 347 ? -8.727 -6.141 -16.141 1 96.81 347 VAL A C 1
ATOM 2659 O O . VAL A 1 347 ? -7.82 -5.949 -16.953 1 96.81 347 VAL A O 1
ATOM 2662 N N . PRO A 1 348 ? -9.781 -5.371 -16.078 1 93.81 348 PRO A N 1
ATOM 2663 C CA . PRO A 1 348 ? -10.039 -4.348 -17.094 1 93.81 348 PRO A CA 1
ATOM 2664 C C . PRO A 1 348 ? -9.406 -3.002 -16.75 1 93.81 348 PRO A C 1
ATOM 2666 O O . PRO A 1 348 ? -9.906 -1.955 -17.172 1 93.81 348 PRO A O 1
ATOM 2669 N N . PHE A 1 349 ? -8.391 -2.924 -15.953 1 90.56 349 PHE A N 1
ATOM 2670 C CA . PHE A 1 349 ? -7.746 -1.679 -15.547 1 90.56 349 PHE A CA 1
ATOM 2671 C C . PHE A 1 349 ? -6.344 -1.58 -16.141 1 90.56 349 PHE A C 1
ATOM 2673 O O . PHE A 1 349 ? -5.703 -2.6 -16.406 1 90.56 349 PHE A O 1
ATOM 2680 N N . ASP A 1 350 ? -5.906 -0.393 -16.281 1 89.81 350 ASP A N 1
ATOM 2681 C CA . ASP A 1 350 ? -4.609 -0.153 -16.906 1 89.81 350 ASP A CA 1
ATOM 2682 C C . ASP A 1 350 ? -3.471 -0.399 -15.922 1 89.81 350 ASP A C 1
ATOM 2684 O O . ASP A 1 350 ? -3.578 -0.066 -14.742 1 89.81 350 ASP A O 1
ATOM 2688 N N . PHE A 1 351 ? -2.441 -1.003 -16.453 1 93.06 351 PHE A N 1
ATOM 2689 C CA . PHE A 1 351 ? -1.172 -1.193 -15.75 1 93.06 351 PHE A CA 1
ATOM 2690 C C . PHE A 1 351 ? -0.036 -1.388 -16.75 1 93.06 351 PHE A C 1
ATOM 2692 O O . PHE A 1 351 ? -0.275 -1.692 -17.922 1 93.06 351 PHE A O 1
ATOM 2699 N N . GLY A 1 352 ? 1.163 -1.139 -16.344 1 94.94 352 GLY A N 1
ATOM 2700 C CA . GLY A 1 352 ? 2.328 -1.396 -17.172 1 94.94 352 GLY A CA 1
ATOM 2701 C C . GLY A 1 352 ? 3.109 -2.625 -16.734 1 94.94 352 GLY A C 1
ATOM 2702 O O . GLY A 1 352 ? 2.943 -3.109 -15.617 1 94.94 352 GLY A O 1
ATOM 2703 N N . ILE A 1 353 ? 3.877 -3.227 -17.672 1 95.62 353 ILE A N 1
ATOM 2704 C CA . ILE A 1 353 ? 4.848 -4.266 -17.344 1 95.62 353 ILE A CA 1
ATOM 2705 C C . ILE A 1 353 ? 6.238 -3.836 -17.812 1 95.62 353 ILE A C 1
ATOM 2707 O O . ILE A 1 353 ? 6.402 -3.355 -18.938 1 95.62 353 ILE A O 1
ATOM 2711 N N . LYS A 1 354 ? 7.191 -3.869 -16.953 1 94.56 354 LYS A N 1
ATOM 2712 C CA . LYS A 1 354 ? 8.586 -3.564 -17.25 1 94.56 354 LYS A CA 1
ATOM 2713 C C . LYS A 1 354 ? 9.508 -4.684 -16.766 1 94.56 354 LYS A C 1
ATOM 2715 O O . LYS A 1 354 ? 9.117 -5.5 -15.922 1 94.56 354 LYS A O 1
ATOM 2720 N N . MET A 1 355 ? 10.633 -4.738 -17.375 1 95.5 355 MET A N 1
ATOM 2721 C CA . MET A 1 355 ? 11.672 -5.656 -16.922 1 95.5 355 MET A CA 1
ATOM 2722 C C . MET A 1 355 ? 12.641 -4.953 -15.969 1 95.5 355 MET A C 1
ATOM 2724 O O . MET A 1 355 ? 13 -3.799 -16.188 1 95.5 355 MET A O 1
ATOM 2728 N N . ALA A 1 356 ? 13.008 -5.641 -14.906 1 96.94 356 ALA A N 1
ATOM 2729 C CA . ALA A 1 356 ? 14.016 -5.109 -14 1 96.94 356 ALA A CA 1
ATOM 2730 C C . ALA A 1 356 ? 15.328 -4.84 -14.734 1 96.94 356 ALA A C 1
ATOM 2732 O O . ALA A 1 356 ? 15.688 -5.562 -15.664 1 96.94 356 ALA A O 1
ATOM 2733 N N . GLN A 1 357 ? 16.047 -3.828 -14.312 1 97.12 357 GLN A N 1
ATOM 2734 C CA . GLN A 1 357 ? 17.219 -3.365 -15.047 1 97.12 357 GLN A CA 1
ATOM 2735 C C . GLN A 1 357 ? 18.5 -3.754 -14.336 1 97.12 357 GLN A C 1
ATOM 2737 O O . GLN A 1 357 ? 19.531 -3.969 -14.977 1 97.12 357 GLN A O 1
ATOM 2742 N N . LEU A 1 358 ? 18.484 -3.92 -13.023 1 96.69 358 LEU A N 1
ATOM 2743 C CA . LEU A 1 358 ? 19.703 -4.039 -12.234 1 96.69 358 LEU A CA 1
ATOM 2744 C C . LEU A 1 358 ? 20.188 -5.488 -12.18 1 96.69 358 LEU A C 1
ATOM 2746 O O . LEU A 1 358 ? 21.297 -5.762 -11.758 1 96.69 358 LEU A O 1
ATOM 2750 N N . GLY A 1 359 ? 19.328 -6.41 -12.578 1 93.12 359 GLY A N 1
ATOM 2751 C CA . GLY A 1 359 ? 19.719 -7.812 -12.641 1 93.12 359 GLY A CA 1
ATOM 2752 C C . GLY A 1 359 ? 20.094 -8.383 -11.289 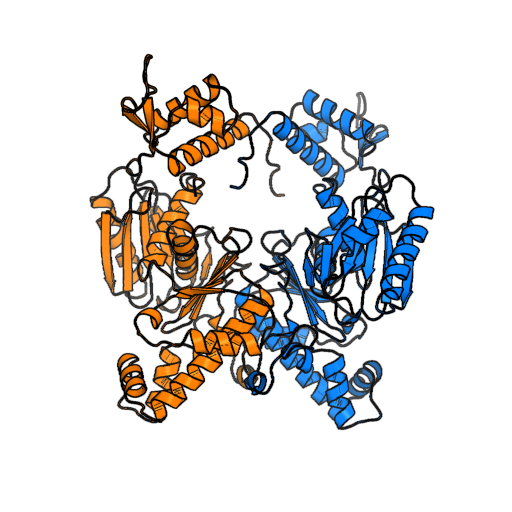1 93.12 359 GLY A C 1
ATOM 2753 O O . GLY A 1 359 ? 19.359 -8.219 -10.312 1 93.12 359 GLY A O 1
ATOM 2754 N N . GLU A 1 360 ? 21.188 -9.094 -11.289 1 93.88 360 GLU A N 1
ATOM 2755 C CA . GLU A 1 360 ? 21.594 -9.82 -10.086 1 93.88 360 GLU A CA 1
ATOM 2756 C C . GLU A 1 360 ? 22.062 -8.859 -8.992 1 93.88 360 GLU A C 1
ATOM 2758 O O . GLU A 1 360 ? 22.172 -9.242 -7.828 1 93.88 360 GLU A O 1
ATOM 2763 N N . ASP A 1 361 ? 22.312 -7.598 -9.344 1 97.19 361 ASP A N 1
ATOM 2764 C CA . ASP A 1 361 ? 22.844 -6.633 -8.391 1 97.19 361 ASP A CA 1
ATOM 2765 C C . ASP A 1 361 ? 21.734 -5.867 -7.691 1 97.19 361 ASP A C 1
ATOM 2767 O O . ASP A 1 361 ? 21.984 -5.082 -6.773 1 97.19 361 ASP A O 1
ATOM 2771 N N . ALA A 1 362 ? 20.5 -6.09 -8.078 1 97.56 362 ALA A N 1
ATOM 2772 C CA . ALA A 1 362 ? 19.375 -5.266 -7.652 1 97.56 362 ALA A CA 1
ATOM 2773 C C . ALA A 1 362 ? 19.281 -5.215 -6.129 1 97.56 362 ALA A C 1
ATOM 2775 O O . ALA A 1 362 ? 19.188 -4.133 -5.543 1 97.56 362 ALA A O 1
ATOM 2776 N N . ALA A 1 363 ? 19.359 -6.328 -5.516 1 98.25 363 ALA A N 1
ATOM 2777 C CA . ALA A 1 363 ? 19.172 -6.398 -4.07 1 98.25 363 ALA A CA 1
ATOM 2778 C C . ALA A 1 363 ? 20.344 -5.75 -3.334 1 98.25 363 ALA A C 1
ATOM 2780 O O . ALA A 1 363 ? 20.141 -5.016 -2.363 1 98.25 363 ALA A O 1
ATOM 2781 N N . ALA A 1 364 ? 21.562 -5.992 -3.777 1 98.69 364 ALA A N 1
ATOM 2782 C CA . ALA A 1 364 ? 22.734 -5.379 -3.156 1 98.69 364 ALA A CA 1
ATOM 2783 C C . ALA A 1 364 ? 22.703 -3.859 -3.307 1 98.69 364 ALA A C 1
ATOM 2785 O O . ALA A 1 364 ? 23.016 -3.131 -2.361 1 98.69 364 ALA A O 1
ATOM 2786 N N . ILE A 1 365 ? 22.312 -3.443 -4.441 1 98.25 365 ILE A N 1
ATOM 2787 C CA . ILE A 1 365 ? 22.203 -2.014 -4.707 1 98.25 365 ILE A CA 1
ATOM 2788 C C . ILE A 1 365 ? 21.078 -1.421 -3.852 1 98.25 365 ILE A C 1
ATOM 2790 O O . ILE A 1 365 ? 21.219 -0.32 -3.314 1 98.25 365 ILE A O 1
ATOM 2794 N N . GLY A 1 366 ? 19.969 -2.154 -3.744 1 98.31 366 GLY A N 1
ATOM 2795 C CA . GLY A 1 366 ? 18.891 -1.718 -2.857 1 98.31 366 GLY A CA 1
ATOM 2796 C C . GLY A 1 366 ? 19.344 -1.59 -1.411 1 98.31 366 GLY A C 1
ATOM 2797 O O . GLY A 1 366 ? 18.891 -0.687 -0.699 1 98.31 366 GLY A O 1
ATOM 2798 N N . ALA A 1 367 ? 20.156 -2.482 -0.986 1 98.44 367 ALA A N 1
ATOM 2799 C CA . ALA A 1 367 ? 20.703 -2.42 0.365 1 98.44 367 ALA A CA 1
ATOM 2800 C C . ALA A 1 367 ? 21.516 -1.142 0.568 1 98.44 367 ALA A C 1
ATOM 2802 O O . ALA A 1 367 ? 21.406 -0.491 1.61 1 98.44 367 ALA A O 1
ATOM 2803 N N . VAL A 1 368 ? 22.266 -0.795 -0.419 1 97.75 368 VAL A N 1
ATOM 2804 C CA . VAL A 1 368 ? 23.031 0.451 -0.389 1 97.75 368 VAL A CA 1
ATOM 2805 C C . VAL A 1 368 ? 22.062 1.636 -0.267 1 97.75 368 VAL A C 1
ATOM 2807 O O . VAL A 1 368 ? 22.281 2.523 0.563 1 97.75 368 VAL A O 1
ATOM 2810 N N . ALA A 1 369 ? 21.062 1.599 -1.024 1 96.62 369 ALA A N 1
ATOM 2811 C CA . ALA A 1 369 ? 20.062 2.674 -1.018 1 96.62 369 ALA A CA 1
ATOM 2812 C C . ALA A 1 369 ? 19.453 2.846 0.3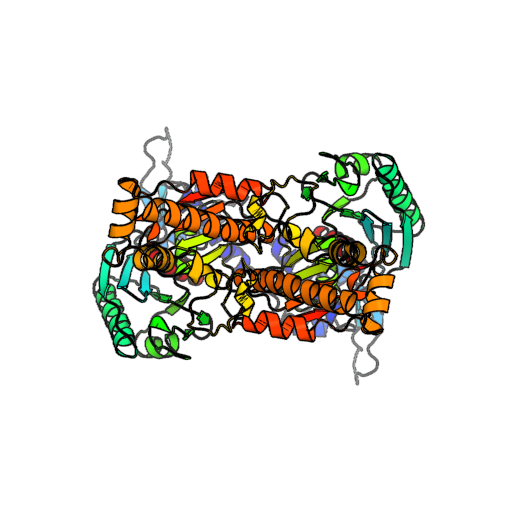69 1 96.62 369 ALA A C 1
ATOM 2814 O O . ALA A 1 369 ? 19.25 3.973 0.829 1 96.62 369 ALA A O 1
ATOM 2815 N N . ASP A 1 370 ? 19.156 1.747 0.972 1 96.69 370 ASP A N 1
ATOM 2816 C CA . ASP A 1 370 ? 18.547 1.795 2.297 1 96.69 370 ASP A CA 1
ATOM 2817 C C . ASP A 1 370 ? 19.469 2.48 3.301 1 96.69 370 ASP A C 1
ATOM 2819 O O . ASP A 1 370 ? 19.016 3.281 4.121 1 96.69 370 ASP A O 1
ATOM 2823 N N . VAL A 1 371 ? 20.734 2.193 3.258 1 96.44 371 VAL A N 1
ATOM 2824 C CA . VAL A 1 371 ? 21.719 2.824 4.129 1 96.44 371 VAL A CA 1
ATOM 2825 C C . VAL A 1 371 ? 21.719 4.332 3.9 1 96.44 371 VAL A C 1
ATOM 2827 O O . VAL A 1 371 ? 21.688 5.113 4.855 1 96.44 371 VAL A O 1
ATOM 2830 N N . LEU A 1 372 ? 21.719 4.688 2.67 1 93.81 372 LEU A N 1
ATOM 2831 C CA . LEU A 1 372 ? 21.766 6.105 2.33 1 93.81 372 LEU A CA 1
ATOM 2832 C C . LEU A 1 372 ? 20.484 6.812 2.791 1 93.81 372 LEU A C 1
ATOM 2834 O O . LEU A 1 372 ? 20.547 7.949 3.264 1 93.81 372 LEU A O 1
ATOM 2838 N N . LEU A 1 373 ? 19.375 6.172 2.654 1 91.31 373 LEU A N 1
ATOM 2839 C CA . LEU A 1 373 ? 18.109 6.734 3.1 1 91.31 373 LEU A CA 1
ATOM 2840 C C . LEU A 1 373 ? 18.109 6.957 4.609 1 91.31 373 LEU A C 1
ATOM 2842 O O . LEU A 1 373 ? 17.719 8.023 5.082 1 91.31 373 LEU A O 1
ATOM 2846 N N . ASN A 1 374 ? 18.562 6 5.281 1 90.69 374 ASN A N 1
ATOM 2847 C CA . ASN A 1 374 ? 18.469 6.023 6.738 1 90.69 374 ASN A CA 1
ATOM 2848 C C . ASN A 1 374 ? 19.547 6.918 7.348 1 90.69 374 ASN A C 1
ATOM 2850 O O . ASN A 1 374 ? 19.453 7.301 8.516 1 90.69 374 ASN A O 1
ATOM 2854 N N . THR A 1 375 ? 20.531 7.199 6.574 1 85.25 375 THR A N 1
ATOM 2855 C CA . THR A 1 375 ? 21.562 8.102 7.047 1 85.25 375 THR A CA 1
ATOM 2856 C C . THR A 1 375 ? 21.391 9.5 6.449 1 85.25 375 THR A C 1
ATOM 2858 O O . THR A 1 375 ? 22.281 10.344 6.562 1 85.25 375 THR A O 1
ATOM 2861 N N . ASN A 1 376 ? 20.125 9.734 5.75 1 74.75 376 ASN A N 1
ATOM 2862 C CA . ASN A 1 376 ? 19.703 11.008 5.18 1 74.75 376 ASN A CA 1
ATOM 2863 C C . ASN A 1 376 ? 20.641 11.453 4.051 1 74.75 376 ASN A C 1
ATOM 2865 O O . ASN A 1 376 ? 20.875 12.648 3.875 1 74.75 376 ASN A O 1
ATOM 2869 N N . ASN A 1 377 ? 21.203 10.438 3.514 1 68.31 377 ASN A N 1
ATOM 2870 C CA . ASN A 1 377 ? 22.109 10.766 2.41 1 68.31 377 ASN A CA 1
ATOM 2871 C C . ASN A 1 377 ? 21.453 10.469 1.058 1 68.31 377 ASN A C 1
ATOM 2873 O O . ASN A 1 377 ? 22.016 10.828 0.014 1 68.31 377 ASN A O 1
ATOM 2877 N N . LEU A 1 378 ? 20.234 9.57 1.193 1 58.56 378 LEU A N 1
ATOM 2878 C CA . LEU A 1 378 ? 19.531 9.227 -0.043 1 58.56 378 LEU A CA 1
ATOM 2879 C C . LEU A 1 378 ? 18.5 10.281 -0.393 1 58.56 378 LEU A C 1
ATOM 2881 O O . LEU A 1 378 ? 18.141 10.453 -1.562 1 58.56 378 LEU A O 1
ATOM 2885 N N . ILE A 1 379 ? 17.859 10.781 0.691 1 55.84 379 ILE A N 1
ATOM 2886 C CA . ILE A 1 379 ? 16.812 11.781 0.427 1 55.84 379 ILE A CA 1
ATOM 2887 C C . ILE A 1 379 ? 17.203 12.617 -0.79 1 55.84 379 ILE A C 1
ATOM 2889 O O . ILE A 1 379 ? 16.359 13.273 -1.394 1 55.84 379 ILE A O 1
ATOM 2893 N N . LEU A 1 380 ? 18.484 12.453 -1.209 1 46.44 380 LEU A N 1
ATOM 2894 C CA . LEU A 1 380 ? 18.984 13.18 -2.369 1 46.44 380 LEU A CA 1
ATOM 2895 C C . LEU A 1 380 ? 18.547 12.508 -3.666 1 46.44 380 LEU A C 1
ATOM 2897 O O . LEU A 1 380 ? 18.859 12.984 -4.758 1 46.44 380 LEU A O 1
ATOM 2901 N N . LEU A 1 381 ? 17.781 11.312 -3.518 1 43.12 381 LEU A N 1
ATOM 2902 C CA . LEU A 1 381 ? 17.453 10.742 -4.816 1 43.12 381 LEU A CA 1
ATOM 2903 C C . LEU A 1 381 ? 16.016 11.094 -5.215 1 43.12 381 LEU A C 1
ATOM 2905 O O . LEU A 1 381 ? 15.133 11.164 -4.363 1 43.12 381 LEU A O 1
ATOM 2909 N N . MET B 1 1 ? 7.93 18.406 -11.781 1 34.06 1 MET B N 1
ATOM 2910 C CA . MET B 1 1 ? 8.852 18.328 -10.648 1 34.06 1 MET B CA 1
ATOM 2911 C C . MET B 1 1 ? 8.141 18.672 -9.344 1 34.06 1 MET B C 1
ATOM 2913 O O . MET B 1 1 ? 7.469 19.703 -9.242 1 34.06 1 MET B O 1
ATOM 2917 N N . LYS B 1 2 ? 7.816 17.734 -8.641 1 52.66 2 LYS B N 1
ATOM 2918 C CA . LYS B 1 2 ? 7.125 18.047 -7.395 1 52.66 2 LYS B CA 1
ATOM 2919 C C . LYS B 1 2 ? 7.797 19.219 -6.672 1 52.66 2 LYS B C 1
ATOM 2921 O O . LYS B 1 2 ? 9.031 19.297 -6.629 1 52.66 2 LYS B O 1
ATOM 2926 N N . GLY B 1 3 ? 7.152 20.359 -6.66 1 62.53 3 GLY B N 1
ATOM 2927 C CA . GLY B 1 3 ? 7.652 21.578 -6.035 1 62.53 3 GLY B CA 1
ATOM 2928 C C . GLY B 1 3 ? 8.258 21.344 -4.668 1 62.53 3 GLY B C 1
ATOM 2929 O O . GLY B 1 3 ? 7.902 20.391 -3.979 1 62.53 3 GLY B O 1
ATOM 2930 N N . TYR B 1 4 ? 9.57 21.797 -4.531 1 74.19 4 TYR B N 1
ATOM 2931 C CA . TYR B 1 4 ? 10.266 21.703 -3.25 1 74.19 4 TYR B CA 1
ATOM 2932 C C . TYR B 1 4 ? 9.484 22.406 -2.148 1 74.19 4 TYR B C 1
ATOM 2934 O O . TYR B 1 4 ? 9 23.516 -2.34 1 74.19 4 TYR B O 1
ATOM 2942 N N . THR B 1 5 ? 9.016 21.625 -1.149 1 70.31 5 THR B N 1
ATOM 2943 C CA . THR B 1 5 ? 8.438 22.266 0.027 1 70.31 5 THR B CA 1
ATOM 2944 C C . THR B 1 5 ? 9.5 23.031 0.807 1 70.31 5 THR B C 1
ATOM 2946 O O . THR B 1 5 ? 10.484 22.453 1.26 1 70.31 5 THR B O 1
ATOM 2949 N N . LYS B 1 6 ? 9.203 24.391 0.94 1 76.5 6 LYS B N 1
ATOM 2950 C CA . LYS B 1 6 ? 10.148 25.234 1.664 1 76.5 6 LYS B CA 1
ATOM 2951 C C . LYS B 1 6 ? 9.93 25.141 3.172 1 76.5 6 LYS B C 1
ATOM 2953 O O . LYS B 1 6 ? 8.789 25.062 3.637 1 76.5 6 LYS B O 1
ATOM 2958 N N . GLY B 1 7 ? 11.016 24.859 3.816 1 73.69 7 GLY B N 1
ATOM 2959 C CA . GLY B 1 7 ? 10.922 25.109 5.246 1 73.69 7 GLY B CA 1
ATOM 2960 C C . GLY B 1 7 ? 10.789 26.578 5.586 1 73.69 7 GLY B C 1
ATOM 2961 O O . GLY B 1 7 ? 11.664 27.391 5.27 1 73.69 7 GLY B O 1
ATOM 2962 N N . THR B 1 8 ? 9.5 26.969 6.109 1 78.75 8 THR B N 1
ATOM 2963 C CA . THR B 1 8 ? 9.242 28.359 6.449 1 78.75 8 THR B CA 1
ATOM 2964 C C . THR B 1 8 ? 8.703 28.469 7.875 1 78.75 8 THR B C 1
ATOM 2966 O O . THR B 1 8 ? 8.328 27.469 8.484 1 78.75 8 THR B O 1
ATOM 2969 N N . SER B 1 9 ? 8.797 29.562 8.406 1 79.75 9 SER B N 1
ATOM 2970 C CA . SER B 1 9 ? 8.195 29.828 9.703 1 79.75 9 SER B CA 1
ATOM 2971 C C . SER B 1 9 ? 6.699 29.516 9.703 1 79.75 9 SER B C 1
ATOM 2973 O O . SER B 1 9 ? 6.152 29.062 10.703 1 79.75 9 SER B O 1
ATOM 2975 N N . GLY B 1 10 ? 6.129 29.719 8.594 1 79.38 10 GLY B N 1
ATOM 2976 C CA . GLY B 1 10 ? 4.723 29.375 8.445 1 79.38 10 GLY B CA 1
ATOM 2977 C C . GLY B 1 10 ? 4.449 27.906 8.617 1 79.38 10 GLY B C 1
ATOM 2978 O O . GLY B 1 10 ? 3.465 27.516 9.25 1 79.38 10 GLY B O 1
ATOM 2979 N N . LEU B 1 11 ? 5.332 27.203 8.125 1 79.62 11 LEU B N 1
ATOM 2980 C CA . LEU B 1 11 ? 5.203 25.75 8.266 1 79.62 11 LEU B CA 1
ATOM 2981 C C . LEU B 1 11 ? 5.312 25.344 9.727 1 79.62 11 LEU B C 1
ATOM 2983 O O . LEU B 1 11 ? 4.562 24.469 10.195 1 79.62 11 LEU B O 1
ATOM 2987 N N . ILE B 1 12 ? 6.129 25.938 10.414 1 82 12 ILE B N 1
ATOM 2988 C CA . ILE B 1 12 ? 6.316 25.656 11.836 1 82 12 ILE B CA 1
ATOM 2989 C C . ILE B 1 12 ? 5.023 25.953 12.594 1 82 12 ILE B C 1
ATOM 2991 O O . ILE B 1 12 ? 4.57 25.141 13.398 1 82 12 ILE B O 1
ATOM 2995 N N . LYS B 1 13 ? 4.516 27.078 12.273 1 84.19 13 LYS B N 1
ATOM 2996 C CA . LYS B 1 13 ? 3.297 27.5 12.961 1 84.19 13 LYS B CA 1
ATOM 2997 C C . LYS B 1 13 ? 2.162 26.516 12.703 1 84.19 13 LYS B C 1
ATOM 2999 O O . LYS B 1 13 ? 1.436 26.141 13.633 1 84.19 13 LYS B O 1
ATOM 3004 N N . ASN B 1 14 ? 2.072 26.125 11.508 1 85 14 ASN B N 1
ATOM 3005 C CA . ASN B 1 14 ? 1.004 25.203 11.148 1 85 14 ASN B CA 1
ATOM 3006 C C . ASN B 1 14 ? 1.169 23.844 11.844 1 85 14 ASN B C 1
ATOM 3008 O O . ASN B 1 14 ? 0.191 23.266 12.312 1 85 14 ASN B O 1
ATOM 3012 N N . ILE B 1 15 ? 2.336 23.453 11.914 1 84.69 15 ILE B N 1
ATOM 3013 C CA . ILE B 1 15 ? 2.625 22.172 12.57 1 84.69 15 ILE B CA 1
ATOM 3014 C C . ILE B 1 15 ? 2.285 22.266 14.055 1 84.69 15 ILE B C 1
ATOM 3016 O O . ILE B 1 15 ? 1.617 21.375 14.594 1 84.69 15 ILE B O 1
ATOM 3020 N N . ASN B 1 16 ? 2.658 23.297 14.664 1 88.12 16 ASN B N 1
ATOM 3021 C CA . ASN B 1 16 ? 2.43 23.469 16.094 1 88.12 16 ASN B CA 1
ATOM 3022 C C . ASN B 1 16 ? 0.948 23.641 16.406 1 88.12 16 ASN B C 1
ATOM 3024 O O . ASN B 1 16 ? 0.454 23.141 17.422 1 88.12 16 ASN B O 1
ATOM 3028 N N . LYS B 1 17 ? 0.297 24.391 15.578 1 90.31 17 LYS B N 1
ATOM 3029 C CA . LYS B 1 17 ? -1.141 24.562 15.766 1 90.31 17 LYS B CA 1
ATOM 3030 C C . LYS B 1 17 ? -1.868 23.219 15.703 1 90.31 17 LYS B C 1
ATOM 3032 O O . LYS B 1 17 ? -2.74 22.953 16.531 1 90.31 17 LYS B O 1
ATOM 3037 N N . ALA B 1 18 ? -1.471 22.453 14.758 1 87.88 18 ALA B N 1
ATOM 3038 C CA . ALA B 1 18 ? -2.07 21.125 14.625 1 87.88 18 ALA B CA 1
ATOM 3039 C C . ALA B 1 18 ? -1.793 20.266 15.859 1 87.88 18 ALA B C 1
ATOM 3041 O O . ALA B 1 18 ? -2.678 19.562 16.344 1 87.88 18 ALA B O 1
ATOM 3042 N N . ASN B 1 19 ? -0.64 20.344 16.375 1 89.25 19 ASN B N 1
ATOM 3043 C CA . ASN B 1 19 ? -0.262 19.594 17.578 1 89.25 19 ASN B CA 1
ATOM 3044 C C . ASN B 1 19 ? -1.089 20.031 18.781 1 89.25 19 ASN B C 1
ATOM 3046 O O . ASN B 1 19 ? -1.573 19.172 19.531 1 89.25 19 ASN B O 1
ATOM 3050 N N . VAL B 1 20 ? -1.23 21.281 18.922 1 92.62 20 VAL B N 1
ATOM 3051 C CA . VAL B 1 20 ? -1.967 21.828 20.062 1 92.62 20 VAL B CA 1
ATOM 3052 C C . VAL B 1 20 ? -3.42 21.359 20.016 1 92.62 20 VAL B C 1
ATOM 3054 O O . VAL B 1 20 ? -3.963 20.875 21 1 92.62 20 VAL B O 1
ATOM 3057 N N . LEU B 1 21 ? -3.977 21.5 18.891 1 91.44 21 LEU B N 1
ATOM 3058 C CA . LEU B 1 21 ? -5.367 21.078 18.719 1 91.44 21 LEU B CA 1
ATOM 3059 C C . LEU B 1 21 ? -5.531 19.594 19.016 1 91.44 21 LEU B C 1
ATOM 3061 O O . LEU B 1 21 ? -6.492 19.188 19.656 1 91.44 21 LEU B O 1
ATOM 3065 N N . ASP B 1 22 ? -4.625 18.844 18.531 1 89.38 22 ASP B N 1
ATOM 3066 C CA . ASP B 1 22 ? -4.676 17.406 18.734 1 89.38 22 ASP B CA 1
ATOM 3067 C C . ASP B 1 22 ? -4.609 17.062 20.219 1 89.38 22 ASP B C 1
ATOM 3069 O O . ASP B 1 22 ? -5.363 16.203 20.703 1 89.38 22 ASP B O 1
ATOM 3073 N N . VAL B 1 23 ? -3.75 17.703 20.922 1 91 23 VAL B N 1
ATOM 3074 C CA . VAL B 1 23 ? -3.59 17.453 22.359 1 91 23 VAL B CA 1
ATOM 3075 C C . VAL B 1 23 ? -4.875 17.828 23.094 1 91 23 VAL B C 1
ATOM 3077 O O . VAL B 1 23 ? -5.344 17.078 23.953 1 91 23 VAL B O 1
ATOM 3080 N N . ILE B 1 24 ? -5.426 18.922 22.703 1 93.25 24 ILE B N 1
ATOM 3081 C CA . ILE B 1 24 ? -6.656 19.359 23.359 1 93.25 24 ILE B CA 1
ATOM 3082 C C . ILE B 1 24 ? -7.773 18.359 23.078 1 93.25 24 ILE B C 1
ATOM 3084 O O . ILE B 1 24 ? -8.477 17.938 24 1 93.25 24 ILE B O 1
ATOM 3088 N N . LYS B 1 25 ? -7.891 17.953 21.906 1 90.69 25 LYS B N 1
ATOM 3089 C CA . LYS B 1 25 ? -8.938 17.016 21.531 1 90.69 25 LYS B CA 1
ATOM 3090 C C . LYS B 1 25 ? -8.805 15.688 22.281 1 90.69 25 LYS B C 1
ATOM 3092 O O . LYS B 1 25 ? -9.797 15.133 22.75 1 90.69 25 LYS B O 1
ATOM 3097 N N . LYS B 1 26 ? -7.652 15.234 22.453 1 89.38 26 LYS B N 1
ATOM 3098 C CA . LYS B 1 26 ? -7.406 13.914 23.031 1 89.38 26 LYS B CA 1
ATOM 3099 C C . LYS B 1 26 ? -7.457 13.953 24.547 1 89.38 26 LYS B C 1
ATOM 3101 O O . LYS B 1 26 ? -7.789 12.953 25.188 1 89.38 26 LYS B O 1
ATOM 3106 N N . ARG B 1 27 ? -7.191 15.133 25.141 1 92.56 27 ARG B N 1
ATOM 3107 C CA . ARG B 1 27 ? -7.016 15.164 26.578 1 92.56 27 ARG B CA 1
ATOM 3108 C C . ARG B 1 27 ? -8.023 16.109 27.234 1 92.56 27 ARG B C 1
ATOM 3110 O O . ARG B 1 27 ? -7.969 16.344 28.453 1 92.56 27 ARG B O 1
ATOM 3117 N N . GLN B 1 28 ? -8.891 16.547 26.562 1 92.31 28 GLN B N 1
ATOM 3118 C CA . GLN B 1 28 ? -9.852 17.516 27.062 1 92.31 28 GLN B CA 1
ATOM 3119 C C . GLN B 1 28 ? -10.641 16.953 28.234 1 92.31 28 GLN B C 1
ATOM 3121 O O . GLN B 1 28 ? -10.914 15.75 28.297 1 92.31 28 GLN B O 1
ATOM 3126 N N . PRO B 1 29 ? -10.914 17.766 29.188 1 94.12 29 PRO B N 1
ATOM 3127 C CA . PRO B 1 29 ? -10.477 19.156 29.328 1 94.12 29 PRO B CA 1
ATOM 3128 C C . PRO B 1 29 ? -9.031 19.281 29.797 1 94.12 29 PRO B C 1
ATOM 3130 O O . PRO B 1 29 ? -8.547 18.406 30.531 1 94.12 29 PRO B O 1
ATOM 3133 N N . ILE B 1 30 ? -8.352 20.234 29.328 1 95 30 ILE B N 1
ATOM 3134 C CA . ILE B 1 30 ? -6.934 20.391 29.641 1 95 30 ILE B CA 1
ATOM 3135 C C . ILE B 1 30 ? -6.582 21.875 29.703 1 95 30 ILE B C 1
ATOM 3137 O O . ILE B 1 30 ? -7.211 22.703 29.031 1 95 30 ILE B O 1
ATOM 3141 N N . SER B 1 31 ? -5.609 22.219 30.547 1 95.19 31 SER B N 1
ATOM 3142 C CA . SER B 1 31 ? -5.203 23.609 30.672 1 95.19 31 SER B CA 1
ATOM 3143 C C . SER B 1 31 ? -4.07 23.953 29.719 1 95.19 31 SER B C 1
ATOM 3145 O O . SER B 1 31 ? -3.406 23.047 29.188 1 95.19 31 SER B O 1
ATOM 3147 N N . ARG B 1 32 ? -3.896 25.281 29.516 1 95.5 32 ARG B N 1
ATOM 3148 C CA . ARG B 1 32 ? -2.787 25.75 28.688 1 95.5 32 ARG B CA 1
ATOM 3149 C C . ARG B 1 32 ? -1.452 25.234 29.234 1 95.5 32 ARG B C 1
ATOM 3151 O O . ARG B 1 32 ? -0.58 24.844 28.453 1 95.5 32 ARG B O 1
ATOM 3158 N N . ILE B 1 33 ? -1.335 25.25 30.562 1 94.44 33 ILE B N 1
ATOM 3159 C CA . ILE B 1 33 ? -0.091 24.828 31.188 1 94.44 33 ILE B CA 1
ATOM 3160 C C . ILE B 1 33 ? 0.162 23.359 30.922 1 94.44 33 ILE B C 1
ATOM 3162 O O . ILE B 1 33 ? 1.294 22.953 30.641 1 94.44 33 ILE B O 1
ATOM 3166 N N . GLU B 1 34 ? -0.829 22.609 31 1 95.19 34 GLU B N 1
ATOM 3167 C CA . GLU B 1 34 ? -0.693 21.188 30.734 1 95.19 34 GLU B CA 1
ATOM 3168 C C . GLU B 1 34 ? -0.342 20.922 29.281 1 95.19 34 GLU B C 1
ATOM 3170 O O . GLU B 1 34 ? 0.459 20.031 28.984 1 95.19 34 GLU B O 1
ATOM 3175 N N . VAL B 1 35 ? -0.955 21.625 28.344 1 95.69 35 VAL B N 1
ATOM 3176 C CA . VAL B 1 35 ? -0.635 21.5 26.938 1 95.69 35 VAL B CA 1
ATOM 3177 C C . VAL B 1 35 ? 0.843 21.797 26.703 1 95.69 35 VAL B C 1
ATOM 3179 O O . VAL B 1 35 ? 1.523 21.094 25.953 1 95.69 35 VAL B O 1
ATOM 3182 N N . SER B 1 36 ? 1.27 22.859 27.359 1 95.06 36 SER B N 1
ATOM 3183 C CA . SER B 1 36 ? 2.672 23.25 27.281 1 95.06 36 SER B CA 1
ATOM 3184 C C . SER B 1 36 ? 3.592 22.125 27.734 1 95.06 36 SER B C 1
ATOM 3186 O O . SER B 1 36 ? 4.617 21.859 27.094 1 95.06 36 SER B O 1
ATOM 3188 N N . LYS B 1 37 ? 3.219 21.453 28.766 1 94.44 37 LYS B N 1
ATOM 3189 C CA . LYS B 1 37 ? 4.012 20.344 29.297 1 94.44 37 LYS B CA 1
ATOM 3190 C C . LYS B 1 37 ? 4.02 19.156 28.328 1 94.44 37 LYS B C 1
ATOM 3192 O O . LYS B 1 37 ? 5.07 18.562 28.078 1 94.44 37 LYS B O 1
ATOM 3197 N N . VAL B 1 38 ? 2.893 18.906 27.766 1 93.62 38 VAL B N 1
ATOM 3198 C CA . VAL B 1 38 ? 2.75 17.75 26.875 1 93.62 38 VAL B CA 1
ATOM 3199 C C . VAL B 1 38 ? 3.576 17.953 25.609 1 93.62 38 VAL B C 1
ATOM 3201 O O . VAL B 1 38 ? 4.254 17.031 25.156 1 93.62 38 VAL B O 1
ATOM 3204 N N . LEU B 1 39 ? 3.561 19.141 25.062 1 93.69 39 LEU B N 1
ATOM 3205 C CA . LEU B 1 39 ? 4.195 19.406 23.781 1 93.69 39 LEU B CA 1
ATOM 3206 C C . LEU B 1 39 ? 5.605 19.953 23.984 1 93.69 39 LEU B C 1
ATOM 3208 O O . LEU B 1 39 ? 6.348 20.125 23.016 1 93.69 39 LEU B O 1
ATOM 3212 N N . LYS B 1 40 ? 6 20.266 25.297 1 92.94 40 LYS B N 1
ATOM 3213 C CA . LYS B 1 40 ? 7.305 20.844 25.625 1 92.94 40 LYS B CA 1
ATOM 3214 C C . LYS B 1 40 ? 7.555 22.125 24.844 1 92.94 40 LYS B C 1
ATOM 3216 O O . LYS B 1 40 ? 8.594 22.266 24.188 1 92.94 40 LYS B O 1
ATOM 3221 N N . MET B 1 41 ? 6.535 22.953 24.812 1 92.31 41 MET B N 1
ATOM 3222 C CA . MET B 1 41 ? 6.59 24.281 24.188 1 92.31 41 MET B CA 1
ATOM 3223 C C . MET B 1 41 ? 6.398 25.375 25.234 1 92.31 41 MET B C 1
ATOM 3225 O O . MET B 1 41 ? 5.879 25.125 26.312 1 92.31 41 MET B O 1
ATOM 3229 N N . SER B 1 42 ? 6.809 26.531 24.859 1 92.38 42 SER B N 1
ATOM 3230 C CA . SER B 1 42 ? 6.707 27.656 25.797 1 92.38 42 SER B CA 1
ATOM 3231 C C . SER B 1 42 ? 5.25 28.031 26.047 1 92.38 42 SER B C 1
ATOM 3233 O O . SER B 1 42 ? 4.395 27.844 25.188 1 92.38 42 SER B O 1
ATOM 3235 N N . LYS B 1 43 ? 5.012 28.609 27.203 1 93.31 43 LYS B N 1
ATOM 3236 C CA . LYS B 1 43 ? 3.672 29.047 27.578 1 93.31 43 LYS B CA 1
ATOM 3237 C C . LYS B 1 43 ? 3.174 30.141 26.641 1 93.31 43 LYS B C 1
ATOM 3239 O O . LYS B 1 43 ? 1.99 30.188 26.297 1 93.31 43 LYS B O 1
ATOM 3244 N N . SER B 1 44 ? 4.051 30.969 26.281 1 94.44 44 SER B N 1
ATOM 3245 C CA . SER B 1 44 ? 3.68 32.062 25.391 1 94.44 44 SER B CA 1
ATOM 3246 C C . SER B 1 44 ? 3.221 31.531 24.031 1 94.44 44 SER B C 1
ATOM 3248 O O . SER B 1 44 ? 2.217 32 23.484 1 94.44 44 SER B O 1
ATOM 3250 N N . THR B 1 45 ? 3.947 30.547 23.484 1 92.81 45 THR B N 1
ATOM 3251 C CA . THR B 1 45 ? 3.598 29.938 22.203 1 92.81 45 THR B CA 1
ATOM 3252 C C . THR B 1 45 ? 2.246 29.234 22.297 1 92.81 45 THR B C 1
ATOM 3254 O O . THR B 1 45 ? 1.392 29.422 21.422 1 92.81 45 THR B O 1
ATOM 3257 N N . ILE B 1 46 ? 2.092 28.5 23.344 1 95.56 46 ILE B N 1
ATOM 3258 C CA . ILE B 1 46 ? 0.844 27.781 23.547 1 95.56 46 ILE B CA 1
ATOM 3259 C C . ILE B 1 46 ? -0.315 28.766 23.656 1 95.56 46 ILE B C 1
ATOM 3261 O O . ILE B 1 46 ? -1.364 28.578 23.047 1 95.56 46 ILE B O 1
ATOM 3265 N N . SER B 1 47 ? -0.072 29.797 24.422 1 95.62 47 SER B N 1
ATOM 3266 C CA . SER B 1 47 ? -1.132 30.766 24.641 1 95.62 47 SER B CA 1
ATOM 3267 C C . SER B 1 47 ? -1.555 31.438 23.328 1 95.62 47 SER B C 1
ATOM 3269 O O . SER B 1 47 ? -2.748 31.594 23.062 1 95.62 47 SER B O 1
ATOM 3271 N N . ALA B 1 48 ? -0.613 31.734 22.547 1 95.69 48 ALA B N 1
ATOM 3272 C CA . ALA B 1 48 ? -0.903 32.375 21.266 1 95.69 48 ALA B CA 1
ATOM 3273 C C . ALA B 1 48 ? -1.694 31.438 20.344 1 95.69 48 ALA B C 1
ATOM 3275 O O . ALA B 1 48 ? -2.664 31.859 19.719 1 95.69 48 ALA B O 1
ATOM 3276 N N . ILE B 1 49 ? -1.298 30.219 20.266 1 94.75 49 ILE B N 1
ATOM 3277 C CA . ILE B 1 49 ? -1.946 29.234 19.422 1 94.75 49 ILE B CA 1
ATOM 3278 C C . ILE B 1 49 ? -3.363 28.969 19.922 1 94.75 49 ILE B C 1
ATOM 3280 O O . ILE B 1 49 ? -4.309 28.906 19.125 1 94.75 49 ILE B O 1
ATOM 3284 N N . VAL B 1 50 ? -3.498 28.844 21.188 1 96 50 VAL B N 1
ATOM 3285 C CA . VAL B 1 50 ? -4.805 28.578 21.781 1 96 50 VAL B CA 1
ATOM 3286 C C . VAL B 1 50 ? -5.746 29.75 21.5 1 96 50 VAL B C 1
ATOM 3288 O O . VAL B 1 50 ? -6.91 29.547 21.156 1 96 50 VAL B O 1
ATOM 3291 N N . ASP B 1 51 ? -5.238 30.938 21.656 1 96.75 51 ASP B N 1
ATOM 3292 C CA . ASP B 1 51 ? -6.051 32.125 21.375 1 96.75 51 ASP B CA 1
ATOM 3293 C C . ASP B 1 51 ? -6.555 32.094 19.922 1 96.75 51 ASP B C 1
ATOM 3295 O O . ASP B 1 51 ? -7.711 32.438 19.672 1 96.75 51 ASP B O 1
ATOM 3299 N N . GLU B 1 52 ? -5.703 31.719 19.078 1 95 52 GLU B N 1
ATOM 3300 C CA . GLU B 1 52 ? -6.086 31.625 17.672 1 95 52 GLU B CA 1
ATOM 3301 C C . GLU B 1 52 ? -7.168 30.562 17.469 1 95 52 GLU B C 1
ATOM 3303 O O . GLU B 1 52 ? -8.133 30.797 16.734 1 95 52 GLU B O 1
ATOM 3308 N N . LEU B 1 53 ? -7.047 29.453 18.109 1 94.38 53 LEU B N 1
ATOM 3309 C CA . LEU B 1 53 ? -8 28.359 18 1 94.38 53 LEU B CA 1
ATOM 3310 C C . LEU B 1 53 ? -9.352 28.734 18.578 1 94.38 53 LEU B C 1
ATOM 3312 O O . LEU B 1 53 ? -10.398 28.312 18.078 1 94.38 53 LEU B O 1
ATOM 3316 N N . ILE B 1 54 ? -9.336 29.531 19.625 1 95.56 54 ILE B N 1
ATOM 3317 C CA . ILE B 1 54 ? -10.562 30.047 20.234 1 95.56 54 ILE B CA 1
ATOM 3318 C C . ILE B 1 54 ? -11.242 31.016 19.266 1 95.56 54 ILE B C 1
ATOM 3320 O O . ILE B 1 54 ? -12.461 30.953 19.062 1 95.56 54 ILE B O 1
ATOM 3324 N N . GLU B 1 55 ? -10.445 31.828 18.688 1 95.31 55 GLU B N 1
ATOM 3325 C CA . GLU B 1 55 ? -10.977 32.781 17.719 1 95.31 55 GLU B CA 1
ATOM 3326 C C . GLU B 1 55 ? -11.625 32.062 16.531 1 95.31 55 GLU B C 1
ATOM 3328 O O . GLU B 1 55 ? -12.648 32.531 16.016 1 95.31 55 GLU B O 1
ATOM 3333 N N . GLU B 1 56 ? -11.078 30.938 16.188 1 91.44 56 GLU B N 1
ATOM 3334 C CA . GLU B 1 56 ? -11.594 30.156 15.062 1 91.44 56 GLU B CA 1
ATOM 3335 C C . GLU B 1 56 ? -12.797 29.312 15.484 1 91.44 56 GLU B C 1
ATOM 3337 O O . GLU B 1 56 ? -13.445 28.688 14.648 1 91.44 56 GLU B O 1
ATOM 3342 N N . GLY B 1 57 ? -13.109 29.312 16.781 1 93.12 57 GLY B N 1
ATOM 3343 C CA . GLY B 1 57 ? -14.258 28.578 17.312 1 93.12 57 GLY B CA 1
ATOM 3344 C C . GLY B 1 57 ? -13.969 27.109 17.531 1 93.12 57 GLY B C 1
ATOM 3345 O O . GLY B 1 57 ? -14.875 26.344 17.875 1 93.12 57 GLY B O 1
ATOM 3346 N N . LEU B 1 58 ? -12.727 26.625 17.375 1 93.94 58 LEU B N 1
ATOM 3347 C CA . LEU B 1 58 ? -12.367 25.219 17.453 1 93.94 58 LEU B CA 1
ATOM 3348 C C . LEU B 1 58 ? -12.156 24.797 18.906 1 93.94 58 LEU B C 1
ATOM 3350 O O . LEU B 1 58 ? -12.273 23.609 19.219 1 93.94 58 LEU B O 1
ATOM 3354 N N . VAL B 1 59 ? -11.805 25.719 19.75 1 95.25 59 VAL B N 1
ATOM 3355 C CA . VAL B 1 59 ? -11.562 25.469 21.156 1 95.25 59 VAL B CA 1
ATOM 3356 C C . VAL B 1 59 ? -12.414 26.406 22.016 1 95.25 59 VAL B C 1
ATOM 3358 O O . VAL B 1 59 ? -12.602 27.578 21.656 1 95.25 59 VAL B O 1
ATOM 3361 N N . VAL B 1 60 ? -12.93 25.891 23.094 1 95.94 60 VAL B N 1
ATOM 3362 C CA . VAL B 1 60 ? -13.719 26.703 24.016 1 95.94 60 VAL B CA 1
ATOM 3363 C C . VAL B 1 60 ? -13.117 26.625 25.422 1 95.94 60 VAL B C 1
ATOM 3365 O O . VAL B 1 60 ? -12.516 25.609 25.781 1 95.94 60 VAL B O 1
ATOM 3368 N N . GLU B 1 61 ? -13.312 27.625 26.109 1 93.94 61 GLU B N 1
ATOM 3369 C CA . GLU B 1 61 ? -12.922 27.688 27.516 1 93.94 61 GLU B CA 1
ATOM 3370 C C . GLU B 1 61 ? -14.086 27.297 28.422 1 93.94 61 GLU B C 1
ATOM 3372 O O . GLU B 1 61 ? -15.18 27.859 28.312 1 93.94 61 GLU B O 1
ATOM 3377 N N . ASN B 1 62 ? -13.961 26.062 29.172 1 86.31 62 ASN B N 1
ATOM 3378 C CA . ASN B 1 62 ? -15.023 25.531 30.016 1 86.31 62 ASN B CA 1
ATOM 3379 C C . ASN B 1 62 ? -14.922 26.062 31.438 1 86.31 62 ASN B C 1
ATOM 3381 O O . ASN B 1 62 ? -15.617 25.578 32.344 1 86.31 62 ASN B O 1
ATOM 3385 N N . GLY B 1 63 ? -14.383 27.016 31.766 1 75.88 63 GLY B N 1
ATOM 3386 C CA . GLY B 1 63 ? -14.266 27.516 33.125 1 75.88 63 GLY B CA 1
ATOM 3387 C C . GLY B 1 63 ? -13.094 26.938 33.875 1 75.88 63 GLY B C 1
ATOM 3388 O O . GLY B 1 63 ? -12.164 26.391 33.281 1 75.88 63 GLY B O 1
ATOM 3389 N N . PHE B 1 64 ? -13.078 27.109 35.375 1 68.19 64 PHE B N 1
ATOM 3390 C CA . PHE B 1 64 ? -11.93 26.766 36.219 1 68.19 64 PHE B CA 1
ATOM 3391 C C . PHE B 1 64 ? -12.008 25.312 36.656 1 68.19 64 PHE B C 1
ATOM 3393 O O . PHE B 1 64 ? -13.102 24.766 36.844 1 68.19 64 PHE B O 1
ATOM 3400 N N . SER B 1 65 ? -10.969 24.438 36.562 1 63.34 65 SER B N 1
ATOM 3401 C CA . SER B 1 65 ? -10.906 23.078 37.062 1 63.34 65 SER B CA 1
ATOM 3402 C C . SER B 1 65 ? -11.273 23.031 38.562 1 63.34 65 SER B C 1
ATOM 3404 O O . SER B 1 65 ? -11.039 24 39.281 1 63.34 65 SER B O 1
ATOM 3406 N N . GLU B 1 66 ? -12.281 22.109 39.125 1 55.31 66 GLU B N 1
ATOM 3407 C CA . GLU B 1 66 ? -12.641 22.016 40.531 1 55.31 66 GLU B CA 1
ATOM 3408 C C . GLU B 1 66 ? -11.43 21.656 41.375 1 55.31 66 GLU B C 1
ATOM 3410 O O . GLU B 1 66 ? -11.469 21.781 42.594 1 55.31 66 GLU B O 1
ATOM 3415 N N . LYS B 1 67 ? -10.789 20.688 41.031 1 51.94 67 LYS B N 1
ATOM 3416 C CA . LYS B 1 67 ? -9.961 19.969 42 1 51.94 67 LYS B CA 1
ATOM 3417 C C . LYS B 1 67 ? -8.961 20.906 42.688 1 51.94 67 LYS B C 1
ATOM 3419 O O . LYS B 1 67 ? -8.156 20.469 43.5 1 51.94 67 LYS B O 1
ATOM 3424 N N . GLY B 1 68 ? -8.242 21.797 41.969 1 46.28 68 GLY B N 1
ATOM 3425 C CA . GLY B 1 68 ? -6.996 22.188 42.594 1 46.28 68 GLY B CA 1
ATOM 3426 C C . GLY B 1 68 ? -7.188 23.125 43.781 1 46.28 68 GLY B C 1
ATOM 3427 O O . GLY B 1 68 ? -8.266 23.688 43.969 1 46.28 68 GLY B O 1
ATOM 3428 N N . THR B 1 69 ? -6.172 22.953 44.781 1 46.88 69 THR B N 1
ATOM 3429 C CA . THR B 1 69 ? -5.84 23.609 46.031 1 46.88 69 THR B CA 1
ATOM 3430 C C . THR B 1 69 ? -5.91 25.125 45.906 1 46.88 69 THR B C 1
ATOM 3432 O O . THR B 1 69 ? -6.031 25.656 44.781 1 46.88 69 THR B O 1
ATOM 3435 N N . VAL B 1 70 ? -5.141 25.953 46.75 1 48.59 70 VAL B N 1
ATOM 3436 C CA . VAL B 1 70 ? -4.656 27.297 47.062 1 48.59 70 VAL B CA 1
ATOM 3437 C C . VAL B 1 70 ? -3.918 27.859 45.844 1 48.59 70 VAL B C 1
ATOM 3439 O O . VAL B 1 70 ? -2.959 27.266 45.375 1 48.59 70 VAL B O 1
ATOM 3442 N N . GLY B 1 71 ? -4.551 28.672 44.938 1 54.28 71 GLY B N 1
ATOM 3443 C CA . GLY B 1 71 ? -4.102 29.531 43.875 1 54.28 71 GLY B CA 1
ATOM 3444 C C . GLY B 1 71 ? -5.062 29.562 42.688 1 54.28 71 GLY B C 1
ATOM 3445 O O . GLY B 1 71 ? -6.102 28.906 42.719 1 54.28 71 GLY B O 1
ATOM 3446 N N . ARG B 1 72 ? -4.883 30.516 41.75 1 61.75 72 ARG B N 1
ATOM 3447 C CA . ARG B 1 72 ? -5.695 30.766 40.562 1 61.75 72 ARG B CA 1
ATOM 3448 C C . ARG B 1 72 ? -5.926 29.469 39.781 1 61.75 72 ARG B C 1
ATOM 3450 O O . ARG B 1 72 ? -4.969 28.828 39.344 1 61.75 72 ARG B O 1
ATOM 3457 N N . LYS B 1 73 ? -7.016 28.906 39.75 1 70.12 73 LYS B N 1
ATOM 3458 C CA . LYS B 1 73 ? -7.418 27.672 39.094 1 70.12 73 LYS B CA 1
ATOM 3459 C C . LYS B 1 73 ? -7.305 27.797 37.562 1 70.12 73 LYS B C 1
ATOM 3461 O O . LYS B 1 73 ? -7.797 28.766 36.969 1 70.12 73 LYS B O 1
ATOM 3466 N N . PRO B 1 74 ? -6.484 26.969 36.875 1 82.19 74 PRO B N 1
ATOM 3467 C CA . PRO B 1 74 ? -6.281 27.109 35.438 1 82.19 74 PRO B CA 1
ATOM 3468 C C . PRO B 1 74 ? -7.562 26.891 34.625 1 82.19 74 PRO B C 1
ATOM 3470 O O . PRO B 1 74 ? -8.422 26.109 35.031 1 82.19 74 PRO B O 1
ATOM 3473 N N . ILE B 1 75 ? -7.797 27.734 33.625 1 90.5 75 ILE B N 1
ATOM 3474 C CA . ILE B 1 75 ? -8.922 27.641 32.688 1 90.5 75 ILE B CA 1
ATOM 3475 C C . ILE B 1 75 ? -8.812 26.344 31.891 1 90.5 75 ILE B C 1
ATOM 3477 O O . ILE B 1 75 ? -7.742 26.016 31.375 1 90.5 75 ILE B O 1
ATOM 3481 N N . GLN B 1 76 ? -9.875 25.594 31.859 1 94.75 76 GLN B N 1
ATOM 3482 C CA . GLN B 1 76 ? -9.898 24.328 31.109 1 94.75 76 GLN B CA 1
ATOM 3483 C C . GLN B 1 76 ? -10.344 24.547 29.672 1 94.75 76 GLN B C 1
ATOM 3485 O O . GLN B 1 76 ? -11.258 25.344 29.406 1 94.75 76 GLN B O 1
ATOM 3490 N N . LEU B 1 77 ? -9.617 23.891 28.766 1 96.06 77 LEU B N 1
ATOM 3491 C CA . LEU B 1 77 ? -9.891 23.969 27.328 1 96.06 77 LEU B CA 1
ATOM 3492 C C . LEU B 1 77 ? -10.562 22.703 26.828 1 96.06 77 LEU B C 1
ATOM 3494 O O . LEU B 1 77 ? -10.211 21.594 27.25 1 96.06 77 LEU B O 1
ATOM 3498 N N . SER B 1 78 ? -11.555 22.859 25.906 1 96.19 78 SER B N 1
ATOM 3499 C CA . SER B 1 78 ? -12.188 21.734 25.219 1 96.19 78 SER B CA 1
ATOM 3500 C C . SER B 1 78 ? -12.344 22.016 23.734 1 96.19 78 SER B C 1
ATOM 3502 O O . SER B 1 78 ? -12.484 23.172 23.328 1 96.19 78 SER B O 1
ATOM 3504 N N . PHE B 1 79 ? -12.242 20.922 22.984 1 94.12 79 PHE B N 1
ATOM 3505 C CA . PHE B 1 79 ? -12.516 21 21.547 1 94.12 79 PHE B CA 1
ATOM 3506 C C . PHE B 1 79 ? -14.008 21.234 21.297 1 94.12 79 PHE B C 1
ATOM 3508 O O . PHE B 1 79 ? -14.852 20.625 21.953 1 94.12 79 PHE B O 1
ATOM 3515 N N . ASN B 1 80 ? -14.336 22.172 20.391 1 94.62 80 ASN B N 1
ATOM 3516 C CA . ASN B 1 80 ? -15.711 22.438 20.016 1 94.62 80 ASN B CA 1
ATOM 3517 C C . ASN B 1 80 ? -16.094 21.672 18.75 1 94.62 80 ASN B C 1
ATOM 3519 O O . ASN B 1 80 ? -15.922 22.172 17.641 1 94.62 80 ASN B O 1
ATOM 3523 N N . PRO B 1 81 ? -16.734 20.516 18.828 1 93.5 81 PRO B N 1
ATOM 3524 C CA . PRO B 1 81 ? -17.078 19.734 17.641 1 93.5 81 PRO B CA 1
ATOM 3525 C C . PRO B 1 81 ? -18.172 20.406 16.797 1 93.5 81 PRO B C 1
ATOM 3527 O O . PRO B 1 81 ? -18.391 20 15.648 1 93.5 81 PRO B O 1
ATOM 3530 N N . ASN B 1 82 ? -18.844 21.422 17.328 1 93.88 82 ASN B N 1
ATOM 3531 C CA . ASN B 1 82 ? -19.969 22.047 16.625 1 93.88 82 ASN B CA 1
ATOM 3532 C C . ASN B 1 82 ? -19.547 23.344 15.961 1 93.88 82 ASN B C 1
ATOM 3534 O O . ASN B 1 82 ? -20.391 24.156 15.57 1 93.88 82 ASN B O 1
ATOM 3538 N N . ALA B 1 83 ? -18.219 23.484 15.891 1 93.12 83 ALA B N 1
ATOM 3539 C CA . ALA B 1 83 ? -17.719 24.688 15.234 1 93.12 83 ALA B CA 1
ATOM 3540 C C . ALA B 1 83 ? -18.047 24.672 13.742 1 93.12 83 ALA B C 1
ATOM 3542 O O . ALA B 1 83 ? -18.312 25.719 13.141 1 93.12 83 ALA B O 1
ATOM 3543 N N . LYS B 1 84 ? -17.984 23.578 13.148 1 94.12 84 LYS B N 1
ATOM 3544 C CA . LYS B 1 84 ? -18.234 23.375 11.719 1 94.12 84 LYS B CA 1
ATOM 3545 C C . LYS B 1 84 ? -19.016 22.094 11.477 1 94.12 84 LYS B C 1
ATOM 3547 O O . LYS B 1 84 ? -19.062 21.203 12.328 1 94.12 84 LYS B O 1
ATOM 3552 N N . PHE B 1 85 ? -19.641 22.078 10.32 1 95.62 85 PHE B N 1
ATOM 3553 C CA . PHE B 1 85 ? -20.422 20.922 9.93 1 95.62 85 PHE B CA 1
ATOM 3554 C C . PHE B 1 85 ? -20.016 20.438 8.539 1 95.62 85 PHE B C 1
ATOM 3556 O O . PHE B 1 85 ? -19.359 21.156 7.793 1 95.62 85 PHE B O 1
ATOM 3563 N N . VAL B 1 86 ? -20.281 19.203 8.234 1 97.31 86 VAL B N 1
ATOM 3564 C CA . VAL B 1 86 ? -19.875 18.594 6.973 1 97.31 86 VAL B CA 1
ATOM 3565 C C . VAL B 1 86 ? -21.016 17.719 6.441 1 97.31 86 VAL B C 1
ATOM 3567 O O . VAL B 1 86 ? -21.672 17.016 7.211 1 97.31 86 VAL B O 1
ATOM 3570 N N . VAL B 1 87 ? -21.234 17.766 5.172 1 98.38 87 VAL B N 1
ATOM 3571 C CA . VAL B 1 87 ? -22.172 16.859 4.512 1 98.38 87 VAL B CA 1
ATOM 3572 C C . VAL B 1 87 ? -21.422 15.664 3.922 1 98.38 87 VAL B C 1
ATOM 3574 O O . VAL B 1 87 ? -20.406 15.844 3.223 1 98.38 87 VAL B O 1
ATOM 3577 N N . GLY B 1 88 ? -21.797 14.508 4.312 1 98.62 88 GLY B N 1
ATOM 3578 C CA . GLY B 1 88 ? -21.297 13.273 3.727 1 98.62 88 GLY B CA 1
ATOM 3579 C C . GLY B 1 88 ? -22.391 12.445 3.068 1 98.62 88 GLY B C 1
ATOM 3580 O O . GLY B 1 88 ? -23.484 12.312 3.609 1 98.62 88 GLY B O 1
ATOM 3581 N N . MET B 1 89 ? -22.094 11.914 1.896 1 98.75 89 MET B N 1
ATOM 3582 C CA . MET B 1 89 ? -23.062 11.078 1.185 1 98.75 89 MET B CA 1
ATOM 3583 C C . MET B 1 89 ? -22.406 9.789 0.7 1 98.75 89 MET B C 1
ATOM 3585 O O . MET B 1 89 ? -21.219 9.766 0.384 1 98.75 89 MET B O 1
ATOM 3589 N N . SER B 1 90 ? -23.188 8.773 0.649 1 98.56 90 SER B N 1
ATOM 3590 C CA . SER B 1 90 ? -22.844 7.5 0.026 1 98.56 90 SER B CA 1
ATOM 3591 C C . SER B 1 90 ? -23.875 7.117 -1.04 1 98.56 90 SER B C 1
ATOM 3593 O O . SER B 1 90 ? -25.062 7.016 -0.754 1 98.56 90 SER B O 1
ATOM 3595 N N . VAL B 1 91 ? -23.406 6.973 -2.215 1 97.75 91 VAL B N 1
ATOM 3596 C CA . VAL B 1 91 ? -24.234 6.555 -3.332 1 97.75 91 VAL B CA 1
ATOM 3597 C C . VAL B 1 91 ? -23.938 5.102 -3.691 1 97.75 91 VAL B C 1
ATOM 3599 O O . VAL B 1 91 ? -22.812 4.773 -4.066 1 97.75 91 VAL B O 1
ATOM 3602 N N . GLU B 1 92 ? -24.891 4.273 -3.514 1 92.81 92 GLU B N 1
ATOM 3603 C CA . GLU B 1 92 ? -24.797 2.881 -3.939 1 92.81 92 GLU B CA 1
ATOM 3604 C C . GLU B 1 92 ? -25.828 2.568 -5.02 1 92.81 92 GLU B C 1
ATOM 3606 O O . GLU B 1 92 ? -26.672 3.408 -5.34 1 92.81 92 GLU B O 1
ATOM 3611 N N . SER B 1 93 ? -25.719 1.383 -5.605 1 85.31 93 SER B N 1
ATOM 3612 C CA . SER B 1 93 ? -26.641 1.008 -6.672 1 85.31 93 SER B CA 1
ATOM 3613 C C . SER B 1 93 ? -28.062 0.824 -6.141 1 85.31 93 SER B C 1
ATOM 3615 O O . SER B 1 93 ? -29.031 1.009 -6.871 1 85.31 93 SER B O 1
ATOM 3617 N N . SER B 1 94 ? -28.172 0.505 -4.883 1 87 94 SER B N 1
ATOM 3618 C CA . SER B 1 94 ? -29.484 0.21 -4.309 1 87 94 SER B CA 1
ATOM 3619 C C . SER B 1 94 ? -30.047 1.414 -3.562 1 87 94 SER B C 1
ATOM 3621 O O . SER B 1 94 ? -31.219 1.741 -3.699 1 87 94 SER B O 1
ATOM 3623 N N . ASN B 1 95 ? -29.219 2.055 -2.811 1 94.38 95 ASN B N 1
ATOM 3624 C CA . ASN B 1 95 ? -29.703 3.174 -2.006 1 94.38 95 ASN B CA 1
ATOM 3625 C C . ASN B 1 95 ? -28.625 4.246 -1.841 1 94.38 95 ASN B C 1
ATOM 3627 O O . ASN B 1 95 ? -27.438 3.99 -2.084 1 94.38 95 ASN B O 1
ATOM 3631 N N . MET B 1 96 ? -29.078 5.406 -1.441 1 98 96 MET B N 1
ATOM 3632 C CA . MET B 1 96 ? -28.234 6.535 -1.083 1 98 96 MET B CA 1
ATOM 3633 C C . MET B 1 96 ? -28.453 6.945 0.369 1 98 96 MET B C 1
ATOM 3635 O O . MET B 1 96 ? -29.562 6.875 0.874 1 98 96 MET B O 1
ATOM 3639 N N . ILE B 1 97 ? -27.344 7.289 0.975 1 98.5 97 ILE B N 1
ATOM 3640 C CA . ILE B 1 97 ? -27.391 7.797 2.342 1 98.5 97 ILE B CA 1
ATOM 3641 C C . ILE B 1 97 ? -26.688 9.148 2.416 1 98.5 97 ILE B C 1
ATOM 3643 O O . ILE B 1 97 ? -25.625 9.336 1.84 1 98.5 97 ILE B O 1
ATOM 3647 N N . GLY B 1 98 ? -27.359 10.094 3.012 1 98.5 98 GLY B N 1
ATOM 3648 C CA . GLY B 1 98 ? -26.766 11.391 3.314 1 98.5 98 GLY B CA 1
ATOM 3649 C C . GLY B 1 98 ? -26.781 11.727 4.793 1 98.5 98 GLY B C 1
ATOM 3650 O O . GLY B 1 98 ? -27.75 11.43 5.492 1 98.5 98 GLY B O 1
ATOM 3651 N N . VAL B 1 99 ? -25.656 12.344 5.199 1 98.56 99 VAL B N 1
ATOM 3652 C CA . VAL B 1 99 ? -25.594 12.719 6.609 1 98.56 99 VAL B CA 1
ATOM 3653 C C . VAL B 1 99 ? -25.047 14.141 6.746 1 98.56 99 VAL B C 1
ATOM 3655 O O . VAL B 1 99 ? -24.266 14.594 5.91 1 98.56 99 VAL B O 1
ATOM 3658 N N . LEU B 1 100 ? -25.516 14.836 7.695 1 98.25 100 LEU B N 1
ATOM 3659 C CA . LEU B 1 100 ? -24.922 16.047 8.234 1 98.25 100 LEU B CA 1
ATOM 3660 C C . LEU B 1 100 ? -24.266 15.773 9.586 1 98.25 100 LEU B C 1
ATOM 3662 O O . LEU B 1 100 ? -24.906 15.242 10.5 1 98.25 100 LEU B O 1
ATOM 3666 N N . THR B 1 101 ? -23 16.062 9.641 1 97.12 101 THR B N 1
ATOM 3667 C CA . THR B 1 101 ? -22.312 15.758 10.891 1 97.12 101 THR B CA 1
ATOM 3668 C C . THR B 1 101 ? -21.594 17 11.414 1 97.12 101 THR B C 1
ATOM 3670 O O . THR B 1 101 ? -21.391 17.969 10.68 1 97.12 101 THR B O 1
ATOM 3673 N N . ASN B 1 102 ? -21.281 16.984 12.695 1 95.62 102 ASN B N 1
ATOM 3674 C CA . ASN B 1 102 ? -20.312 17.938 13.219 1 95.62 102 ASN B CA 1
ATOM 3675 C C . ASN B 1 102 ? -18.875 17.453 13.023 1 95.62 102 ASN B C 1
ATOM 3677 O O . ASN B 1 102 ? -18.641 16.516 12.266 1 95.62 102 ASN B O 1
ATOM 3681 N N . MET B 1 103 ? -17.938 17.984 13.711 1 94.44 103 MET B N 1
ATOM 3682 C CA . MET B 1 103 ? -16.516 17.719 13.438 1 94.44 103 MET B CA 1
ATOM 3683 C C . MET B 1 103 ? -16.062 16.438 14.125 1 94.44 103 MET B C 1
ATOM 3685 O O . MET B 1 103 ? -14.953 15.961 13.867 1 94.44 103 MET B O 1
ATOM 3689 N N . ASP B 1 104 ? -16.875 15.82 14.953 1 93.06 104 ASP B N 1
ATOM 3690 C CA . ASP B 1 104 ? -16.547 14.547 15.594 1 93.06 104 ASP B CA 1
ATOM 3691 C C . ASP B 1 104 ? -17.234 13.383 14.883 1 93.06 104 ASP B C 1
ATOM 3693 O O . ASP B 1 104 ? -17.109 12.234 15.289 1 93.06 104 ASP B O 1
ATOM 3697 N N . GLY B 1 105 ? -17.969 13.742 13.875 1 95.06 105 GLY B N 1
ATOM 3698 C CA . GLY B 1 105 ? -18.625 12.688 13.117 1 95.06 105 GLY B CA 1
ATOM 3699 C C . GLY B 1 105 ? -20 12.328 13.672 1 95.06 105 GLY B C 1
ATOM 3700 O O . GLY B 1 105 ? -20.609 11.352 13.234 1 95.06 105 GLY B O 1
ATOM 3701 N N . LYS B 1 106 ? -20.453 13.102 14.656 1 96.31 106 LYS B N 1
ATOM 3702 C CA . LYS B 1 106 ? -21.812 12.875 15.156 1 96.31 106 LYS B CA 1
ATOM 3703 C C . LYS B 1 106 ? -22.859 13.234 14.109 1 96.31 106 LYS B C 1
ATOM 3705 O O . LYS B 1 106 ? -22.875 14.367 13.609 1 96.31 106 LYS B O 1
ATOM 3710 N N . ILE B 1 107 ? -23.734 12.305 13.844 1 97.75 107 ILE B N 1
ATOM 3711 C CA . ILE B 1 107 ? -24.766 12.523 12.836 1 97.75 107 ILE B CA 1
ATOM 3712 C C . ILE B 1 107 ? -25.891 13.375 13.43 1 97.75 107 ILE B C 1
ATOM 3714 O O . ILE B 1 107 ? -26.516 12.992 14.43 1 97.75 107 ILE B O 1
ATOM 3718 N N . LEU B 1 108 ? -26.109 14.508 12.844 1 97.12 108 LEU B N 1
ATOM 3719 C CA . LEU B 1 108 ? -27.172 15.406 13.273 1 97.12 108 LEU B CA 1
ATOM 3720 C C . LEU B 1 108 ? -28.438 15.188 12.453 1 97.12 108 LEU B C 1
ATOM 3722 O O . LEU B 1 108 ? -29.547 15.422 12.945 1 97.12 108 LEU B O 1
ATOM 3726 N N . LYS B 1 109 ? -28.25 14.836 11.258 1 97.81 109 LYS B N 1
ATOM 3727 C CA . LYS B 1 109 ? -29.328 14.531 10.328 1 97.81 109 LYS B CA 1
ATOM 3728 C C . LYS B 1 109 ? -28.922 13.43 9.352 1 97.81 109 LYS B C 1
ATOM 3730 O O . LYS B 1 109 ? -27.797 13.406 8.867 1 97.81 109 LYS B O 1
ATOM 3735 N N . LYS B 1 110 ? -29.797 12.547 9.125 1 98.25 110 LYS B N 1
ATOM 3736 C CA . LYS B 1 110 ? -29.594 11.445 8.188 1 98.25 110 LYS B CA 1
ATOM 3737 C C . LYS B 1 110 ? -30.797 11.281 7.262 1 98.25 110 LYS B C 1
ATOM 3739 O O . LYS B 1 110 ? -31.938 11.359 7.703 1 98.25 110 LYS B O 1
ATOM 3744 N N . ILE B 1 111 ? -30.562 11.094 6.02 1 98.12 111 ILE B N 1
ATOM 3745 C CA . ILE B 1 111 ? -31.609 10.797 5.039 1 98.12 111 ILE B CA 1
ATOM 3746 C C . ILE B 1 111 ? -31.203 9.586 4.203 1 98.12 111 ILE B C 1
ATOM 3748 O O . ILE B 1 111 ? -30 9.336 4.004 1 98.12 111 ILE B O 1
ATOM 3752 N N . LYS B 1 112 ? -32.125 8.812 3.807 1 97.94 112 LYS B N 1
ATOM 3753 C CA . LYS B 1 112 ? -31.922 7.625 2.98 1 97.94 112 LYS B CA 1
ATOM 3754 C C . LYS B 1 112 ? -33 7.527 1.905 1 97.94 112 LYS B C 1
ATOM 3756 O O . LYS B 1 112 ? -34.188 7.77 2.174 1 97.94 112 LYS B O 1
ATOM 3761 N N . TRP B 1 113 ? -32.656 7.219 0.701 1 97.06 113 TRP B N 1
ATOM 3762 C CA . TRP B 1 113 ? -33.594 7.055 -0.39 1 97.06 113 TRP B CA 1
ATOM 3763 C C . TRP B 1 113 ? -33.062 6.066 -1.429 1 97.06 113 TRP B C 1
ATOM 3765 O O . TRP B 1 113 ? -31.891 5.707 -1.414 1 97.06 113 TRP B O 1
ATOM 3775 N N . GLN B 1 114 ? -33.875 5.555 -2.312 1 96.25 114 GLN B N 1
ATOM 3776 C CA . GLN B 1 114 ? -33.531 4.582 -3.344 1 96.25 114 GLN B CA 1
ATOM 3777 C C . GLN B 1 114 ? -32.75 5.25 -4.48 1 96.25 114 GLN B C 1
ATOM 3779 O O . GLN B 1 114 ? -33.094 6.371 -4.883 1 96.25 114 GLN B O 1
ATOM 3784 N N . THR B 1 115 ? -31.781 4.508 -4.953 1 95.88 115 THR B N 1
ATOM 3785 C CA . THR B 1 115 ? -30.953 5.039 -6.023 1 95.88 115 THR B CA 1
ATOM 3786 C C . THR B 1 115 ? -31.594 4.797 -7.387 1 95.88 115 THR B C 1
ATOM 3788 O O . THR B 1 115 ? -32 3.674 -7.695 1 95.88 115 THR B O 1
ATOM 3791 N N . SER B 1 116 ? -31.688 5.824 -8.18 1 96.62 116 SER B N 1
ATOM 3792 C CA . SER B 1 116 ? -32.031 5.703 -9.586 1 96.62 116 SER B CA 1
ATOM 3793 C C . SER B 1 116 ? -30.797 5.625 -10.469 1 96.62 116 SER B C 1
ATOM 3795 O O . SER B 1 116 ? -29.719 5.254 -10 1 96.62 116 SER B O 1
ATOM 3797 N N . ILE B 1 117 ? -31.016 5.809 -11.797 1 96.06 117 ILE B N 1
ATOM 3798 C CA . ILE B 1 117 ? -29.875 5.727 -12.703 1 96.06 117 ILE B CA 1
ATOM 3799 C C . ILE B 1 117 ? -29.781 6.996 -13.547 1 96.06 117 ILE B C 1
ATOM 3801 O O . ILE B 1 117 ? -30.734 7.789 -13.578 1 96.06 117 ILE B O 1
ATOM 3805 N N . GLY B 1 118 ? -28.656 7.188 -14.125 1 96.19 118 GLY B N 1
ATOM 3806 C CA . GLY B 1 118 ? -28.469 8.289 -15.055 1 96.19 118 GLY B CA 1
ATOM 3807 C C . GLY B 1 118 ? -28.625 9.656 -14.406 1 96.19 118 GLY B C 1
ATOM 3808 O O . GLY B 1 118 ? -28.125 9.883 -13.312 1 96.19 118 GLY B O 1
ATOM 3809 N N . GLU B 1 119 ? -29.297 10.508 -15.078 1 97.06 119 GLU B N 1
ATOM 3810 C CA . GLU B 1 119 ? -29.469 11.883 -14.633 1 97.06 119 GLU B CA 1
ATOM 3811 C C . GLU B 1 119 ? -30.344 11.945 -13.391 1 97.06 119 GLU B C 1
ATOM 3813 O O . GLU B 1 119 ? -30.188 12.836 -12.547 1 97.06 119 GLU B O 1
ATOM 3818 N N . GLN B 1 120 ? -31.219 10.992 -13.312 1 97.81 120 GLN B N 1
ATOM 3819 C CA . GLN B 1 120 ? -32.094 10.969 -12.141 1 97.81 120 GLN B CA 1
ATOM 3820 C C . GLN B 1 120 ? -31.281 10.742 -10.867 1 97.81 120 GLN B C 1
ATOM 3822 O O . GLN B 1 120 ? -31.562 11.344 -9.828 1 97.81 120 GLN B O 1
ATOM 3827 N N . ALA B 1 121 ? -30.359 9.859 -10.938 1 97.94 121 ALA B N 1
ATOM 3828 C CA . ALA B 1 121 ? -29.484 9.656 -9.789 1 97.94 121 ALA B CA 1
ATOM 3829 C C . ALA B 1 121 ? -28.766 10.953 -9.414 1 97.94 121 ALA B C 1
ATOM 3831 O O . ALA B 1 121 ? -28.625 11.273 -8.227 1 97.94 121 ALA B O 1
ATOM 3832 N N . PHE B 1 122 ? -28.312 11.672 -10.438 1 98.12 122 PHE B N 1
ATOM 3833 C CA . PHE B 1 122 ? -27.641 12.945 -10.219 1 98.12 122 PHE B CA 1
ATOM 3834 C C . PHE B 1 122 ? -28.562 13.938 -9.523 1 98.12 122 PHE B C 1
ATOM 3836 O O . PHE B 1 122 ? -28.156 14.602 -8.562 1 98.12 122 PHE B O 1
ATOM 3843 N N . ASN B 1 123 ? -29.75 14.023 -10 1 98.38 123 ASN B N 1
ATOM 3844 C CA . ASN B 1 123 ? -30.734 14.922 -9.414 1 98.38 123 ASN B CA 1
ATOM 3845 C C . ASN B 1 123 ? -31.031 14.562 -7.957 1 98.38 123 ASN B C 1
ATOM 3847 O O . ASN B 1 123 ? -31.25 15.445 -7.125 1 98.38 123 ASN B O 1
ATOM 3851 N N . GLU B 1 124 ? -31.047 13.32 -7.695 1 98.38 124 GLU B N 1
ATOM 3852 C CA . GLU B 1 124 ? -31.281 12.844 -6.332 1 98.38 124 GLU B CA 1
ATOM 3853 C C . GLU B 1 124 ? -30.141 13.266 -5.402 1 98.38 124 GLU B C 1
ATOM 3855 O O . GLU B 1 124 ? -30.391 13.586 -4.234 1 98.38 124 GLU B O 1
ATOM 3860 N N . ILE B 1 125 ? -28.938 13.227 -5.891 1 98.56 125 ILE B N 1
ATOM 3861 C CA . ILE B 1 125 ? -27.797 13.695 -5.125 1 98.56 125 ILE B CA 1
ATOM 3862 C C . ILE B 1 125 ? -27.953 15.18 -4.797 1 98.56 125 ILE B C 1
ATOM 3864 O O . ILE B 1 125 ? -27.781 15.586 -3.648 1 98.56 125 ILE B O 1
ATOM 3868 N N . ILE B 1 126 ? -28.344 15.992 -5.789 1 98.5 126 ILE B N 1
ATOM 3869 C CA . ILE B 1 126 ? -28.547 17.422 -5.613 1 98.5 126 ILE B CA 1
ATOM 3870 C C . ILE B 1 126 ? -29.609 17.672 -4.543 1 98.5 126 ILE B C 1
ATOM 3872 O O . ILE B 1 126 ? -29.391 18.453 -3.615 1 98.5 126 ILE B O 1
ATOM 3876 N N . ASN B 1 127 ? -30.672 16.969 -4.703 1 98.25 127 ASN B N 1
ATOM 3877 C CA . ASN B 1 127 ? -31.781 17.125 -3.762 1 98.25 127 ASN B CA 1
ATOM 3878 C C . ASN B 1 127 ? -31.375 16.734 -2.346 1 98.25 127 ASN B C 1
ATOM 3880 O O . ASN B 1 127 ? -31.766 17.391 -1.378 1 98.25 127 ASN B O 1
ATOM 3884 N N . GLY B 1 128 ? -30.656 15.648 -2.229 1 98 128 GLY B N 1
ATOM 3885 C CA . GLY B 1 128 ? -30.172 15.219 -0.927 1 98 128 GLY B CA 1
ATOM 3886 C C . GLY B 1 128 ? -29.25 16.25 -0.27 1 98 128 GLY B C 1
ATOM 3887 O O . GLY B 1 128 ? -29.406 16.547 0.917 1 98 128 GLY B O 1
ATOM 3888 N N . ILE B 1 129 ? -28.328 16.781 -1.053 1 98.19 129 ILE B N 1
ATOM 3889 C CA . ILE B 1 129 ? -27.406 17.797 -0.55 1 98.19 129 ILE B CA 1
ATOM 3890 C C . ILE B 1 129 ? -28.203 19.016 -0.073 1 98.19 129 ILE B C 1
ATOM 3892 O O . ILE B 1 129 ? -27.969 19.531 1.021 1 98.19 129 ILE B O 1
ATOM 3896 N N . GLN B 1 130 ? -29.172 19.469 -0.855 1 97.81 130 GLN B N 1
ATOM 3897 C CA . GLN B 1 130 ? -29.969 20.641 -0.515 1 97.81 130 GLN B CA 1
ATOM 3898 C C . GLN B 1 130 ? -30.734 20.422 0.785 1 97.81 130 GLN B C 1
ATOM 3900 O O . GLN B 1 130 ? -30.812 21.312 1.635 1 97.81 130 GLN B O 1
ATOM 3905 N N . GLU B 1 131 ? -31.266 19.234 0.88 1 97.44 131 GLU B N 1
ATOM 3906 C CA . GLU B 1 131 ? -32 18.906 2.088 1 97.44 131 GLU B CA 1
ATOM 3907 C C . GLU B 1 131 ? -31.125 18.969 3.326 1 97.44 131 GLU B C 1
ATOM 3909 O O . GLU B 1 131 ? -31.547 19.5 4.367 1 97.44 131 GLU B O 1
ATOM 3914 N N . LEU B 1 132 ? -29.953 18.453 3.246 1 97.69 132 LEU B N 1
ATOM 3915 C CA . LEU B 1 132 ? -29.016 18.438 4.375 1 97.69 132 LEU B CA 1
ATOM 3916 C C . LEU B 1 132 ? -28.516 19.828 4.691 1 97.69 132 LEU B C 1
ATOM 3918 O O . LEU B 1 132 ? -28.312 20.172 5.859 1 97.69 132 LEU B O 1
ATOM 3922 N N . LEU B 1 133 ? -28.344 20.641 3.68 1 96.19 133 LEU B N 1
ATOM 3923 C CA . LEU B 1 133 ? -27.828 21.984 3.854 1 96.19 133 LEU B CA 1
ATOM 3924 C C . LEU B 1 133 ? -28.859 22.891 4.512 1 96.19 133 LEU B C 1
ATOM 3926 O O . LEU B 1 133 ? -28.5 23.922 5.094 1 96.19 133 LEU B O 1
ATOM 3930 N N . LYS B 1 134 ? -30.109 22.547 4.465 1 93.44 134 LYS B N 1
ATOM 3931 C CA . LYS B 1 134 ? -31.172 23.328 5.102 1 93.44 134 LYS B CA 1
ATOM 3932 C C . LYS B 1 134 ? -31.031 23.312 6.621 1 93.44 134 LYS B C 1
ATOM 3934 O O . LYS B 1 134 ? -31.484 24.219 7.305 1 93.44 134 LYS B O 1
ATOM 3939 N N . SER B 1 135 ? -30.406 22.344 7.137 1 81.56 135 SER B N 1
ATOM 3940 C CA . SER B 1 135 ? -30.359 22.109 8.578 1 81.56 135 SER B CA 1
ATOM 3941 C C . SER B 1 135 ? -29.078 22.672 9.18 1 81.56 135 SER B C 1
ATOM 3943 O O . SER B 1 135 ? -28.906 22.656 10.406 1 81.56 135 SER B O 1
ATOM 3945 N N . GLY B 1 136 ? -28.188 22.984 8.359 1 69.31 136 GLY B N 1
ATOM 3946 C CA . GLY B 1 136 ? -26.891 23.281 8.945 1 69.31 136 GLY B CA 1
ATOM 3947 C C . GLY B 1 136 ? -26.375 24.656 8.586 1 69.31 136 GLY B C 1
ATOM 3948 O O . GLY B 1 136 ? -26.594 25.141 7.477 1 69.31 136 GLY B O 1
ATOM 3949 N N . LYS B 1 137 ? -25.891 25.359 9.609 1 78.81 137 LYS B N 1
ATOM 3950 C CA . LYS B 1 137 ? -25.062 26.547 9.383 1 78.81 137 LYS B CA 1
ATOM 3951 C C . LYS B 1 137 ? -23.578 26.203 9.438 1 78.81 137 LYS B C 1
ATOM 3953 O O . LYS B 1 137 ? -23.188 25.172 10 1 78.81 137 LYS B O 1
ATOM 3958 N N . ASN B 1 138 ? -22.688 26.766 8.703 1 92.06 138 ASN B N 1
ATOM 3959 C CA . ASN B 1 138 ? -21.234 26.688 8.734 1 92.06 138 ASN B CA 1
ATOM 3960 C C . ASN B 1 138 ? -20.734 25.344 8.18 1 92.06 138 ASN B C 1
ATOM 3962 O O . ASN B 1 138 ? -19.844 24.734 8.758 1 92.06 138 ASN B O 1
ATOM 3966 N N . VAL B 1 139 ? -21.422 24.891 7.102 1 95.56 139 VAL B N 1
ATOM 3967 C CA . VAL B 1 139 ? -20.938 23.703 6.398 1 95.56 139 VAL B CA 1
ATOM 3968 C C . VAL B 1 139 ? -19.672 24.031 5.613 1 95.56 139 VAL B C 1
ATOM 3970 O O . VAL B 1 139 ? -19.641 25.031 4.879 1 95.56 139 VAL B O 1
ATOM 3973 N N . ILE B 1 140 ? -18.641 23.172 5.789 1 94.31 140 ILE B N 1
ATOM 3974 C CA . ILE B 1 140 ? -17.344 23.578 5.219 1 94.31 140 ILE B CA 1
ATOM 3975 C C . ILE B 1 140 ? -17.078 22.766 3.947 1 94.31 140 ILE B C 1
ATOM 3977 O O . ILE B 1 140 ? -16.156 23.078 3.193 1 94.31 140 ILE B O 1
ATOM 3981 N N . GLY B 1 141 ? -17.891 21.75 3.738 1 96.69 141 GLY B N 1
ATOM 3982 C CA . GLY B 1 141 ? -17.656 20.953 2.537 1 96.69 141 GLY B CA 1
ATOM 3983 C C . GLY B 1 141 ? -18.625 19.781 2.406 1 96.69 141 GLY B C 1
ATOM 3984 O O . GLY B 1 141 ? -19.406 19.516 3.314 1 96.69 141 GLY B O 1
ATOM 3985 N N . ILE B 1 142 ? -18.562 19.172 1.213 1 98.19 142 ILE B N 1
ATOM 3986 C CA . ILE B 1 142 ? -19.422 18.031 0.858 1 98.19 142 ILE B CA 1
ATOM 3987 C C . ILE B 1 142 ? -18.562 16.891 0.344 1 98.19 142 ILE B C 1
ATOM 3989 O O . ILE B 1 142 ? -17.734 17.062 -0.542 1 98.19 142 ILE B O 1
ATOM 3993 N N . GLY B 1 143 ? -18.688 15.766 0.994 1 98.69 143 GLY B N 1
ATOM 3994 C CA . GLY B 1 143 ? -18.078 14.547 0.498 1 98.69 143 GLY B CA 1
ATOM 3995 C C . GLY B 1 143 ? -19.078 13.555 -0.064 1 98.69 143 GLY B C 1
ATOM 3996 O O . GLY B 1 143 ? -20.172 13.398 0.478 1 98.69 143 GLY B O 1
ATOM 3997 N N . ILE B 1 144 ? -18.703 12.875 -1.161 1 98.81 144 ILE B N 1
ATOM 3998 C CA . ILE B 1 144 ? -19.625 11.938 -1.787 1 98.81 144 ILE B CA 1
ATOM 3999 C C . ILE B 1 144 ? -18.875 10.664 -2.172 1 98.81 144 ILE B C 1
ATOM 4001 O O . ILE B 1 144 ? -17.938 10.703 -2.98 1 98.81 144 ILE B O 1
ATOM 4005 N N . GLY B 1 145 ? -19.266 9.555 -1.558 1 98.56 145 GLY B N 1
ATOM 4006 C CA . GLY B 1 145 ? -18.797 8.25 -1.976 1 98.56 145 GLY B CA 1
ATOM 4007 C C . GLY B 1 145 ? -19.609 7.656 -3.115 1 98.56 145 GLY B C 1
ATOM 4008 O O . GLY B 1 145 ? -20.844 7.676 -3.084 1 98.56 145 GLY B O 1
ATOM 4009 N N . LEU B 1 146 ? -18.938 7.133 -4.105 1 97.5 146 LEU B N 1
ATOM 4010 C CA . LEU B 1 146 ? -19.594 6.68 -5.328 1 97.5 146 LEU B CA 1
ATOM 4011 C C . LEU B 1 146 ? -19.234 5.234 -5.637 1 97.5 146 LEU B C 1
ATOM 4013 O O . LEU B 1 146 ? -18.156 4.766 -5.246 1 97.5 146 LEU B O 1
ATOM 4017 N N . PRO B 1 147 ? -20.141 4.559 -6.324 1 94.62 147 PRO B N 1
ATOM 4018 C CA . PRO B 1 147 ? -19.734 3.246 -6.828 1 94.62 147 PRO B CA 1
ATOM 4019 C C . PRO B 1 147 ? -18.797 3.338 -8.023 1 94.62 147 PRO B C 1
ATOM 4021 O O . PRO B 1 147 ? -18.688 4.395 -8.648 1 94.62 147 PRO B O 1
ATOM 4024 N N . GLY B 1 148 ? -18.031 2.383 -8.219 1 93.12 148 GLY B N 1
ATOM 4025 C CA . GLY B 1 148 ? -17.172 2.309 -9.398 1 93.12 148 GLY B CA 1
ATOM 4026 C C . GLY B 1 148 ? -15.859 3.043 -9.227 1 93.12 148 GLY B C 1
ATOM 4027 O O . GLY B 1 148 ? -15.32 3.111 -8.125 1 93.12 148 GLY B O 1
ATOM 4028 N N . ILE B 1 149 ? -15.281 3.484 -10.375 1 94.56 149 ILE B N 1
ATOM 4029 C CA . ILE B 1 149 ? -13.977 4.129 -10.383 1 94.56 149 ILE B CA 1
ATOM 4030 C C . ILE B 1 149 ? -14.148 5.645 -10.414 1 94.56 149 ILE B C 1
ATOM 4032 O O . ILE B 1 149 ? -14.867 6.172 -11.266 1 94.56 149 ILE B O 1
ATOM 4036 N N . THR B 1 150 ? -13.523 6.305 -9.453 1 96.88 150 THR B N 1
ATOM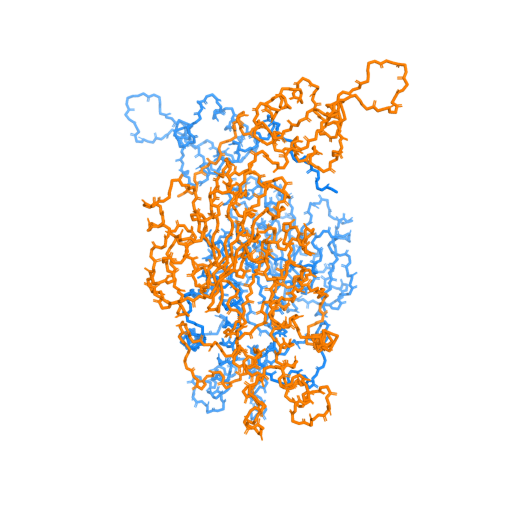 4037 C CA . THR B 1 150 ? -13.672 7.75 -9.305 1 96.88 150 THR B CA 1
ATOM 4038 C C . THR B 1 150 ? -12.305 8.43 -9.32 1 96.88 150 THR B C 1
ATOM 4040 O O . THR B 1 150 ? -11.461 8.156 -8.461 1 96.88 150 THR B O 1
ATOM 4043 N N . ASP B 1 151 ? -12.094 9.305 -10.32 1 96.94 151 ASP B N 1
ATOM 4044 C CA . ASP B 1 151 ? -10.93 10.18 -10.305 1 96.94 151 ASP B CA 1
ATOM 4045 C C . ASP B 1 151 ? -11.102 11.312 -9.297 1 96.94 151 ASP B C 1
ATOM 4047 O O . ASP B 1 151 ? -11.867 12.25 -9.539 1 96.94 151 ASP B O 1
ATOM 4051 N N . ILE B 1 152 ? -10.359 11.258 -8.25 1 96.88 152 ILE B N 1
ATOM 4052 C CA . ILE B 1 152 ? -10.625 12.156 -7.129 1 96.88 152 ILE B CA 1
ATOM 4053 C C . ILE B 1 152 ? -10.148 13.562 -7.469 1 96.88 152 ILE B C 1
ATOM 4055 O O . ILE B 1 152 ? -10.562 14.531 -6.832 1 96.88 152 ILE B O 1
ATOM 4059 N N . GLN B 1 153 ? -9.273 13.719 -8.422 1 95.12 153 GLN B N 1
ATOM 4060 C CA . GLN B 1 153 ? -8.766 15.031 -8.82 1 95.12 153 GLN B CA 1
ATOM 4061 C C . GLN B 1 153 ? -9.773 15.758 -9.703 1 95.12 153 GLN B C 1
ATOM 4063 O O . GLN B 1 153 ? -10.141 16.906 -9.422 1 95.12 153 GLN B O 1
ATOM 4068 N N . THR B 1 154 ? -10.289 15.016 -10.711 1 96.56 154 THR B N 1
ATOM 4069 C CA . THR B 1 154 ? -11.195 15.648 -11.664 1 96.56 154 THR B CA 1
ATOM 4070 C C . THR B 1 154 ? -12.641 15.492 -11.219 1 96.56 154 THR B C 1
ATOM 4072 O O . THR B 1 154 ? -13.508 16.281 -11.609 1 96.56 154 THR B O 1
ATOM 4075 N N . GLY B 1 155 ? -12.875 14.484 -10.461 1 97.56 155 GLY B N 1
ATOM 4076 C CA . GLY B 1 155 ? -14.234 14.195 -10.023 1 97.56 155 GLY B CA 1
ATOM 4077 C C . GLY B 1 155 ? -15.047 13.438 -11.055 1 97.56 155 GLY B C 1
ATOM 4078 O O . GLY B 1 155 ? -16.281 13.398 -10.984 1 97.56 155 GLY B O 1
ATOM 4079 N N . VAL B 1 156 ? -14.336 12.898 -12.086 1 97.81 156 VAL B N 1
ATOM 4080 C CA . VAL B 1 156 ? -14.992 12.109 -13.125 1 97.81 156 VAL B CA 1
ATOM 4081 C C . VAL B 1 156 ? -15.25 10.695 -12.609 1 97.81 156 VAL B C 1
ATOM 4083 O O . VAL B 1 156 ? -14.367 10.078 -12 1 97.81 156 VAL B O 1
ATOM 4086 N N . VAL B 1 157 ? -16.484 10.172 -12.867 1 97.25 157 VAL B N 1
ATOM 4087 C CA . VAL B 1 157 ? -16.922 8.914 -12.281 1 97.25 157 VAL B CA 1
ATOM 4088 C C . VAL B 1 157 ? -17.328 7.941 -13.383 1 97.25 157 VAL B C 1
ATOM 4090 O O . VAL B 1 157 ? -18.062 8.312 -14.305 1 97.25 157 VAL B O 1
ATOM 4093 N N . ASN B 1 158 ? -16.812 6.742 -13.367 1 95.62 158 ASN B N 1
ATOM 4094 C CA . ASN B 1 158 ? -17.312 5.59 -14.109 1 95.62 158 ASN B CA 1
ATOM 4095 C C . ASN B 1 158 ? -18.031 4.602 -13.195 1 95.62 158 ASN B C 1
ATOM 4097 O O . ASN B 1 158 ? -17.391 3.887 -12.422 1 95.62 158 ASN B O 1
ATOM 4101 N N . ALA B 1 159 ? -19.344 4.637 -13.242 1 95.06 159 ALA B N 1
ATOM 4102 C CA . ALA B 1 159 ? -20.203 3.807 -12.398 1 95.06 159 ALA B CA 1
ATOM 4103 C C . ALA B 1 159 ? -21.25 3.078 -13.234 1 95.06 159 ALA B C 1
ATOM 4105 O O . ALA B 1 159 ? -22.375 3.547 -13.359 1 95.06 159 ALA B O 1
ATOM 4106 N N . PRO B 1 160 ? -20.906 1.917 -13.664 1 90.62 160 PRO B N 1
ATOM 4107 C CA . PRO B 1 160 ? -21.844 1.18 -14.531 1 90.62 160 PRO B CA 1
ATOM 4108 C C . PRO B 1 160 ? -23.203 0.972 -13.891 1 90.62 160 PRO B C 1
ATOM 4110 O O . PRO B 1 160 ? -24.234 1.07 -14.57 1 90.62 160 PRO B O 1
ATOM 4113 N N . GLY B 1 161 ? -23.234 0.732 -12.602 1 89.94 161 GLY B N 1
ATOM 4114 C CA . GLY B 1 161 ? -24.484 0.526 -11.906 1 89.94 161 GLY B CA 1
ATOM 4115 C C . GLY B 1 161 ? -25.406 1.731 -11.969 1 89.94 161 GLY B C 1
ATOM 4116 O O . GLY B 1 161 ? -26.625 1.594 -11.875 1 89.94 161 GLY B O 1
ATOM 4117 N N . LEU B 1 162 ? -24.828 2.902 -12.172 1 95.19 162 LEU B N 1
ATOM 4118 C CA . LEU B 1 162 ? -25.594 4.148 -12.273 1 95.19 162 LEU B CA 1
ATOM 4119 C C . LEU B 1 162 ? -25.766 4.559 -13.727 1 95.19 162 LEU B C 1
ATOM 4121 O O . LEU B 1 162 ? -26.438 5.555 -14.016 1 95.19 162 LEU B O 1
ATOM 4125 N N . LYS B 1 163 ? -25.141 3.811 -14.609 1 95.38 163 LYS B N 1
ATOM 4126 C CA . LYS B 1 163 ? -25.078 4.148 -16.031 1 95.38 163 LYS B CA 1
ATOM 4127 C C . LYS B 1 163 ? -24.328 5.461 -16.25 1 95.38 163 LYS B C 1
ATOM 4129 O O . LYS B 1 163 ? -24.75 6.293 -17.062 1 95.38 163 LYS B O 1
ATOM 4134 N N . TRP B 1 164 ? -23.359 5.715 -15.469 1 96.56 164 TRP B N 1
ATOM 4135 C CA . TRP B 1 164 ? -22.469 6.867 -15.609 1 96.56 164 TRP B CA 1
ATOM 4136 C C . TRP B 1 164 ? -21.172 6.473 -16.312 1 96.56 164 TRP B C 1
ATOM 4138 O O . TRP B 1 164 ? -20.469 5.566 -15.859 1 96.56 164 TRP B O 1
ATOM 4148 N N . ASN B 1 165 ? -20.891 7.004 -17.406 1 95.62 165 ASN B N 1
ATOM 4149 C CA . ASN B 1 165 ? -19.656 6.855 -18.156 1 95.62 165 ASN B CA 1
ATOM 4150 C C . ASN B 1 165 ? -18.922 8.188 -18.312 1 95.62 165 ASN B C 1
ATOM 4152 O O . ASN B 1 165 ? -19.438 9.109 -18.953 1 95.62 165 ASN B O 1
ATOM 4156 N N . ASN B 1 166 ? -17.781 8.258 -17.703 1 96.88 166 ASN B N 1
ATOM 4157 C CA . ASN B 1 166 ? -17.031 9.516 -17.688 1 96.88 166 ASN B CA 1
ATOM 4158 C C . ASN B 1 166 ? -17.906 10.68 -17.25 1 96.88 166 ASN B C 1
ATOM 4160 O O . ASN B 1 166 ? -17.922 11.727 -17.891 1 96.88 166 ASN B O 1
ATOM 4164 N N . PHE B 1 167 ? -18.625 10.406 -16.219 1 98.06 167 PHE B N 1
ATOM 4165 C CA . PHE B 1 167 ? -19.562 11.398 -15.719 1 98.06 167 PHE B CA 1
ATOM 4166 C C . PHE B 1 167 ? -18.844 12.477 -14.922 1 98.06 167 PHE B C 1
ATOM 4168 O O . PHE B 1 167 ? -18.219 12.195 -13.906 1 98.06 167 PHE B O 1
ATOM 4175 N N . GLU B 1 168 ? -18.922 13.742 -15.297 1 98.31 168 GLU B N 1
ATOM 4176 C CA . GLU B 1 168 ? -18.203 14.859 -14.672 1 98.31 168 GLU B CA 1
ATOM 4177 C C . GLU B 1 168 ? -18.938 15.367 -13.438 1 98.31 168 GLU B C 1
ATOM 4179 O O . GLU B 1 168 ? -19.344 16.531 -13.391 1 98.31 168 GLU B O 1
ATOM 4184 N N . LEU B 1 169 ? -19 14.57 -12.414 1 98.38 169 LEU B N 1
ATOM 4185 C CA . LEU B 1 169 ? -19.828 14.812 -11.227 1 98.38 169 LEU B CA 1
ATOM 4186 C C . LEU B 1 169 ? -19.391 16.094 -10.523 1 98.38 169 LEU B C 1
ATOM 4188 O O . LEU B 1 169 ? -20.219 16.969 -10.25 1 98.38 169 LEU B O 1
ATOM 4192 N N . LYS B 1 170 ? -18.141 16.219 -10.18 1 97.88 170 LYS B N 1
ATOM 4193 C CA . LYS B 1 170 ? -17.641 17.359 -9.414 1 97.88 170 LYS B CA 1
ATOM 4194 C C . LYS B 1 170 ? -17.906 18.672 -10.156 1 97.88 170 LYS B C 1
ATOM 4196 O O . LYS B 1 170 ? -18.359 19.656 -9.555 1 97.88 170 LYS B O 1
ATOM 4201 N N . LYS B 1 171 ? -17.594 18.688 -11.461 1 97.81 171 LYS B N 1
ATOM 4202 C CA . LYS B 1 171 ? -17.812 19.875 -12.273 1 97.81 171 LYS B CA 1
ATOM 4203 C C . LYS B 1 171 ? -19.297 20.281 -12.258 1 97.81 171 LYS B C 1
ATOM 4205 O O . LYS B 1 171 ? -19.609 21.453 -12.07 1 97.81 171 LYS B O 1
ATOM 4210 N N . LYS B 1 172 ? -20.156 19.312 -12.453 1 98.31 172 LYS B N 1
ATOM 4211 C CA . LYS B 1 172 ? -21.594 19.562 -12.484 1 98.31 172 LYS B CA 1
ATOM 4212 C C . LYS B 1 172 ? -22.094 20.062 -11.133 1 98.31 172 LYS B C 1
ATOM 4214 O O . LYS B 1 172 ? -22.875 21.016 -11.07 1 98.31 172 LYS B O 1
ATOM 4219 N N . LEU B 1 173 ? -21.641 19.484 -10.055 1 98.31 173 LEU B N 1
ATOM 4220 C CA . LEU B 1 173 ? -22.062 19.875 -8.719 1 98.31 173 LEU B CA 1
ATOM 4221 C C . LEU B 1 173 ? -21.531 21.266 -8.359 1 98.31 173 LEU B C 1
ATOM 4223 O O . LEU B 1 173 ? -22.203 22.031 -7.672 1 98.31 173 LEU B O 1
ATOM 4227 N N . SER B 1 174 ? -20.312 21.547 -8.805 1 96.94 174 SER B N 1
ATOM 4228 C CA . SER B 1 174 ? -19.672 22.812 -8.477 1 96.94 174 SER B CA 1
ATOM 4229 C C . SER B 1 174 ? -20.406 23.984 -9.117 1 96.94 174 SER B C 1
ATOM 4231 O O . SER B 1 174 ? -20.297 25.125 -8.656 1 96.94 174 SER B O 1
ATOM 4233 N N . LYS B 1 175 ? -21.141 23.719 -10.141 1 97.19 175 LYS B N 1
ATOM 4234 C CA . LYS B 1 175 ? -21.969 24.75 -10.773 1 97.19 175 LYS B CA 1
ATOM 4235 C C . LYS B 1 175 ? -23.188 25.062 -9.922 1 97.19 175 LYS B C 1
ATOM 4237 O O . LYS B 1 175 ? -23.766 26.156 -10.039 1 97.19 175 LYS B O 1
ATOM 4242 N N . ILE B 1 176 ? -23.516 24.188 -9.078 1 97.31 176 ILE B N 1
ATOM 4243 C CA . ILE B 1 176 ? -24.75 24.312 -8.312 1 97.31 176 ILE B CA 1
ATOM 4244 C C . ILE B 1 176 ? -24.438 24.75 -6.883 1 97.31 176 ILE B C 1
ATOM 4246 O O . ILE B 1 176 ? -25.156 25.547 -6.293 1 97.31 176 ILE B O 1
ATOM 4250 N N . PHE B 1 177 ? -23.359 24.188 -6.363 1 96.81 177 PHE B N 1
ATOM 4251 C CA . PHE B 1 177 ? -23.031 24.406 -4.961 1 96.81 177 PHE B CA 1
ATOM 4252 C C . PHE B 1 177 ? -21.719 25.156 -4.828 1 96.81 177 PHE B C 1
ATOM 4254 O O . PHE B 1 177 ? -20.734 24.828 -5.488 1 96.81 177 PHE B O 1
ATOM 4261 N N . ASN B 1 178 ? -21.688 26.156 -3.939 1 94.62 178 ASN B N 1
ATOM 4262 C CA . ASN B 1 178 ? -20.469 26.891 -3.639 1 94.62 178 ASN B CA 1
ATOM 4263 C C . ASN B 1 178 ? -19.734 26.312 -2.438 1 94.62 178 ASN B C 1
ATOM 4265 O O . ASN B 1 178 ? -19.469 27.016 -1.461 1 94.62 178 ASN B O 1
ATOM 4269 N N . TYR B 1 179 ? -19.5 25.047 -2.432 1 95.12 179 TYR B N 1
ATOM 4270 C CA . TYR B 1 179 ? -18.781 24.312 -1.405 1 95.12 179 TYR B CA 1
ATOM 4271 C C . TYR B 1 179 ? -17.656 23.484 -2.02 1 95.12 179 TYR B C 1
ATOM 4273 O O . TYR B 1 179 ? -17.688 23.172 -3.211 1 95.12 179 TYR B O 1
ATOM 4281 N N . SER B 1 180 ? -16.656 23.266 -1.202 1 95.19 180 SER B N 1
ATOM 4282 C CA . SER B 1 180 ? -15.672 22.266 -1.614 1 95.19 180 SER B CA 1
ATOM 4283 C C . SER B 1 180 ? -16.297 20.875 -1.705 1 95.19 180 SER B C 1
ATOM 4285 O O . SER B 1 180 ? -17 20.453 -0.786 1 95.19 180 SER B O 1
ATOM 4287 N N . ILE B 1 181 ? -16.094 20.25 -2.838 1 97.88 181 ILE B N 1
ATOM 4288 C CA . ILE B 1 181 ? -16.672 18.922 -3.066 1 97.88 181 ILE B CA 1
ATOM 4289 C C . ILE B 1 181 ? -15.555 17.891 -3.213 1 97.88 181 ILE B C 1
ATOM 4291 O O . ILE B 1 181 ? -14.641 18.062 -4.02 1 97.88 181 ILE B O 1
ATOM 4295 N N . TYR B 1 182 ? -15.625 16.922 -2.412 1 97.88 182 TYR B N 1
ATOM 4296 C CA . TYR B 1 182 ? -14.68 15.805 -2.469 1 97.88 182 TYR B CA 1
ATOM 4297 C C . TYR B 1 182 ? -15.398 14.5 -2.807 1 97.88 182 TYR B C 1
ATOM 4299 O O . TYR B 1 182 ? -16.516 14.258 -2.334 1 97.88 182 TYR B O 1
ATOM 4307 N N . VAL B 1 183 ? -14.789 13.719 -3.707 1 98.5 183 VAL B N 1
ATOM 4308 C CA . VAL B 1 183 ? -15.406 12.477 -4.148 1 98.5 183 VAL B CA 1
ATOM 4309 C C . VAL B 1 183 ? -14.383 11.344 -4.086 1 98.5 183 VAL B C 1
ATOM 4311 O O . VAL B 1 183 ? -13.18 11.57 -4.223 1 98.5 183 VAL B O 1
ATOM 4314 N N . ASP B 1 184 ? -14.836 10.188 -3.842 1 98.38 184 ASP B N 1
ATOM 4315 C CA . ASP B 1 184 ? -14.062 8.953 -3.879 1 98.38 184 ASP B CA 1
ATOM 4316 C C . ASP B 1 184 ? -14.977 7.734 -4.008 1 98.38 184 ASP B C 1
ATOM 4318 O O . ASP B 1 184 ? -16.203 7.867 -3.99 1 98.38 184 ASP B O 1
ATOM 4322 N N . ASN B 1 185 ? -14.375 6.578 -4.246 1 97.44 185 ASN B N 1
ATOM 4323 C CA . ASN B 1 185 ? -15.133 5.328 -4.191 1 97.44 185 ASN B CA 1
ATOM 4324 C C . ASN B 1 185 ? -15.75 5.109 -2.814 1 97.44 185 ASN B C 1
ATOM 4326 O O . ASN B 1 185 ? -15.117 5.379 -1.793 1 97.44 185 ASN B O 1
ATOM 4330 N N . SER B 1 186 ? -16.953 4.594 -2.787 1 97.69 186 SER B N 1
ATOM 4331 C CA . SER B 1 186 ? -17.688 4.438 -1.537 1 97.69 186 SER B CA 1
ATOM 4332 C C . SER B 1 186 ? -16.984 3.467 -0.596 1 97.69 186 SER B C 1
ATOM 4334 O O . SER B 1 186 ? -17 3.652 0.623 1 97.69 186 SER B O 1
ATOM 4336 N N . VAL B 1 187 ? -16.391 2.424 -1.141 1 97.75 187 VAL B N 1
ATOM 4337 C CA . VAL B 1 187 ? -15.711 1.454 -0.282 1 97.75 187 VAL B CA 1
ATOM 4338 C C . VAL B 1 187 ? -14.445 2.074 0.304 1 97.75 187 VAL B C 1
ATOM 4340 O O . VAL B 1 187 ? -14.086 1.806 1.454 1 97.75 187 VAL B O 1
ATOM 4343 N N . ASN B 1 188 ? -13.727 2.898 -0.455 1 98.19 188 ASN B N 1
ATOM 4344 C CA . ASN B 1 188 ? -12.633 3.689 0.094 1 98.19 188 ASN B CA 1
ATOM 4345 C C . ASN B 1 188 ? -13.094 4.562 1.255 1 98.19 188 ASN B C 1
ATOM 4347 O O . ASN B 1 188 ? -12.461 4.594 2.309 1 98.19 188 ASN B O 1
ATOM 4351 N N . TYR B 1 189 ? -14.195 5.219 1.023 1 98.31 189 TYR B N 1
ATOM 4352 C CA . TYR B 1 189 ? -14.727 6.074 2.078 1 98.31 189 TYR B CA 1
ATOM 4353 C C . TYR B 1 189 ? -15.156 5.246 3.285 1 98.31 189 TYR B C 1
ATOM 4355 O O . TYR B 1 189 ? -15.008 5.684 4.43 1 98.31 189 TYR B O 1
ATOM 4363 N N . ALA B 1 190 ? -15.703 4.062 3.035 1 98.12 190 ALA B N 1
ATOM 4364 C CA . ALA B 1 190 ? -16.047 3.195 4.164 1 98.12 190 ALA B CA 1
ATOM 4365 C C . ALA B 1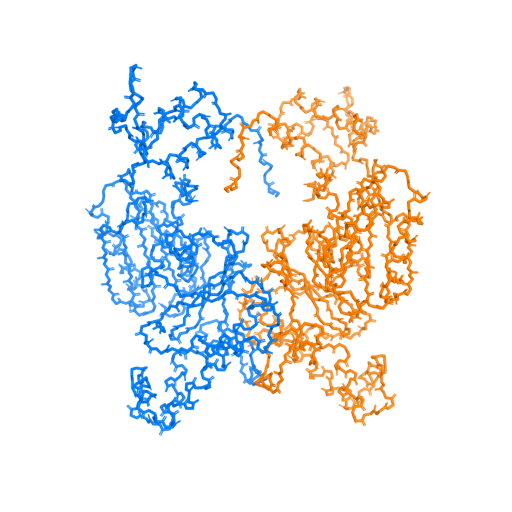 190 ? -14.805 2.877 5 1 98.12 190 ALA B C 1
ATOM 4367 O O . ALA B 1 190 ? -14.852 2.939 6.23 1 98.12 190 ALA B O 1
ATOM 4368 N N . ALA B 1 191 ? -13.75 2.578 4.34 1 98 191 ALA B N 1
ATOM 4369 C CA . ALA B 1 191 ? -12.492 2.326 5.043 1 98 191 ALA B CA 1
ATOM 4370 C C . ALA B 1 191 ? -12.039 3.561 5.812 1 98 191 ALA B C 1
ATOM 4372 O O . ALA B 1 191 ? -11.609 3.457 6.965 1 98 191 ALA B O 1
ATOM 4373 N N . LEU B 1 192 ? -12.164 4.684 5.168 1 97.25 192 LEU B N 1
ATOM 4374 C CA . LEU B 1 192 ? -11.773 5.934 5.809 1 97.25 192 LEU B CA 1
ATOM 4375 C C . LEU B 1 192 ? -12.633 6.203 7.035 1 97.25 192 LEU B C 1
ATOM 4377 O O . LEU B 1 192 ? -12.133 6.656 8.062 1 97.25 192 LEU B O 1
ATOM 4381 N N . GLY B 1 193 ? -13.914 5.93 6.945 1 97.44 193 GLY B N 1
ATOM 4382 C CA . GLY B 1 193 ? -14.797 6.078 8.094 1 97.44 193 GLY B CA 1
ATOM 4383 C C . GLY B 1 193 ? -14.398 5.207 9.266 1 97.44 193 GLY B C 1
ATOM 4384 O O . GLY B 1 193 ? -14.328 5.68 10.406 1 97.44 193 GLY B O 1
ATOM 4385 N N . GLU B 1 194 ? -14.117 3.949 8.938 1 97.5 194 GLU B N 1
ATOM 4386 C CA . GLU B 1 194 ? -13.703 3.02 9.984 1 97.5 194 GLU B CA 1
ATOM 4387 C C . GLU B 1 194 ? -12.375 3.449 10.609 1 97.5 194 GLU B C 1
ATOM 4389 O O . GLU B 1 194 ? -12.148 3.244 11.805 1 97.5 194 GLU B O 1
ATOM 4394 N N . ARG B 1 195 ? -11.539 4.023 9.789 1 96.44 195 ARG B N 1
ATOM 4395 C CA . ARG B 1 195 ? -10.258 4.52 10.289 1 96.44 195 ARG B CA 1
ATOM 4396 C C . ARG B 1 195 ? -10.453 5.73 11.195 1 96.44 195 ARG B C 1
ATOM 4398 O O . ARG B 1 195 ? -9.711 5.914 12.156 1 96.44 195 ARG B O 1
ATOM 4405 N N . TRP B 1 196 ? -11.43 6.512 10.914 1 94.44 196 TRP B N 1
ATOM 4406 C CA . TRP B 1 196 ? -11.648 7.762 11.625 1 94.44 196 TRP B CA 1
ATOM 4407 C C . TRP B 1 196 ? -12.344 7.512 12.969 1 94.44 196 TRP B C 1
ATOM 4409 O O . TRP B 1 196 ? -11.773 7.793 14.023 1 94.44 196 TRP B O 1
ATOM 4419 N N . ILE B 1 197 ? -13.484 6.879 12.938 1 95 197 ILE B N 1
ATOM 4420 C CA . ILE B 1 197 ? -14.211 6.766 14.195 1 95 197 ILE B CA 1
ATOM 4421 C C . ILE B 1 197 ? -14.781 5.355 14.344 1 95 197 ILE B C 1
ATOM 4423 O O . ILE B 1 197 ? -15.656 5.117 15.18 1 95 197 ILE B O 1
ATOM 4427 N N . GLY B 1 198 ? -14.305 4.438 13.516 1 96.44 198 GLY B N 1
ATOM 4428 C CA . GLY B 1 198 ? -14.805 3.074 13.578 1 96.44 198 GLY B CA 1
ATOM 4429 C C . GLY B 1 198 ? -13.82 2.109 14.211 1 96.44 198 GLY B C 1
ATOM 4430 O O . GLY B 1 198 ? -13.18 2.434 15.211 1 96.44 198 GLY B O 1
ATOM 4431 N N . CYS B 1 199 ? -13.727 0.907 13.664 1 96.31 199 CYS B N 1
ATOM 4432 C CA . CYS B 1 199 ? -13.008 -0.199 14.289 1 96.31 199 CYS B CA 1
ATOM 4433 C C . CYS B 1 199 ? -11.516 -0.117 13.984 1 96.31 199 CYS B C 1
ATOM 4435 O O . CYS B 1 199 ? -10.719 -0.824 14.594 1 96.31 199 CYS B O 1
ATOM 4437 N N . CYS B 1 200 ? -11.117 0.783 13.086 1 96 200 CYS B N 1
ATOM 4438 C CA . CYS B 1 200 ? -9.727 0.79 12.633 1 96 200 CYS B CA 1
ATOM 4439 C C . CYS B 1 200 ? -9.008 2.053 13.094 1 96 200 CYS B C 1
ATOM 4441 O O . CYS B 1 200 ? -8.039 2.479 12.477 1 96 200 CYS B O 1
ATOM 4443 N N . ARG B 1 201 ? -9.414 2.775 14.094 1 92.12 201 ARG B N 1
ATOM 4444 C CA . ARG B 1 201 ? -8.914 4.07 14.539 1 92.12 201 ARG B CA 1
ATOM 4445 C C . ARG B 1 201 ? -7.41 4.02 14.789 1 92.12 201 ARG B C 1
ATOM 4447 O O . ARG B 1 201 ? -6.703 5 14.555 1 92.12 201 ARG B O 1
ATOM 4454 N N . GLU B 1 202 ? -6.871 2.9 15.203 1 89.62 202 GLU B N 1
ATOM 4455 C CA . GLU B 1 202 ? -5.457 2.834 15.562 1 89.62 202 GLU B CA 1
ATOM 4456 C C . GLU B 1 202 ? -4.707 1.853 14.664 1 89.62 202 GLU B C 1
ATOM 4458 O O . GLU B 1 202 ? -3.646 1.35 15.039 1 89.62 202 GLU B O 1
ATOM 4463 N N . ILE B 1 203 ? -5.262 1.603 13.508 1 93.25 203 ILE B N 1
ATOM 4464 C CA . ILE B 1 203 ? -4.645 0.634 12.609 1 93.25 203 ILE B CA 1
ATOM 4465 C C . ILE B 1 203 ? -4.121 1.347 11.367 1 93.25 203 ILE B C 1
ATOM 4467 O O . ILE B 1 203 ? -4.852 2.107 10.727 1 93.25 203 ILE B O 1
ATOM 4471 N N . GLU B 1 204 ? -2.875 1.198 11.023 1 91.94 204 GLU B N 1
ATOM 4472 C CA . GLU B 1 204 ? -2.254 1.916 9.914 1 91.94 204 GLU B CA 1
ATOM 4473 C C . GLU B 1 204 ? -2.293 1.09 8.633 1 91.94 204 GLU B C 1
ATOM 4475 O O . GLU B 1 204 ? -2.15 1.632 7.531 1 91.94 204 GLU B O 1
ATOM 4480 N N . ASN B 1 205 ? -2.396 -0.219 8.758 1 95.88 205 ASN B N 1
ATOM 4481 C CA . ASN B 1 205 ? -2.42 -1.13 7.621 1 95.88 205 ASN B CA 1
ATOM 4482 C C . ASN B 1 205 ? -3.576 -2.121 7.719 1 95.88 205 ASN B C 1
ATOM 4484 O O . ASN B 1 205 ? -3.523 -3.068 8.508 1 95.88 205 ASN B O 1
ATOM 4488 N N . PHE B 1 206 ? -4.641 -1.859 6.965 1 97.88 206 PHE B N 1
ATOM 4489 C CA . PHE B 1 206 ? -5.781 -2.77 6.977 1 97.88 206 PHE B CA 1
ATOM 4490 C C . PHE B 1 206 ? -6.477 -2.779 5.621 1 97.88 206 PHE B C 1
ATOM 4492 O O . PHE B 1 206 ? -6.199 -1.933 4.77 1 97.88 206 PHE B O 1
ATOM 4499 N N . VAL B 1 207 ? -7.285 -3.787 5.398 1 98.69 207 VAL B N 1
ATOM 4500 C CA . VAL B 1 207 ? -8.109 -3.914 4.199 1 98.69 207 VAL B CA 1
ATOM 4501 C C . VAL B 1 207 ? -9.57 -4.137 4.602 1 98.69 207 VAL B C 1
ATOM 4503 O O . VAL B 1 207 ? -9.883 -5.09 5.32 1 98.69 207 VAL B O 1
ATOM 4506 N N . LEU B 1 208 ? -10.383 -3.219 4.25 1 98.75 208 LEU B N 1
ATOM 4507 C CA . LEU B 1 208 ? -11.82 -3.414 4.402 1 98.75 208 LEU B CA 1
ATOM 4508 C C . LEU B 1 208 ? -12.414 -4.102 3.178 1 98.75 208 LEU B C 1
ATOM 4510 O O . LEU B 1 208 ? -12.258 -3.617 2.055 1 98.75 208 LEU B O 1
ATOM 4514 N N . ILE B 1 209 ? -13.016 -5.227 3.373 1 98.38 209 ILE B N 1
ATOM 4515 C CA . ILE B 1 209 ? -13.688 -5.961 2.307 1 98.38 209 ILE B CA 1
ATOM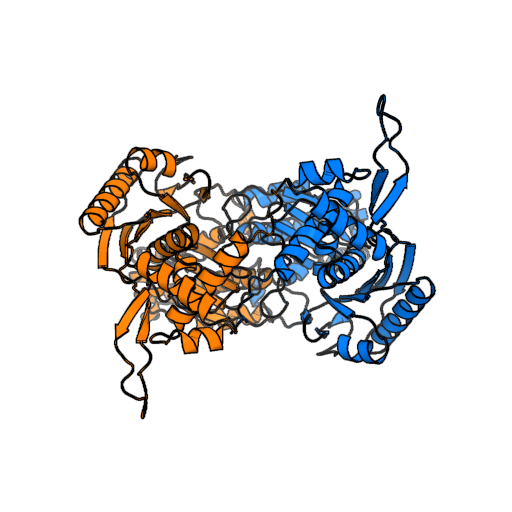 4516 C C . ILE B 1 209 ? -15.203 -5.863 2.486 1 98.38 209 ILE B C 1
ATOM 4518 O O . ILE B 1 209 ? -15.75 -6.367 3.473 1 98.38 209 ILE B O 1
ATOM 4522 N N . ASN B 1 210 ? -15.789 -5.219 1.578 1 96.81 210 ASN B N 1
ATOM 4523 C CA . ASN B 1 210 ? -17.25 -5.129 1.567 1 96.81 210 ASN B CA 1
ATOM 4524 C C . ASN B 1 210 ? -17.875 -6.262 0.756 1 96.81 210 ASN B C 1
ATOM 4526 O O . ASN B 1 210 ? -17.672 -6.344 -0.456 1 96.81 210 ASN B O 1
ATOM 4530 N N . ILE B 1 211 ? -18.656 -7.102 1.429 1 95.75 211 ILE B N 1
ATOM 4531 C CA . ILE B 1 211 ? -19.266 -8.266 0.791 1 95.75 211 ILE B CA 1
ATOM 4532 C C . ILE B 1 211 ? -20.781 -8.062 0.667 1 95.75 211 ILE B C 1
ATOM 4534 O O . ILE B 1 211 ? -21.484 -8.039 1.672 1 95.75 211 ILE B O 1
ATOM 4538 N N . GLY B 1 212 ? -21.266 -7.852 -0.451 1 92.88 212 GLY B N 1
ATOM 4539 C CA . GLY B 1 212 ? -22.672 -7.727 -0.815 1 92.88 212 GLY B CA 1
ATOM 4540 C C . GLY B 1 212 ? -23 -8.391 -2.137 1 92.88 212 GLY B C 1
ATOM 4541 O O . GLY B 1 212 ? -22.594 -9.531 -2.387 1 92.88 212 GLY B O 1
ATOM 4542 N N . ASN B 1 213 ? -23.797 -7.652 -2.953 1 88.56 213 ASN B N 1
ATOM 4543 C CA . ASN B 1 213 ? -24.062 -8.18 -4.289 1 88.56 213 ASN B CA 1
ATOM 4544 C C . ASN B 1 213 ? -22.766 -8.336 -5.094 1 88.56 213 ASN B C 1
ATOM 4546 O O . ASN B 1 213 ? -22.672 -9.203 -5.957 1 88.56 213 ASN B O 1
ATOM 4550 N N . GLY B 1 214 ? -21.859 -7.496 -4.812 1 92.44 214 GLY B N 1
ATOM 4551 C CA . GLY B 1 214 ? -20.484 -7.574 -5.289 1 92.44 214 GLY B CA 1
ATOM 4552 C C . GLY B 1 214 ? -19.469 -7.516 -4.168 1 92.44 214 GLY B C 1
ATOM 4553 O O . GLY B 1 214 ? -19.828 -7.559 -2.99 1 92.44 214 GLY B O 1
ATOM 4554 N N . ILE B 1 215 ? -18.25 -7.543 -4.539 1 96.12 215 ILE B N 1
ATOM 4555 C CA . ILE B 1 215 ? -17.188 -7.453 -3.545 1 96.12 215 ILE B CA 1
ATOM 4556 C C . ILE B 1 215 ? -16.234 -6.324 -3.916 1 96.12 215 ILE B C 1
ATOM 4558 O O . ILE B 1 215 ? -15.773 -6.238 -5.059 1 96.12 215 ILE B O 1
ATOM 4562 N N . GLY B 1 216 ? -15.992 -5.391 -3.051 1 95.75 216 GLY B N 1
ATOM 4563 C CA . GLY B 1 216 ? -15 -4.328 -3.146 1 95.75 216 GLY B CA 1
ATOM 4564 C C . GLY B 1 216 ? -14.18 -4.16 -1.881 1 95.75 216 GLY B C 1
ATOM 4565 O O . GLY B 1 216 ? -14.5 -4.75 -0.847 1 95.75 216 GLY B O 1
ATOM 4566 N N . SER B 1 217 ? -13.133 -3.42 -2.057 1 98.19 217 SER B N 1
ATOM 4567 C CA . SER B 1 217 ? -12.32 -3.248 -0.861 1 98.19 217 SER B CA 1
ATOM 4568 C C . SER B 1 217 ? -11.695 -1.856 -0.811 1 98.19 217 SER B C 1
ATOM 4570 O O . SER B 1 217 ? -11.578 -1.186 -1.839 1 98.19 217 SER B O 1
ATOM 4572 N N . GLY B 1 218 ? -11.531 -1.341 0.342 1 98.44 218 GLY B N 1
ATOM 4573 C CA . GLY B 1 218 ? -10.68 -0.2 0.65 1 98.44 218 GLY B CA 1
ATOM 4574 C C . GLY B 1 218 ? -9.406 -0.583 1.374 1 98.44 218 GLY B C 1
ATOM 4575 O O . GLY B 1 218 ? -9.438 -1.377 2.318 1 98.44 218 GLY B O 1
ATOM 4576 N N . ILE B 1 219 ? -8.32 -0.052 0.881 1 98.25 219 ILE B N 1
ATOM 4577 C CA . ILE B 1 219 ? -7.023 -0.498 1.383 1 98.25 219 ILE B CA 1
ATOM 4578 C C . ILE B 1 219 ? -6.285 0.677 2.021 1 98.25 219 ILE B C 1
ATOM 4580 O O . ILE B 1 219 ? -6.145 1.736 1.405 1 98.25 219 ILE B O 1
ATOM 4584 N N . TYR B 1 220 ? -5.891 0.519 3.26 1 96 220 TYR B N 1
ATOM 4585 C CA . TYR B 1 220 ? -5.039 1.465 3.971 1 96 220 TYR B CA 1
ATOM 4586 C C . TYR B 1 220 ? -3.631 0.906 4.145 1 96 220 TYR B C 1
ATOM 4588 O O . TYR B 1 220 ? -3.455 -0.203 4.656 1 96 220 TYR B O 1
ATOM 4596 N N . VAL B 1 221 ? -2.709 1.661 3.639 1 94.38 221 VAL B N 1
ATOM 4597 C CA . VAL B 1 221 ? -1.302 1.3 3.779 1 94.38 221 VAL B CA 1
ATOM 4598 C C . VAL B 1 221 ? -0.513 2.49 4.32 1 94.38 221 VAL B C 1
ATOM 4600 O O . VAL B 1 221 ? -0.631 3.605 3.811 1 94.38 221 VAL B O 1
ATOM 4603 N N . ASN B 1 222 ? 0.254 2.262 5.301 1 87.88 222 ASN B N 1
ATOM 4604 C CA . ASN B 1 222 ? 1.074 3.299 5.918 1 87.88 222 ASN B CA 1
ATOM 4605 C C . ASN B 1 222 ? 0.236 4.508 6.328 1 87.88 222 ASN B C 1
ATOM 4607 O O . ASN B 1 222 ? 0.617 5.648 6.066 1 87.88 222 ASN B O 1
ATOM 4611 N N . GLY B 1 223 ? -0.958 4.262 6.719 1 88.56 223 GLY B N 1
ATOM 4612 C CA . GLY B 1 223 ? -1.826 5.285 7.277 1 88.56 223 GLY B CA 1
ATOM 4613 C C . GLY B 1 223 ? -2.555 6.09 6.223 1 88.56 223 GLY B C 1
ATOM 4614 O O . GLY B 1 223 ? -3.146 7.129 6.523 1 88.56 223 GLY B O 1
ATOM 4615 N N . LYS B 1 224 ? -2.484 5.629 4.98 1 92.06 224 LYS B N 1
ATOM 4616 C CA . LYS B 1 224 ? -3.152 6.352 3.902 1 92.06 224 LYS B CA 1
ATOM 4617 C C . LYS B 1 224 ? -3.979 5.406 3.037 1 92.06 224 LYS B C 1
ATOM 4619 O O . LYS B 1 224 ? -3.648 4.227 2.906 1 92.06 224 LYS B O 1
ATOM 4624 N N . LEU B 1 225 ? -4.988 5.988 2.459 1 95 225 LEU B N 1
ATOM 4625 C CA . LEU B 1 225 ? -5.801 5.23 1.517 1 95 225 LEU B CA 1
ATOM 4626 C C . LEU B 1 225 ? -5.035 4.969 0.225 1 95 225 LEU B C 1
ATOM 4628 O O . LEU B 1 225 ? -4.375 5.867 -0.304 1 95 225 LEU B O 1
ATOM 4632 N N . LEU B 1 226 ? -5.09 3.783 -0.226 1 96.38 226 LEU B N 1
ATOM 4633 C CA . LEU B 1 226 ? -4.504 3.422 -1.513 1 96.38 226 LEU B CA 1
ATOM 4634 C C . LEU B 1 226 ? -5.559 3.459 -2.617 1 96.38 226 LEU B C 1
ATOM 4636 O O . LEU B 1 226 ? -6.52 2.691 -2.586 1 96.38 226 LEU B O 1
ATOM 4640 N N . ARG B 1 227 ? -5.367 4.328 -3.559 1 96.44 227 ARG B N 1
ATOM 4641 C CA . ARG B 1 227 ? -6.379 4.48 -4.598 1 96.44 227 ARG B CA 1
ATOM 4642 C C . ARG B 1 227 ? -5.922 3.84 -5.906 1 96.44 227 ARG B C 1
ATOM 4644 O O . ARG B 1 227 ? -6.742 3.52 -6.766 1 96.44 227 ARG B O 1
ATOM 4651 N N . GLY B 1 228 ? -4.574 3.611 -6.082 1 95 228 GLY B N 1
ATOM 4652 C CA . GLY B 1 228 ? -4.039 2.953 -7.266 1 95 228 GLY B CA 1
ATOM 4653 C C . GLY B 1 228 ? -3.787 3.908 -8.414 1 95 228 GLY B C 1
ATOM 4654 O O . GLY B 1 228 ? -4.188 5.074 -8.359 1 95 228 GLY B O 1
ATOM 4655 N N . ASN B 1 229 ? -3.121 3.416 -9.43 1 93.06 229 ASN B N 1
ATOM 4656 C CA . ASN B 1 229 ? -2.678 4.203 -10.578 1 93.06 229 ASN B CA 1
ATOM 4657 C C . ASN B 1 229 ? -3.861 4.75 -11.367 1 93.06 229 ASN B C 1
ATOM 4659 O O . ASN B 1 229 ? -3.824 5.887 -11.844 1 93.06 229 ASN B O 1
ATOM 4663 N N . ALA B 1 230 ? -4.891 4.012 -11.477 1 93.56 230 ALA B N 1
ATOM 4664 C CA . ALA B 1 230 ? -6.086 4.395 -12.227 1 93.56 230 ALA B CA 1
ATOM 4665 C C . ALA B 1 230 ? -7.312 4.43 -11.312 1 93.56 230 ALA B C 1
ATOM 4667 O O . ALA B 1 230 ? -8.438 4.184 -11.766 1 93.56 230 ALA B O 1
ATOM 4668 N N . TYR B 1 231 ? -7.059 4.641 -10.023 1 95.38 231 TYR B N 1
ATOM 4669 C CA . TYR B 1 231 ? -8.117 4.715 -9.023 1 95.38 231 TYR B CA 1
ATOM 4670 C C . TYR B 1 231 ? -8.867 3.391 -8.93 1 95.38 231 TYR B C 1
ATOM 4672 O O . TYR B 1 231 ? -10.07 3.369 -8.672 1 95.38 231 TYR B O 1
ATOM 4680 N N . ALA B 1 232 ? -8.117 2.266 -9.18 1 95.75 232 ALA B N 1
ATOM 4681 C CA . ALA B 1 232 ? -8.781 0.966 -9.211 1 95.75 232 ALA B CA 1
ATOM 4682 C C . ALA B 1 232 ? -8.234 0.042 -8.125 1 95.75 232 ALA B C 1
ATOM 4684 O O . ALA B 1 232 ? -8.531 -1.156 -8.117 1 95.75 232 ALA B O 1
ATOM 4685 N N . ALA B 1 233 ? -7.395 0.617 -7.23 1 97.25 233 ALA B N 1
ATOM 4686 C CA . ALA B 1 233 ? -6.969 -0.218 -6.109 1 97.25 233 ALA B CA 1
ATOM 4687 C C . ALA B 1 233 ? -8.164 -0.69 -5.293 1 97.25 233 ALA B C 1
ATOM 4689 O O . ALA B 1 233 ? -9.086 0.086 -5.02 1 97.25 233 ALA B O 1
ATOM 4690 N N . GLY B 1 234 ? -8.125 -1.986 -4.969 1 97.19 234 GLY B N 1
ATOM 4691 C CA . GLY B 1 234 ? -9.195 -2.525 -4.145 1 97.19 234 GLY B CA 1
ATOM 4692 C C . GLY B 1 234 ? -10.32 -3.146 -4.949 1 97.19 234 GLY B C 1
ATOM 4693 O O . GLY B 1 234 ? -11.312 -3.604 -4.387 1 97.19 234 GLY B O 1
ATOM 4694 N N . GLU B 1 235 ? -10.172 -3.182 -6.262 1 96.62 235 GLU B N 1
ATOM 4695 C CA . GLU B 1 235 ? -11.141 -3.9 -7.086 1 96.62 235 GLU B CA 1
ATOM 4696 C C . GLU B 1 235 ? -10.898 -5.406 -7.039 1 96.62 235 GLU B C 1
ATOM 4698 O O . GLU B 1 235 ? -10.727 -6.047 -8.078 1 96.62 235 GLU B O 1
ATOM 4703 N N . VAL B 1 236 ? -11.07 -5.93 -5.883 1 97.81 236 VAL B N 1
ATOM 4704 C CA . VAL B 1 236 ? -10.672 -7.301 -5.582 1 97.81 236 VAL B CA 1
ATOM 4705 C C . VAL B 1 236 ? -11.656 -8.281 -6.219 1 97.81 236 VAL B C 1
ATOM 4707 O O . VAL B 1 236 ? -11.375 -9.477 -6.312 1 97.81 236 VAL B O 1
ATOM 4710 N N . GLY B 1 237 ? -12.789 -7.793 -6.625 1 97.44 237 GLY B N 1
ATOM 4711 C CA . GLY B 1 237 ? -13.773 -8.641 -7.281 1 97.44 237 GLY B CA 1
ATOM 4712 C C . GLY B 1 237 ? -13.242 -9.32 -8.523 1 97.44 237 GLY B C 1
ATOM 4713 O O . GLY B 1 237 ? -13.789 -10.336 -8.969 1 97.44 237 GLY B O 1
ATOM 4714 N N . TYR B 1 238 ? -12.133 -8.859 -9.055 1 97.94 238 TYR B N 1
ATOM 4715 C CA . TYR B 1 238 ? -11.609 -9.352 -10.328 1 97.94 238 TYR B CA 1
ATOM 4716 C C . TYR B 1 238 ? -10.492 -10.367 -10.102 1 97.94 238 TYR B C 1
ATOM 4718 O O . TYR B 1 238 ? -9.922 -10.883 -11.062 1 97.94 238 TYR B O 1
ATOM 4726 N N . MET B 1 239 ? -10.188 -10.703 -8.891 1 98.5 239 MET B N 1
ATOM 4727 C CA . MET B 1 239 ? -9.117 -11.656 -8.609 1 98.5 239 MET B CA 1
ATOM 4728 C C . MET B 1 239 ? -9.367 -12.984 -9.32 1 98.5 239 MET B C 1
ATOM 4730 O O . MET B 1 239 ? -10.523 -13.398 -9.477 1 98.5 239 MET B O 1
ATOM 4734 N N . ALA B 1 240 ? -8.305 -13.562 -9.688 1 98.62 240 ALA B N 1
ATOM 4735 C CA . ALA B 1 240 ? -8.328 -14.891 -10.305 1 98.62 240 ALA B CA 1
ATOM 4736 C C . ALA B 1 240 ? -8.023 -15.977 -9.281 1 98.62 240 ALA B C 1
ATOM 4738 O O . ALA B 1 240 ? -6.867 -16.172 -8.898 1 98.62 240 ALA B O 1
ATOM 4739 N N . THR B 1 241 ? -9.07 -16.781 -8.922 1 98.12 241 THR B N 1
ATOM 4740 C CA . THR B 1 241 ? -8.914 -17.812 -7.914 1 98.12 241 THR B CA 1
ATOM 4741 C C . THR B 1 241 ? -9.156 -19.203 -8.523 1 98.12 241 THR B C 1
ATOM 4743 O O . THR B 1 241 ? -9.367 -20.172 -7.797 1 98.12 241 THR B O 1
ATOM 4746 N N . GLY B 1 242 ? -9.172 -19.266 -9.836 1 97.62 242 GLY B N 1
ATOM 4747 C CA . GLY B 1 242 ? -9.336 -20.516 -10.555 1 97.62 242 GLY B CA 1
ATOM 4748 C C . GLY B 1 242 ? -8.992 -20.406 -12.031 1 97.62 242 GLY B C 1
ATOM 4749 O O . GLY B 1 242 ? -9.133 -19.344 -12.625 1 97.62 242 GLY B O 1
ATOM 4750 N N . GLU B 1 243 ? -8.641 -21.469 -12.602 1 95.38 243 GLU B N 1
ATOM 4751 C CA . GLU B 1 243 ? -8.148 -21.484 -13.977 1 95.38 243 GLU B CA 1
ATOM 4752 C C . GLU B 1 243 ? -9.273 -21.188 -14.969 1 95.38 243 GLU B C 1
ATOM 4754 O O . GLU B 1 243 ? -9.016 -20.766 -16.094 1 95.38 243 GLU B O 1
ATOM 4759 N N . ASP B 1 244 ? -10.492 -21.406 -14.547 1 96.38 244 ASP B N 1
ATOM 4760 C CA . ASP B 1 244 ? -11.609 -21.172 -15.461 1 96.38 244 ASP B CA 1
ATOM 4761 C C . ASP B 1 244 ? -11.859 -19.688 -15.648 1 96.38 244 ASP B C 1
ATOM 4763 O O . ASP B 1 244 ? -12.734 -19.297 -16.422 1 96.38 244 ASP B O 1
ATOM 4767 N N . VAL B 1 245 ? -11.055 -18.891 -15.047 1 97.44 245 VAL B N 1
ATOM 4768 C CA . VAL B 1 245 ? -11.109 -17.453 -15.258 1 97.44 245 VAL B CA 1
ATOM 4769 C C . VAL B 1 245 ? -10.867 -17.125 -16.734 1 97.44 245 VAL B C 1
ATOM 4771 O O . VAL B 1 245 ? -11.398 -16.156 -17.266 1 97.44 245 VAL B O 1
ATOM 4774 N N . PHE B 1 246 ? -10.102 -17.953 -17.406 1 96.94 246 PHE B N 1
ATOM 4775 C CA . PHE B 1 246 ? -9.68 -17.688 -18.766 1 96.94 246 PHE B CA 1
ATOM 4776 C C . PHE B 1 246 ? -10.789 -18.047 -19.75 1 96.94 246 PHE B C 1
ATOM 4778 O O . PHE B 1 246 ? -10.664 -17.781 -20.953 1 96.94 246 PHE B O 1
ATOM 4785 N N . LYS B 1 247 ? -11.891 -18.578 -19.25 1 96.19 247 LYS B N 1
ATOM 4786 C CA . LYS B 1 247 ? -13.023 -18.906 -20.125 1 96.19 247 LYS B CA 1
ATOM 4787 C C . LYS B 1 247 ? -13.781 -17.641 -20.516 1 96.19 247 LYS B C 1
ATOM 4789 O O . LYS B 1 247 ? -14.602 -17.656 -21.438 1 96.19 247 LYS B O 1
ATOM 4794 N N . ASN B 1 248 ? -13.523 -16.547 -19.828 1 94.06 248 ASN B N 1
ATOM 4795 C CA . ASN B 1 248 ? -14.203 -15.289 -20.094 1 94.06 248 ASN B CA 1
ATOM 4796 C C . ASN B 1 248 ? -13.219 -14.125 -20.188 1 94.06 248 ASN B C 1
ATOM 4798 O O . ASN B 1 248 ? -12.039 -14.281 -19.859 1 94.06 248 ASN B O 1
ATOM 4802 N N . THR B 1 249 ? -13.695 -13.109 -20.828 1 95.25 249 THR B N 1
ATOM 4803 C CA . THR B 1 249 ? -13.047 -11.805 -20.781 1 95.25 249 THR B CA 1
ATOM 4804 C C . THR B 1 249 ? -13.875 -10.812 -19.969 1 95.25 249 THR B C 1
ATOM 4806 O O . THR B 1 249 ? -15.102 -10.75 -20.125 1 95.25 249 THR B O 1
ATOM 4809 N N . TYR B 1 250 ? -13.242 -10.172 -19.141 1 95 250 TYR B N 1
ATOM 4810 C CA . TYR B 1 250 ? -13.977 -9.281 -18.25 1 95 250 TYR B CA 1
ATOM 4811 C C . TYR B 1 250 ? -13.773 -7.824 -18.641 1 95 250 TYR B C 1
ATOM 4813 O O . TYR B 1 250 ? -12.672 -7.418 -19 1 95 250 TYR B O 1
ATOM 4821 N N . SER B 1 251 ? -14.828 -7.059 -18.609 1 91.88 251 SER B N 1
ATOM 4822 C CA . SER B 1 251 ? -14.812 -5.613 -18.828 1 91.88 251 SER B CA 1
ATOM 4823 C C . SER B 1 251 ? -15.203 -4.863 -17.562 1 91.88 251 SER B C 1
ATOM 4825 O O . SER B 1 251 ? -15.75 -5.453 -16.625 1 91.88 251 SER B O 1
ATOM 4827 N N . TYR B 1 252 ? -14.836 -3.586 -17.672 1 86.94 252 TYR B N 1
ATOM 4828 C CA . TYR B 1 252 ? -15.258 -2.791 -16.531 1 86.94 252 TYR B CA 1
ATOM 4829 C C . TYR B 1 252 ? -16.781 -2.719 -16.438 1 86.94 252 TYR B C 1
ATOM 4831 O O . TYR B 1 252 ? -17.453 -2.484 -17.438 1 86.94 252 TYR B O 1
ATOM 4839 N N . GLY B 1 253 ? -17.406 -3.008 -15.461 1 83.75 253 GLY B N 1
ATOM 4840 C CA . GLY B 1 253 ? -18.844 -3.053 -15.273 1 83.75 253 GLY B CA 1
ATOM 4841 C C . GLY B 1 253 ? -19.375 -4.457 -15.039 1 83.75 253 GLY B C 1
ATOM 4842 O O . GLY B 1 253 ? -20.484 -4.629 -14.523 1 83.75 253 GLY B O 1
ATOM 4843 N N . ASP B 1 254 ? -18.5 -5.371 -15.586 1 86.5 254 ASP B N 1
ATOM 4844 C CA . ASP B 1 254 ? -18.812 -6.758 -15.273 1 86.5 254 ASP B CA 1
ATOM 4845 C C . ASP B 1 254 ? -18.469 -7.09 -13.82 1 86.5 254 ASP B C 1
ATOM 4847 O O . ASP B 1 254 ? -17.562 -6.477 -13.242 1 86.5 254 ASP B O 1
ATOM 4851 N N . TYR B 1 255 ? -19.328 -8.008 -13.297 1 91.06 255 TYR B N 1
ATOM 4852 C CA . TYR B 1 255 ? -18.797 -8.648 -12.102 1 91.06 255 TYR B CA 1
ATOM 4853 C C . TYR B 1 255 ? -17.547 -9.445 -12.422 1 91.06 255 TYR B C 1
ATOM 4855 O O . TYR B 1 255 ? -17.516 -10.211 -13.391 1 91.06 255 TYR B O 1
ATOM 4863 N N . GLY B 1 256 ? -16.484 -9.219 -11.688 1 96.06 256 GLY B N 1
ATOM 4864 C CA . GLY B 1 256 ? -15.242 -9.945 -11.875 1 96.06 256 GLY B CA 1
ATOM 4865 C C . GLY B 1 256 ? -15.344 -11.414 -11.5 1 96.06 256 GLY B C 1
ATOM 4866 O O . GLY B 1 256 ? -16.375 -11.852 -10.984 1 96.06 256 GLY B O 1
ATOM 4867 N N . TYR B 1 257 ? -14.312 -12.164 -11.805 1 97.75 257 TYR B N 1
ATOM 4868 C CA . TYR B 1 257 ? -14.297 -13.609 -11.586 1 97.75 257 TYR B CA 1
ATOM 4869 C C . TYR B 1 257 ? -14.547 -13.938 -10.117 1 97.75 257 TYR B C 1
ATOM 4871 O O . TYR B 1 257 ? -15.438 -14.734 -9.797 1 97.75 257 TYR B O 1
ATOM 4879 N N . PHE B 1 258 ? -13.812 -13.312 -9.211 1 98.06 258 PHE B N 1
ATOM 4880 C CA . PHE B 1 258 ? -13.898 -13.609 -7.785 1 98.06 258 PHE B CA 1
ATOM 4881 C C . PHE B 1 258 ? -15.281 -13.289 -7.242 1 98.06 258 PHE B C 1
ATOM 4883 O O . PHE B 1 258 ? -15.867 -14.086 -6.5 1 98.06 258 PHE B O 1
ATOM 4890 N N . GLU B 1 259 ? -15.797 -12.125 -7.574 1 96.06 259 GLU B N 1
ATOM 4891 C CA . GLU B 1 259 ? -17.094 -11.758 -6.996 1 96.06 259 GLU B CA 1
ATOM 4892 C C . GLU B 1 259 ? -18.219 -12.602 -7.578 1 96.06 259 GLU B C 1
ATOM 4894 O O . GLU B 1 259 ? -19.266 -12.766 -6.953 1 96.06 259 GLU B O 1
ATOM 4899 N N . ARG B 1 260 ? -18.016 -13.211 -8.75 1 96.06 260 ARG B N 1
ATOM 4900 C CA . ARG B 1 260 ? -18.984 -14.156 -9.312 1 96.06 260 ARG B CA 1
ATOM 4901 C C . ARG B 1 260 ? -18.984 -15.469 -8.531 1 96.06 260 ARG B C 1
ATOM 4903 O O . ARG B 1 260 ? -19.891 -16.281 -8.68 1 96.06 260 ARG B O 1
ATOM 4910 N N . LYS B 1 261 ? -18.031 -15.625 -7.711 1 96.38 261 LYS B N 1
ATOM 4911 C CA . LYS B 1 261 ? -17.906 -16.859 -6.953 1 96.38 261 LYS B CA 1
ATOM 4912 C C . LYS B 1 261 ? -18.172 -16.625 -5.469 1 96.38 261 LYS B C 1
ATOM 4914 O O . LYS B 1 261 ? -18.656 -17.531 -4.77 1 96.38 261 LYS B O 1
ATOM 4919 N N . ALA B 1 262 ? -17.922 -15.422 -5.008 1 97.12 262 ALA B N 1
ATOM 4920 C CA . ALA B 1 262 ? -17.797 -15.266 -3.561 1 97.12 262 ALA B CA 1
ATOM 4921 C C . ALA B 1 262 ? -18.75 -14.195 -3.033 1 97.12 262 ALA B C 1
ATOM 4923 O O . ALA B 1 262 ? -18.781 -13.93 -1.83 1 97.12 262 ALA B O 1
ATOM 4924 N N . SER B 1 263 ? -19.531 -13.57 -3.9 1 96.62 263 SER B N 1
ATOM 4925 C CA . SER B 1 263 ? -20.469 -12.539 -3.463 1 96.62 263 SER B CA 1
ATOM 4926 C C . SER B 1 263 ? -21.766 -13.156 -2.943 1 96.62 263 SER B C 1
ATOM 4928 O O . SER B 1 263 ? -21.984 -14.359 -3.092 1 96.62 263 SER B O 1
ATOM 4930 N N . LEU B 1 264 ? -22.609 -12.305 -2.314 1 95.25 264 LEU B N 1
ATOM 4931 C CA . LEU B 1 264 ? -23.922 -12.781 -1.843 1 95.25 264 LEU B CA 1
ATOM 4932 C C . LEU B 1 264 ? -24.812 -13.141 -3.016 1 95.25 264 LEU B C 1
ATOM 4934 O O . LEU B 1 264 ? -25.562 -14.125 -2.953 1 95.25 264 LEU B O 1
ATOM 4938 N N . SER B 1 265 ? -24.719 -12.352 -4.066 1 94.25 265 SER B N 1
ATOM 4939 C CA . SER B 1 265 ? -25.5 -12.68 -5.258 1 94.25 265 SER B CA 1
ATOM 4940 C C . SER B 1 265 ? -25.078 -14.023 -5.844 1 94.25 265 SER B C 1
ATOM 4942 O O . SER B 1 265 ? -25.922 -14.789 -6.316 1 94.25 265 SER B O 1
ATOM 4944 N N . ALA B 1 266 ? -23.797 -14.289 -5.836 1 96.06 266 ALA B N 1
ATOM 4945 C CA . ALA B 1 266 ? -23.281 -15.57 -6.316 1 96.06 266 ALA B CA 1
ATOM 4946 C C . ALA B 1 266 ? -23.797 -16.719 -5.461 1 96.06 266 ALA B C 1
ATOM 4948 O O . ALA B 1 266 ? -24.156 -17.781 -5.98 1 96.06 266 ALA B O 1
ATOM 4949 N N . LEU B 1 267 ? -23.812 -16.531 -4.148 1 96.75 267 LEU B N 1
ATOM 4950 C CA . LEU B 1 267 ? -24.328 -17.531 -3.221 1 96.75 267 LEU B CA 1
ATOM 4951 C C . LEU B 1 267 ? -25.781 -17.859 -3.521 1 96.75 267 LEU B C 1
ATOM 4953 O O . LEU B 1 267 ? -26.156 -19.031 -3.617 1 96.75 267 LEU B O 1
ATOM 4957 N N . VAL B 1 268 ? -26.609 -16.875 -3.715 1 97.31 268 VAL B N 1
ATOM 4958 C CA . VAL B 1 268 ? -28.016 -17.062 -4.055 1 97.31 268 VAL B CA 1
ATOM 4959 C C . VAL B 1 268 ? -28.125 -17.812 -5.379 1 97.31 268 VAL B C 1
ATOM 4961 O O . VAL B 1 268 ? -28.938 -18.734 -5.5 1 97.31 268 VAL B O 1
ATOM 4964 N N . GLY B 1 269 ? -27.328 -17.422 -6.344 1 96.69 269 GLY B N 1
ATOM 4965 C CA . GLY B 1 269 ? -27.344 -18.078 -7.641 1 96.69 269 GLY B CA 1
ATOM 4966 C C . GLY B 1 269 ? -27.016 -19.562 -7.562 1 96.69 269 GLY B C 1
ATOM 4967 O O . GLY B 1 269 ? -27.656 -20.375 -8.242 1 96.69 269 GLY B O 1
ATOM 4968 N N . LEU B 1 270 ? -26.047 -19.891 -6.777 1 96.06 270 LEU B N 1
ATOM 4969 C CA . LEU B 1 270 ? -25.641 -21.266 -6.594 1 96.06 270 LEU B CA 1
ATOM 4970 C C . LEU B 1 270 ? -26.797 -22.109 -6.047 1 96.06 270 LEU B C 1
ATOM 4972 O O . LEU B 1 270 ? -27.031 -23.234 -6.504 1 96.06 270 LEU B O 1
ATOM 4976 N N . VAL B 1 271 ? -27.562 -21.578 -5.055 1 97.75 271 VAL B N 1
ATOM 4977 C CA . VAL B 1 271 ? -28.656 -22.297 -4.41 1 97.75 271 VAL B CA 1
ATOM 4978 C C . VAL B 1 271 ? -29.844 -22.375 -5.348 1 97.75 271 VAL B C 1
ATOM 4980 O O . VAL B 1 271 ? -30.484 -23.422 -5.477 1 97.75 271 VAL B O 1
ATOM 4983 N N . SER B 1 272 ? -30.078 -21.266 -6.016 1 97.69 272 SER B N 1
ATOM 4984 C CA . SER B 1 272 ? -31.281 -21.156 -6.844 1 97.69 272 SER B CA 1
ATOM 4985 C C . SER B 1 272 ? -31.219 -22.109 -8.031 1 97.69 272 SER B C 1
ATOM 4987 O O . SER B 1 272 ? -32.25 -22.453 -8.609 1 97.69 272 SER B O 1
ATOM 4989 N N . LYS B 1 273 ? -30.047 -22.469 -8.43 1 96.06 273 LYS B N 1
ATOM 4990 C CA . LYS B 1 273 ? -29.906 -23.438 -9.508 1 96.06 273 LYS B CA 1
ATOM 4991 C C . LYS B 1 273 ? -30.578 -24.766 -9.156 1 96.06 273 LYS B C 1
ATOM 4993 O O . LYS B 1 273 ? -31.219 -25.375 -10.008 1 96.06 273 LYS B O 1
ATOM 4998 N N . ASP B 1 274 ? -30.484 -25.172 -7.93 1 96.38 274 ASP B N 1
ATOM 4999 C CA . ASP B 1 274 ? -31.031 -26.453 -7.473 1 96.38 274 ASP B CA 1
ATOM 5000 C C . ASP B 1 274 ? -32.375 -26.25 -6.766 1 96.38 274 ASP B C 1
ATOM 5002 O O . ASP B 1 274 ? -33.219 -27.156 -6.758 1 96.38 274 ASP B O 1
ATOM 5006 N N . LEU B 1 275 ? -32.469 -25.078 -6.105 1 97.12 275 LEU B N 1
ATOM 5007 C CA . LEU B 1 275 ? -33.688 -24.734 -5.402 1 97.12 275 LEU B CA 1
ATOM 5008 C C . LEU B 1 275 ? -34.219 -23.391 -5.883 1 97.12 275 LEU B C 1
ATOM 5010 O O . LEU B 1 275 ? -34.125 -22.375 -5.188 1 97.12 275 LEU B O 1
ATOM 5014 N N . PRO B 1 276 ? -34.969 -23.391 -6.945 1 96.5 276 PRO B N 1
ATOM 5015 C CA . PRO B 1 276 ? -35.406 -22.156 -7.594 1 96.5 276 PRO B CA 1
ATOM 5016 C C . PRO B 1 276 ? -36.281 -21.297 -6.691 1 96.5 276 PRO B C 1
ATOM 5018 O O . PRO B 1 276 ? -36.344 -20.078 -6.867 1 96.5 276 PRO B O 1
ATOM 5021 N N . HIS B 1 277 ? -36.938 -21.875 -5.742 1 95.62 277 HIS B N 1
ATOM 5022 C CA . HIS B 1 277 ? -37.812 -21.109 -4.863 1 95.62 277 HIS B CA 1
ATOM 5023 C C . HIS B 1 277 ? -37.031 -20.281 -3.863 1 95.62 277 HIS B C 1
ATOM 5025 O O . HIS B 1 277 ? -37.562 -19.359 -3.236 1 95.62 277 HIS B O 1
ATOM 5031 N N . ILE B 1 278 ? -35.781 -20.625 -3.691 1 97.06 278 ILE B N 1
ATOM 5032 C CA . ILE B 1 278 ? -34.906 -19.844 -2.842 1 97.06 278 ILE B CA 1
ATOM 5033 C C . ILE B 1 278 ? -34.094 -18.875 -3.699 1 97.06 278 ILE B C 1
ATOM 5035 O O . ILE B 1 278 ? -33.031 -19.25 -4.223 1 97.06 278 ILE B O 1
ATOM 5039 N N . ASN B 1 279 ? -34.531 -17.625 -3.803 1 95.81 279 ASN B N 1
ATOM 5040 C CA . ASN B 1 279 ? -33.875 -16.688 -4.734 1 95.81 279 ASN B CA 1
ATOM 5041 C C . ASN B 1 279 ? -33.469 -15.398 -4.043 1 95.81 279 ASN B C 1
ATOM 5043 O O . ASN B 1 279 ? -33.312 -14.367 -4.695 1 95.81 279 ASN B O 1
ATOM 5047 N N . THR B 1 280 ? -33.438 -15.469 -2.676 1 95.75 280 THR B N 1
ATOM 5048 C CA . THR B 1 280 ? -32.969 -14.352 -1.873 1 95.75 280 THR B CA 1
ATOM 5049 C C . THR B 1 280 ? -31.953 -14.828 -0.843 1 95.75 280 THR B C 1
ATOM 5051 O O . THR B 1 280 ? -31.906 -16.016 -0.495 1 95.75 280 THR B O 1
ATOM 5054 N N . ILE B 1 281 ? -31.172 -13.898 -0.427 1 95.56 281 ILE B N 1
ATOM 5055 C CA . ILE B 1 281 ? -30.156 -14.242 0.555 1 95.56 281 ILE B CA 1
ATOM 5056 C C . ILE B 1 281 ? -30.812 -14.688 1.855 1 95.56 281 ILE B C 1
ATOM 5058 O O . ILE B 1 281 ? -30.328 -15.602 2.527 1 95.56 281 ILE B O 1
ATOM 5062 N N . GLU B 1 282 ? -31.922 -14.094 2.137 1 95.25 282 GLU B N 1
ATOM 5063 C CA . GLU B 1 282 ? -32.656 -14.484 3.322 1 95.25 282 GLU B CA 1
ATOM 5064 C C . GLU B 1 282 ? -33.125 -15.945 3.232 1 95.25 282 GLU B C 1
ATOM 5066 O O . GLU B 1 282 ? -33.031 -16.688 4.215 1 95.25 282 GLU B O 1
ATOM 5071 N N . GLY B 1 283 ? -33.531 -16.234 2.096 1 96.31 283 GLY B N 1
ATOM 5072 C CA . GLY B 1 283 ? -33.906 -17.625 1.877 1 96.31 283 GLY B CA 1
ATOM 5073 C C . GLY B 1 283 ? -32.781 -18.609 2.025 1 96.31 283 GLY B C 1
ATOM 5074 O O . GLY B 1 283 ? -32.938 -19.672 2.604 1 96.31 283 GLY B O 1
ATOM 5075 N N . VAL B 1 284 ? -31.672 -18.281 1.497 1 96.88 284 VAL B N 1
ATOM 5076 C CA . VAL B 1 284 ? -30.484 -19.125 1.583 1 96.88 284 VAL B CA 1
ATOM 5077 C C . VAL B 1 284 ? -30.094 -19.312 3.045 1 96.88 284 VAL B C 1
ATOM 5079 O O . VAL B 1 284 ? -29.812 -20.438 3.48 1 96.88 284 VAL B O 1
ATOM 5082 N N . ILE B 1 285 ? -30.109 -18.234 3.816 1 95.12 285 ILE B N 1
ATOM 5083 C CA . ILE B 1 285 ? -29.703 -18.266 5.215 1 95.12 285 ILE B CA 1
ATOM 5084 C C . ILE B 1 285 ? -30.672 -19.109 6.023 1 95.12 285 ILE B C 1
ATOM 5086 O O . ILE B 1 285 ? -30.266 -19.906 6.875 1 95.12 285 ILE B O 1
ATOM 5090 N N . LYS B 1 286 ? -31.891 -18.906 5.73 1 95.25 286 LYS B N 1
ATOM 5091 C CA . LYS B 1 286 ? -32.906 -19.734 6.383 1 95.25 286 LYS B CA 1
ATOM 5092 C C . LYS B 1 286 ? -32.688 -21.219 6.09 1 95.25 286 LYS B C 1
ATOM 5094 O O . LYS B 1 286 ? -32.719 -22.047 7 1 95.25 286 LYS B O 1
ATOM 5099 N N . GLY B 1 287 ? -32.469 -21.5 4.867 1 96.19 287 GLY B N 1
ATOM 5100 C CA . GLY B 1 287 ? -32.156 -22.875 4.492 1 96.19 287 GLY B CA 1
ATOM 5101 C C . GLY B 1 287 ? -30.906 -23.406 5.152 1 96.19 287 GLY B C 1
ATOM 5102 O O . GLY B 1 287 ? -30.859 -24.578 5.551 1 96.19 287 GLY B O 1
ATOM 5103 N N . PHE B 1 288 ? -29.906 -22.625 5.258 1 95.44 288 PHE B N 1
ATOM 5104 C CA . PHE B 1 288 ? -28.656 -23 5.914 1 95.44 288 PHE B CA 1
ATOM 5105 C C . PHE B 1 288 ? -28.891 -23.312 7.387 1 95.44 288 PHE B C 1
ATOM 5107 O O . PHE B 1 288 ? -28.422 -24.344 7.891 1 95.44 288 PHE B O 1
ATOM 5114 N N . LYS B 1 289 ? -29.625 -22.422 8.031 1 93.81 289 LYS B N 1
ATOM 5115 C CA . LYS B 1 289 ? -29.938 -22.625 9.445 1 93.81 289 LYS B CA 1
ATOM 5116 C C . LYS B 1 289 ? -30.766 -23.875 9.664 1 93.81 289 LYS B C 1
ATOM 5118 O O . LYS B 1 289 ? -30.625 -24.562 10.688 1 93.81 289 LYS B O 1
ATOM 5123 N N . GLU B 1 290 ? -31.516 -24.203 8.727 1 95.81 290 GLU B N 1
ATOM 5124 C CA . GLU B 1 290 ? -32.344 -25.391 8.781 1 95.81 290 GLU B CA 1
ATOM 5125 C C . GLU B 1 290 ? -31.594 -26.625 8.305 1 95.81 290 GLU B C 1
ATOM 5127 O O . GLU B 1 290 ? -32.188 -27.703 8.164 1 95.81 290 GLU B O 1
ATOM 5132 N N . GLN B 1 291 ? -30.406 -26.469 7.938 1 96.19 291 GLN B N 1
ATOM 5133 C CA . GLN B 1 291 ? -29.484 -27.531 7.566 1 96.19 291 GLN B CA 1
ATOM 5134 C C . GLN B 1 291 ? -29.906 -28.188 6.254 1 96.19 291 GLN B C 1
ATOM 5136 O O . GLN B 1 291 ? -29.766 -29.406 6.09 1 96.19 291 GLN B O 1
ATOM 5141 N N . ASN B 1 292 ? -30.531 -27.406 5.449 1 97.12 292 ASN B N 1
ATOM 5142 C CA . ASN B 1 292 ? -30.75 -27.875 4.086 1 97.12 292 ASN B CA 1
ATOM 5143 C C . ASN B 1 292 ? -29.422 -28.203 3.398 1 97.12 292 ASN B C 1
ATOM 5145 O O . ASN B 1 292 ? -28.531 -27.375 3.322 1 97.12 292 ASN B O 1
ATOM 5149 N N . PRO B 1 293 ? -29.297 -29.375 2.859 1 97.56 293 PRO B N 1
ATOM 5150 C CA . PRO B 1 293 ? -28 -29.828 2.346 1 97.56 293 PRO B CA 1
ATOM 5151 C C . PRO B 1 293 ? -27.469 -28.938 1.209 1 97.56 293 PRO B C 1
ATOM 5153 O O . PRO B 1 293 ? -26.266 -28.703 1.107 1 97.56 293 PRO B O 1
ATOM 5156 N N . ILE B 1 294 ? -28.391 -28.484 0.412 1 97.88 294 ILE B N 1
ATOM 5157 C CA . ILE B 1 294 ? -27.984 -27.641 -0.719 1 97.88 294 ILE B CA 1
ATOM 5158 C C . ILE B 1 294 ? -27.469 -26.297 -0.213 1 97.88 294 ILE B C 1
ATOM 5160 O O . ILE B 1 294 ? -26.438 -25.812 -0.668 1 97.88 294 ILE B O 1
ATOM 5164 N N . CYS B 1 295 ? -28.156 -25.734 0.741 1 96.94 295 CYS B N 1
ATOM 5165 C CA . CYS B 1 295 ? -27.75 -24.453 1.319 1 96.94 295 CYS B CA 1
ATOM 5166 C C . CYS B 1 295 ? -26.453 -24.594 2.094 1 96.94 295 CYS B C 1
ATOM 5168 O O . CYS B 1 295 ? -25.578 -23.734 2 1 96.94 295 CYS B O 1
ATOM 5170 N N . VAL B 1 296 ? -26.297 -25.688 2.771 1 96.62 296 VAL B N 1
ATOM 5171 C CA . VAL B 1 296 ? -25.094 -25.938 3.559 1 96.62 296 VAL B CA 1
ATOM 5172 C C . VAL B 1 296 ? -23.891 -26.062 2.631 1 96.62 296 VAL B C 1
ATOM 5174 O O . VAL B 1 296 ? -22.844 -25.453 2.875 1 96.62 296 VAL B O 1
ATOM 5177 N N . GLN B 1 297 ? -24.062 -26.797 1.567 1 97.31 297 GLN B N 1
ATOM 5178 C CA . GLN B 1 297 ? -23 -26.969 0.598 1 97.31 297 GLN B CA 1
ATOM 5179 C C . GLN B 1 297 ? -22.641 -25.641 -0.07 1 97.31 297 GLN B C 1
ATOM 5181 O O . GLN B 1 297 ? -21.453 -25.344 -0.282 1 97.31 297 GLN B O 1
ATOM 5186 N N . ALA B 1 298 ? -23.641 -24.891 -0.372 1 97.12 298 ALA B N 1
ATOM 5187 C CA . ALA B 1 298 ? -23.422 -23.609 -1.021 1 97.12 298 ALA B CA 1
ATOM 5188 C C . ALA B 1 298 ? -22.656 -22.656 -0.107 1 97.12 298 ALA B C 1
ATOM 5190 O O . ALA B 1 298 ? -21.734 -21.969 -0.547 1 97.12 298 ALA B O 1
ATOM 5191 N N . VAL B 1 299 ? -23.016 -22.641 1.126 1 96.56 299 VAL B N 1
ATOM 5192 C CA . VAL B 1 299 ? -22.359 -21.766 2.094 1 96.56 299 VAL B CA 1
ATOM 5193 C C . VAL B 1 299 ? -20.922 -22.234 2.299 1 96.56 299 VAL B C 1
ATOM 5195 O O . VAL B 1 299 ? -20.016 -21.406 2.414 1 96.56 299 VAL B O 1
ATOM 5198 N N . SER B 1 300 ? -20.719 -23.5 2.297 1 96.56 300 SER B N 1
ATOM 5199 C CA . SER B 1 300 ? -19.375 -24.047 2.402 1 96.56 300 SER B CA 1
ATOM 5200 C C . SER B 1 300 ? -18.5 -23.594 1.232 1 96.56 300 SER B C 1
ATOM 5202 O O . SER B 1 300 ? -17.359 -23.188 1.424 1 96.56 300 SER B O 1
ATOM 5204 N N . CYS B 1 301 ? -19.094 -23.656 0.06 1 96.75 301 CYS B N 1
ATOM 5205 C CA . CYS B 1 301 ? -18.391 -23.188 -1.137 1 96.75 301 CYS B CA 1
ATOM 5206 C C . CYS B 1 301 ? -18.109 -21.703 -1.063 1 96.75 301 CYS B C 1
ATOM 5208 O O . CYS B 1 301 ? -17.016 -21.25 -1.415 1 96.75 301 CYS B O 1
ATOM 5210 N N . PHE B 1 302 ? -19.078 -20.969 -0.575 1 96.69 302 PHE B N 1
ATOM 5211 C CA . PHE B 1 302 ? -18.953 -19.531 -0.383 1 96.69 302 PHE B CA 1
ATOM 5212 C C . PHE B 1 302 ? -17.797 -19.203 0.549 1 96.69 302 PHE B C 1
ATOM 5214 O O . PHE B 1 302 ? -16.953 -18.359 0.229 1 96.69 302 PHE B O 1
ATOM 5221 N N . ILE B 1 303 ? -17.656 -19.922 1.608 1 96.75 303 ILE B N 1
ATOM 5222 C CA . ILE B 1 303 ? -16.609 -19.719 2.611 1 96.75 303 ILE B CA 1
ATOM 5223 C C . ILE B 1 303 ? -15.25 -20.047 2.01 1 96.75 303 ILE B C 1
ATOM 5225 O O . ILE B 1 303 ? -14.289 -19.297 2.211 1 96.75 303 ILE B O 1
ATOM 5229 N N . LYS B 1 304 ? -15.18 -21.094 1.245 1 97.69 304 LYS B N 1
ATOM 5230 C CA . LYS B 1 304 ? -13.938 -21.484 0.594 1 97.69 304 LYS B CA 1
ATOM 5231 C C . LYS B 1 304 ? -13.453 -20.406 -0.371 1 97.69 304 LYS B C 1
ATOM 5233 O O . LYS B 1 304 ? -12.281 -20.016 -0.347 1 97.69 304 LYS B O 1
ATOM 5238 N N . ASN B 1 305 ? -14.367 -19.938 -1.131 1 97.94 305 ASN B N 1
ATOM 5239 C CA . ASN B 1 305 ? -14.023 -18.922 -2.111 1 97.94 305 ASN B CA 1
ATOM 5240 C C . ASN B 1 305 ? -13.57 -17.625 -1.437 1 97.94 305 ASN B C 1
ATOM 5242 O O . ASN B 1 305 ? -12.555 -17.047 -1.817 1 97.94 305 ASN B O 1
ATOM 5246 N N . LEU B 1 306 ? -14.289 -17.203 -0.451 1 97.81 306 LEU B N 1
ATOM 5247 C CA . LEU B 1 306 ? -13.914 -16.016 0.297 1 97.81 306 LEU B CA 1
ATOM 5248 C C . LEU B 1 306 ? -12.531 -16.172 0.921 1 97.81 306 LEU B C 1
ATOM 5250 O O . LEU B 1 306 ? -11.719 -15.25 0.897 1 97.81 306 LEU B O 1
ATOM 5254 N N . SER B 1 307 ? -12.297 -17.375 1.47 1 98.25 307 SER B N 1
ATOM 5255 C CA . SER B 1 307 ? -11.023 -17.656 2.129 1 98.25 307 SER B CA 1
ATOM 5256 C C . SER B 1 307 ? -9.859 -17.531 1.152 1 98.25 307 SER B C 1
ATOM 5258 O O . SER B 1 307 ? -8.797 -17.016 1.506 1 98.25 307 SER B O 1
ATOM 5260 N N . MET B 1 308 ? -10.039 -17.984 -0.083 1 98.69 308 MET B N 1
ATOM 5261 C CA . MET B 1 308 ? -8.992 -17.859 -1.094 1 98.69 308 MET B CA 1
ATOM 5262 C C . MET B 1 308 ? -8.703 -16.391 -1.404 1 98.69 308 MET B C 1
ATOM 5264 O O . MET B 1 308 ? -7.539 -15.992 -1.493 1 98.69 308 MET B O 1
ATOM 5268 N N . GLY B 1 309 ? -9.773 -15.602 -1.562 1 98.62 309 GLY B N 1
ATOM 5269 C CA . GLY B 1 309 ? -9.594 -14.18 -1.812 1 98.62 309 GLY B CA 1
ATOM 5270 C C . GLY B 1 309 ? -8.875 -13.461 -0.684 1 98.62 309 GLY B C 1
ATOM 5271 O O . GLY B 1 309 ? -7.961 -12.68 -0.925 1 98.62 309 GLY B O 1
ATOM 5272 N N . ILE B 1 310 ? -9.266 -13.75 0.531 1 98.38 310 ILE B N 1
ATOM 5273 C CA . ILE B 1 310 ? -8.664 -13.133 1.702 1 98.38 310 ILE B CA 1
ATOM 5274 C C . ILE B 1 310 ? -7.199 -13.562 1.817 1 98.38 310 ILE B C 1
ATOM 5276 O O . ILE B 1 310 ? -6.328 -12.75 2.123 1 98.38 310 ILE B O 1
ATOM 5280 N N . ALA B 1 311 ? -6.93 -14.812 1.525 1 98.56 311 ALA B N 1
ATOM 5281 C CA . ALA B 1 311 ? -5.559 -15.312 1.549 1 98.56 311 ALA B CA 1
ATOM 5282 C C . ALA B 1 311 ? -4.684 -14.562 0.555 1 98.56 311 ALA B C 1
ATOM 5284 O O . ALA B 1 311 ? -3.523 -14.258 0.847 1 98.56 311 ALA B O 1
ATOM 5285 N N . ASN B 1 312 ? -5.242 -14.281 -0.609 1 98.75 312 ASN B N 1
ATOM 5286 C CA . ASN B 1 312 ? -4.496 -13.516 -1.605 1 98.75 312 ASN B CA 1
ATOM 5287 C C . ASN B 1 312 ? -4.172 -12.109 -1.104 1 98.75 312 ASN B C 1
ATOM 5289 O O . ASN B 1 312 ? -3.043 -11.641 -1.255 1 98.75 312 ASN B O 1
ATOM 5293 N N . ILE B 1 313 ? -5.109 -11.484 -0.464 1 98.69 313 ILE B N 1
ATOM 5294 C CA . ILE B 1 313 ? -4.906 -10.148 0.089 1 98.69 313 ILE B CA 1
ATOM 5295 C C . ILE B 1 313 ? -3.83 -10.195 1.173 1 98.69 313 ILE B C 1
ATOM 5297 O O . ILE B 1 313 ? -2.912 -9.375 1.187 1 98.69 313 ILE B O 1
ATOM 5301 N N . VAL B 1 314 ? -3.881 -11.188 2.008 1 98.19 314 VAL B N 1
ATOM 5302 C CA . VAL B 1 314 ? -2.938 -11.32 3.113 1 98.19 314 VAL B CA 1
ATOM 5303 C C . VAL B 1 314 ? -1.545 -11.633 2.57 1 98.19 314 VAL B C 1
ATOM 5305 O O . VAL B 1 314 ? -0.548 -11.094 3.055 1 98.19 314 VAL B O 1
ATOM 5308 N N . SER B 1 315 ? -1.49 -12.438 1.57 1 97.69 315 SER B N 1
ATOM 5309 C CA . SER B 1 315 ? -0.209 -12.805 0.974 1 97.69 315 SER B CA 1
ATOM 5310 C C . SER B 1 315 ? 0.478 -11.586 0.361 1 97.69 315 SER B C 1
ATOM 5312 O O . SER B 1 315 ? 1.698 -11.438 0.461 1 97.69 315 SER B O 1
ATOM 5314 N N . ILE B 1 316 ? -0.265 -10.727 -0.21 1 98.31 316 ILE B N 1
ATOM 5315 C CA . ILE B 1 316 ? 0.277 -9.594 -0.943 1 98.31 316 ILE B CA 1
ATOM 5316 C C . ILE B 1 316 ? 0.568 -8.445 0.025 1 98.31 316 ILE B C 1
ATOM 5318 O O . ILE B 1 316 ? 1.662 -7.879 0.013 1 98.31 316 ILE B O 1
ATOM 5322 N N . LEU B 1 317 ? -0.342 -8.219 0.97 1 98.31 317 LEU B N 1
ATOM 5323 C CA . LEU B 1 317 ? -0.269 -6.969 1.718 1 98.31 317 LEU B CA 1
ATOM 5324 C C . LEU B 1 317 ? 0.145 -7.223 3.164 1 98.31 317 LEU B C 1
ATOM 5326 O O . LEU B 1 317 ? 0.6 -6.309 3.854 1 98.31 317 LEU B O 1
ATOM 5330 N N . ASN B 1 318 ? -0.109 -8.383 3.709 1 97.69 318 ASN B N 1
ATOM 5331 C CA . ASN B 1 318 ? 0.102 -8.711 5.117 1 97.69 318 ASN B CA 1
ATOM 5332 C C . ASN B 1 318 ? -0.385 -7.59 6.027 1 97.69 318 ASN B C 1
ATOM 5334 O O . ASN B 1 318 ? 0.391 -7.043 6.816 1 97.69 318 ASN B O 1
ATOM 5338 N N . PRO B 1 319 ? -1.686 -7.281 5.918 1 97.94 319 PRO B N 1
ATOM 5339 C CA . PRO B 1 319 ? -2.211 -6.203 6.754 1 97.94 319 PRO B CA 1
ATOM 5340 C C . PRO B 1 319 ? -2.322 -6.598 8.227 1 97.94 319 PRO B C 1
ATOM 5342 O O . PRO B 1 319 ? -2.268 -7.785 8.555 1 97.94 319 PRO B O 1
ATOM 5345 N N . GLU B 1 320 ? -2.42 -5.617 9.07 1 97.31 320 GLU B N 1
ATOM 5346 C CA . GLU B 1 320 ? -2.699 -5.867 10.477 1 97.31 320 GLU B CA 1
ATOM 5347 C C . GLU B 1 320 ? -4.055 -6.543 10.664 1 97.31 320 GLU B C 1
ATOM 5349 O O . GLU B 1 320 ? -4.199 -7.449 11.484 1 97.31 320 GLU B O 1
ATOM 5354 N N . ALA B 1 321 ? -4.961 -6.086 9.789 1 97.38 321 ALA B N 1
ATOM 5355 C CA . ALA B 1 321 ? -6.305 -6.637 9.961 1 97.38 321 ALA B CA 1
ATOM 5356 C C . ALA B 1 321 ? -7.074 -6.629 8.648 1 97.38 321 ALA B C 1
ATOM 5358 O O . ALA B 1 321 ? -6.918 -5.715 7.836 1 97.38 321 ALA B O 1
ATOM 5359 N N . ILE B 1 322 ? -7.84 -7.652 8.484 1 98.19 322 ILE B N 1
ATOM 5360 C CA . ILE B 1 322 ? -8.914 -7.695 7.5 1 98.19 322 ILE B CA 1
ATOM 5361 C C . ILE B 1 322 ? -10.234 -7.297 8.164 1 98.19 322 ILE B C 1
ATOM 5363 O O . ILE B 1 322 ? -10.625 -7.879 9.172 1 98.19 322 ILE B O 1
ATOM 5367 N N . ILE B 1 323 ? -10.852 -6.258 7.613 1 98.25 323 ILE B N 1
ATOM 5368 C CA . ILE B 1 323 ? -12.133 -5.793 8.133 1 98.25 323 ILE B CA 1
ATOM 5369 C C . ILE B 1 323 ? -13.266 -6.281 7.227 1 98.25 323 ILE B C 1
ATOM 5371 O O . ILE B 1 323 ? -13.297 -5.961 6.035 1 98.25 323 ILE B O 1
ATOM 5375 N N . ILE B 1 324 ? -14.156 -7.055 7.773 1 97 324 ILE B N 1
ATOM 5376 C CA . ILE B 1 324 ? -15.305 -7.531 7.012 1 97 324 ILE B CA 1
ATOM 5377 C C . ILE B 1 324 ? -16.453 -6.539 7.137 1 97 324 ILE B C 1
ATOM 5379 O O . ILE B 1 324 ? -16.891 -6.219 8.242 1 97 324 ILE B O 1
ATOM 5383 N N . GLY B 1 325 ? -16.812 -6 6 1 95.75 325 GLY B N 1
ATOM 5384 C CA . GLY B 1 325 ? -17.938 -5.094 5.941 1 95.75 325 GLY B CA 1
ATOM 5385 C C . GLY B 1 325 ? -18.922 -5.445 4.84 1 95.75 325 GLY B C 1
ATOM 5386 O O . GLY B 1 325 ? -18.766 -6.465 4.164 1 95.75 325 GLY B O 1
ATOM 5387 N N . GLY B 1 326 ? -20 -4.672 4.777 1 93.31 326 GLY B N 1
ATOM 5388 C CA . GLY B 1 326 ? -21 -4.855 3.736 1 93.31 326 GLY B CA 1
ATOM 5389 C C . GLY B 1 326 ? -22.25 -5.566 4.227 1 93.31 326 GLY B C 1
ATOM 5390 O O . GLY B 1 326 ? -22.453 -5.723 5.434 1 93.31 326 GLY B O 1
ATOM 5391 N N . ASP B 1 327 ? -23.047 -6.012 3.307 1 91.62 327 ASP B N 1
ATOM 5392 C CA . ASP B 1 327 ? -24.375 -6.555 3.594 1 91.62 327 ASP B CA 1
ATOM 5393 C C . ASP B 1 327 ? -24.266 -7.891 4.32 1 91.62 327 ASP B C 1
ATOM 5395 O O . ASP B 1 327 ? -25.219 -8.305 5 1 91.62 327 ASP B O 1
ATOM 5399 N N . ILE B 1 328 ? -23.172 -8.5 4.207 1 92 328 ILE B N 1
ATOM 5400 C CA . ILE B 1 328 ? -22.984 -9.812 4.824 1 92 328 ILE B CA 1
ATOM 5401 C C . ILE B 1 328 ? -23.188 -9.703 6.336 1 92 328 ILE B C 1
ATOM 5403 O O . ILE B 1 328 ? -23.625 -10.664 6.98 1 92 328 ILE B O 1
ATOM 5407 N N . LEU B 1 329 ? -22.906 -8.57 6.871 1 90.25 329 LEU B N 1
ATOM 5408 C CA . LEU B 1 329 ? -23 -8.359 8.312 1 90.25 329 LEU B CA 1
ATOM 5409 C C . LEU B 1 329 ? -24.453 -8.359 8.773 1 90.25 329 LEU B C 1
ATOM 5411 O O . LEU B 1 329 ? -24.734 -8.492 9.961 1 90.25 329 LEU B O 1
ATOM 5415 N N . ASN B 1 330 ? -25.281 -8.227 7.82 1 88.06 330 ASN B N 1
ATOM 5416 C CA . ASN B 1 330 ? -26.703 -8.18 8.156 1 88.06 330 ASN B CA 1
ATOM 5417 C C . ASN B 1 330 ? -27.25 -9.57 8.43 1 88.06 330 ASN B C 1
ATOM 5419 O O . ASN B 1 330 ? -28.359 -9.711 8.945 1 88.06 330 ASN B O 1
ATOM 5423 N N . TYR B 1 331 ? -26.344 -10.523 8.07 1 85.69 331 TYR B N 1
ATOM 5424 C CA . TYR B 1 331 ? -26.828 -11.898 8.164 1 85.69 331 TYR B CA 1
ATOM 5425 C C . TYR B 1 331 ? -26.078 -12.672 9.234 1 85.69 331 TYR B C 1
ATOM 5427 O O . TYR B 1 331 ? -24.875 -12.461 9.43 1 85.69 331 TYR B O 1
ATOM 5435 N N . GLU B 1 332 ? -26.516 -12.891 10.367 1 77.69 332 GLU B N 1
ATOM 5436 C CA . GLU B 1 332 ? -25.938 -13.578 11.516 1 77.69 332 GLU B CA 1
ATOM 5437 C C . GLU B 1 332 ? -25.422 -14.961 11.141 1 77.69 332 GLU B C 1
ATOM 5439 O O . GLU B 1 332 ? -25.797 -15.961 11.75 1 77.69 332 GLU B O 1
ATOM 5444 N N . ILE B 1 333 ? -24.594 -14.945 10.047 1 78.56 333 ILE B N 1
ATOM 5445 C CA . ILE B 1 333 ? -23.969 -16.219 9.711 1 78.56 333 ILE B CA 1
ATOM 5446 C C . ILE B 1 333 ? -22.562 -16.266 10.312 1 78.56 333 ILE B C 1
ATOM 5448 O O . ILE B 1 333 ? -21.766 -15.359 10.125 1 78.56 333 ILE B O 1
ATOM 5452 N N . ASP B 1 334 ? -22.281 -17.016 11.25 1 82 334 ASP B N 1
ATOM 5453 C CA . ASP B 1 334 ? -20.984 -17.141 11.922 1 82 334 ASP B CA 1
ATOM 5454 C C . ASP B 1 334 ? -19.984 -17.891 11.055 1 82 334 ASP B C 1
ATOM 5456 O O . ASP B 1 334 ? -19.766 -19.094 11.227 1 82 334 ASP B O 1
ATOM 5460 N N . ILE B 1 335 ? -19.469 -17.156 10.125 1 87.94 335 ILE B N 1
ATOM 5461 C CA . ILE B 1 335 ? -18.594 -17.844 9.18 1 87.94 335 ILE B CA 1
ATOM 5462 C C . ILE B 1 335 ? -17.156 -17.359 9.367 1 87.94 335 ILE B C 1
ATOM 5464 O O . ILE B 1 335 ? -16.234 -17.859 8.719 1 87.94 335 ILE B O 1
ATOM 5468 N N . ILE B 1 336 ? -16.859 -16.438 10.281 1 91.25 336 ILE B N 1
ATOM 5469 C CA . ILE B 1 336 ? -15.57 -15.773 10.414 1 91.25 336 ILE B CA 1
ATOM 5470 C C . ILE B 1 336 ? -14.523 -16.781 10.914 1 91.25 336 ILE B C 1
ATOM 5472 O O . ILE B 1 336 ? -13.398 -16.797 10.422 1 91.25 336 ILE B O 1
ATOM 5476 N N . HIS B 1 337 ? -14.945 -17.531 11.836 1 93.19 337 HIS B N 1
ATOM 5477 C CA . HIS B 1 337 ? -14.031 -18.516 12.391 1 93.19 337 HIS B CA 1
ATOM 5478 C C . HIS B 1 337 ? -13.547 -19.484 11.32 1 93.19 337 HIS B C 1
ATOM 5480 O O . HIS B 1 337 ? -12.352 -19.781 11.227 1 93.19 337 HIS B O 1
ATOM 5486 N N . GLU B 1 338 ? -14.523 -19.969 10.547 1 94.94 338 GLU B N 1
ATOM 5487 C CA . GLU B 1 338 ? -14.18 -20.906 9.484 1 94.94 338 GLU B CA 1
ATOM 5488 C C . GLU B 1 338 ? -13.281 -20.266 8.438 1 94.94 338 GLU B C 1
ATOM 5490 O O . GLU B 1 338 ? -12.344 -20.891 7.945 1 94.94 338 GLU B O 1
ATOM 5495 N N . ILE B 1 339 ? -13.57 -19.062 8.125 1 96.25 339 ILE B N 1
ATOM 5496 C CA . ILE B 1 339 ? -12.758 -18.312 7.168 1 96.25 339 ILE B CA 1
ATOM 5497 C C . ILE B 1 339 ? -11.328 -18.203 7.691 1 96.25 339 ILE B C 1
ATOM 5499 O O . ILE B 1 339 ? -10.367 -18.469 6.969 1 96.25 339 ILE B O 1
ATOM 5503 N N . LYS B 1 340 ? -11.195 -17.812 8.938 1 95.31 340 LYS B N 1
ATOM 5504 C CA . LYS B 1 340 ? -9.883 -17.641 9.555 1 95.31 340 LYS B CA 1
ATOM 5505 C C . LYS B 1 340 ? -9.086 -18.938 9.5 1 95.31 340 LYS B C 1
ATOM 5507 O O . LYS B 1 340 ? -7.902 -18.938 9.148 1 95.31 340 LYS B O 1
ATOM 5512 N N . GLU B 1 341 ? -9.719 -20.016 9.812 1 95.56 341 GLU B N 1
ATOM 5513 C CA . GLU B 1 341 ? -9.062 -21.312 9.812 1 95.56 341 GLU B CA 1
ATOM 5514 C C . GLU B 1 341 ? -8.594 -21.703 8.414 1 95.56 341 GLU B C 1
ATOM 5516 O O . GLU B 1 341 ? -7.48 -22.203 8.234 1 95.56 341 GLU B O 1
ATOM 5521 N N . LYS B 1 342 ? -9.43 -21.5 7.461 1 97.19 342 LYS B N 1
ATOM 5522 C CA . LYS B 1 342 ? -9.094 -21.844 6.086 1 97.19 342 LYS B CA 1
ATOM 5523 C C . LYS B 1 342 ? -7.965 -20.969 5.559 1 97.19 342 LYS B C 1
ATOM 5525 O O . LYS B 1 342 ? -7.059 -21.453 4.875 1 97.19 342 LYS B O 1
ATOM 5530 N N . VAL B 1 343 ? -8.023 -19.672 5.875 1 98 343 VAL B N 1
ATOM 5531 C CA . VAL B 1 343 ? -6.984 -18.75 5.418 1 98 343 VAL B CA 1
ATOM 5532 C C . VAL B 1 343 ? -5.645 -19.141 6.043 1 98 343 VAL B C 1
ATOM 5534 O O . VAL B 1 343 ? -4.609 -19.109 5.371 1 98 343 VAL B O 1
ATOM 5537 N N . LYS B 1 344 ? -5.633 -19.547 7.258 1 96 344 LYS B N 1
ATOM 5538 C CA . LYS B 1 344 ? -4.414 -19.922 7.973 1 96 344 LYS B CA 1
ATOM 5539 C C . LYS B 1 344 ? -3.764 -21.156 7.355 1 96 344 LYS B C 1
ATOM 5541 O O . LYS B 1 344 ? -2.551 -21.344 7.465 1 96 344 LYS B O 1
ATOM 5546 N N . LYS B 1 345 ? -4.582 -21.953 6.727 1 96.94 345 LYS B N 1
ATOM 5547 C CA . LYS B 1 345 ? -4.043 -23.125 6.039 1 96.94 345 LYS B CA 1
ATOM 5548 C C . LYS B 1 345 ? -3.262 -22.719 4.793 1 96.94 345 LYS B C 1
ATOM 5550 O O . LYS B 1 345 ? -2.381 -23.453 4.34 1 96.94 345 LYS B O 1
ATOM 5555 N N . ILE B 1 346 ? -3.566 -21.578 4.246 1 97.69 346 ILE B N 1
ATOM 5556 C CA . ILE B 1 346 ? -2.992 -21.125 2.98 1 97.69 346 ILE B CA 1
ATOM 5557 C C . ILE B 1 346 ? -1.787 -20.234 3.25 1 97.69 346 ILE B C 1
ATOM 5559 O O . ILE B 1 346 ? -0.744 -20.375 2.607 1 97.69 346 ILE B O 1
ATOM 5563 N N . VAL B 1 347 ? -1.919 -19.25 4.18 1 96.81 347 VAL B N 1
ATOM 5564 C CA . VAL B 1 347 ? -0.866 -18.281 4.465 1 96.81 347 VAL B CA 1
ATOM 5565 C C . VAL B 1 347 ? -0.376 -18.453 5.898 1 96.81 347 VAL B C 1
ATOM 5567 O O . VAL B 1 347 ? -1.159 -18.344 6.848 1 96.81 347 VAL B O 1
ATOM 5570 N N . PRO B 1 348 ? 0.9 -18.641 6.078 1 93.75 348 PRO B N 1
ATOM 5571 C CA . PRO B 1 348 ? 1.453 -18.906 7.406 1 93.75 348 PRO B C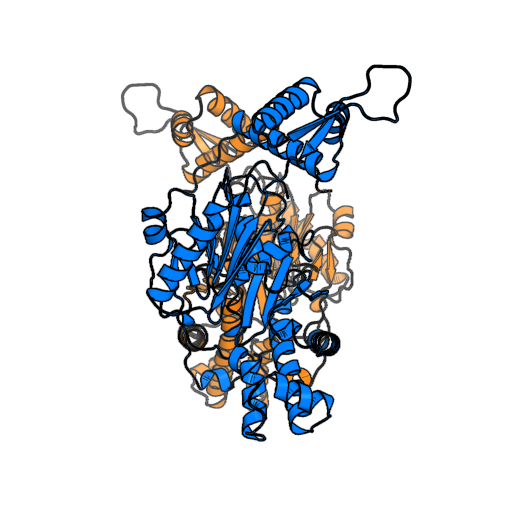A 1
ATOM 5572 C C . PRO B 1 348 ? 1.84 -17.625 8.148 1 93.75 348 PRO B C 1
ATOM 5574 O O . PRO B 1 348 ? 2.73 -17.656 9 1 93.75 348 PRO B O 1
ATOM 5577 N N . PHE B 1 349 ? 1.302 -16.5 7.855 1 90.38 349 PHE B N 1
ATOM 5578 C CA . PHE B 1 349 ? 1.631 -15.227 8.5 1 90.38 349 PHE B CA 1
ATOM 5579 C C . PHE B 1 349 ? 0.462 -14.727 9.336 1 90.38 349 PHE B C 1
ATOM 5581 O O . PHE B 1 349 ? -0.695 -15.039 9.047 1 90.38 349 PHE B O 1
ATOM 5588 N N . ASP B 1 350 ? 0.785 -13.938 10.281 1 89.44 350 ASP B N 1
ATOM 5589 C CA . ASP B 1 350 ? -0.226 -13.445 11.211 1 89.44 350 ASP B CA 1
ATOM 5590 C C . ASP B 1 350 ? -1.013 -12.289 10.609 1 89.44 350 ASP B C 1
ATOM 5592 O O . ASP B 1 350 ? -0.446 -11.445 9.906 1 89.44 350 ASP B O 1
ATOM 5596 N N . PHE B 1 351 ? -2.281 -12.32 10.867 1 93 351 PHE B N 1
ATOM 5597 C CA . PHE B 1 351 ? -3.201 -11.234 10.539 1 93 351 PHE B CA 1
ATOM 5598 C C . PHE B 1 351 ? -4.434 -11.281 11.438 1 93 351 PHE B C 1
ATOM 5600 O O . PHE B 1 351 ? -4.719 -12.312 12.055 1 93 351 PHE B O 1
ATOM 5607 N N . GLY B 1 352 ? -5.105 -10.188 11.57 1 95 352 GLY B N 1
ATOM 5608 C CA . GLY B 1 352 ? -6.359 -10.148 12.312 1 95 352 GLY B CA 1
ATOM 5609 C C . GLY B 1 352 ? -7.578 -10.047 11.414 1 95 352 GLY B C 1
ATOM 5610 O O . GLY B 1 352 ? -7.465 -9.695 10.234 1 95 352 GLY B O 1
ATOM 5611 N N . ILE B 1 353 ? -8.75 -10.484 11.914 1 95.69 353 ILE B N 1
ATOM 5612 C CA . ILE B 1 353 ? -10.031 -10.25 11.266 1 95.69 353 ILE B CA 1
ATOM 5613 C C . ILE B 1 353 ? -10.961 -9.5 12.211 1 95.69 353 ILE B C 1
ATOM 5615 O O . ILE B 1 353 ? -11.086 -9.859 13.391 1 95.69 353 ILE B O 1
ATOM 5619 N N . LYS B 1 354 ? -11.508 -8.414 11.781 1 94.62 354 LYS B N 1
ATOM 5620 C CA . LYS B 1 354 ? -12.477 -7.617 12.523 1 94.62 354 LYS B CA 1
ATOM 5621 C C . LYS B 1 354 ? -13.727 -7.348 11.695 1 94.62 354 LYS B C 1
ATOM 5623 O O . LYS B 1 354 ? -13.703 -7.477 10.469 1 94.62 354 LYS B O 1
ATOM 5628 N N . MET B 1 355 ? -14.781 -7.098 12.391 1 95.5 355 MET B N 1
ATOM 5629 C CA . MET B 1 355 ? -16.016 -6.668 11.727 1 95.5 355 MET B CA 1
ATOM 5630 C C . MET B 1 355 ? -16.109 -5.148 11.695 1 95.5 355 MET B C 1
ATOM 5632 O O . MET B 1 355 ? -15.766 -4.48 12.672 1 95.5 355 MET B O 1
ATOM 5636 N N . ALA B 1 356 ? -16.531 -4.621 10.57 1 96.94 356 ALA B N 1
ATOM 5637 C CA . ALA B 1 356 ? -16.781 -3.184 10.477 1 96.94 356 ALA B CA 1
ATOM 5638 C C . ALA B 1 356 ? -17.812 -2.732 11.508 1 96.94 356 ALA B C 1
ATOM 5640 O O . ALA B 1 356 ? -18.734 -3.475 11.836 1 96.94 356 ALA B O 1
ATOM 5641 N N . GLN B 1 357 ? -17.656 -1.533 12 1 97.12 357 GLN B N 1
ATOM 5642 C CA . GLN B 1 357 ? -18.469 -1.066 13.125 1 97.12 357 GLN B CA 1
ATOM 5643 C C . GLN B 1 357 ? -19.516 -0.058 12.664 1 97.12 357 GLN B C 1
ATOM 5645 O O . GLN B 1 357 ? -20.594 0.037 13.258 1 97.12 357 GLN B O 1
ATOM 5650 N N . LEU B 1 358 ? -19.281 0.673 11.586 1 96.69 358 LEU B N 1
ATOM 5651 C CA . LEU B 1 358 ? -20.109 1.824 11.234 1 96.69 358 LEU B CA 1
ATOM 5652 C C . LEU B 1 358 ? -21.312 1.394 10.406 1 96.69 358 LEU B C 1
ATOM 5654 O O . LEU B 1 358 ? -22.234 2.18 10.195 1 96.69 358 LEU B O 1
ATOM 5658 N N . GLY B 1 359 ? -21.297 0.171 9.914 1 93.06 359 GLY B N 1
ATOM 5659 C CA . GLY B 1 359 ? -22.438 -0.356 9.18 1 93.06 359 GLY B CA 1
ATOM 5660 C C . GLY B 1 359 ? -22.75 0.417 7.914 1 93.06 359 GLY B C 1
ATOM 5661 O O . GLY B 1 359 ? -21.844 0.687 7.117 1 93.06 359 GLY B O 1
ATOM 5662 N N . GLU B 1 360 ? -24 0.693 7.734 1 93.88 360 GLU B N 1
ATOM 5663 C CA . GLU B 1 360 ? -24.438 1.307 6.484 1 93.88 360 GLU B CA 1
ATOM 5664 C C . GLU B 1 360 ? -23.969 2.756 6.387 1 93.88 360 GLU B C 1
ATOM 5666 O O . GLU B 1 360 ? -24 3.352 5.309 1 93.88 360 GLU B O 1
ATOM 5671 N N . ASP B 1 361 ? -23.516 3.34 7.492 1 97.19 361 ASP B N 1
ATOM 5672 C CA . ASP B 1 361 ? -23.125 4.746 7.516 1 97.19 361 ASP B CA 1
ATOM 5673 C C . ASP B 1 361 ? -21.641 4.91 7.203 1 97.19 361 ASP B C 1
ATOM 5675 O O . ASP B 1 361 ? -21.156 6.035 7.07 1 97.19 361 ASP B O 1
ATOM 5679 N N . ALA B 1 362 ? -20.922 3.82 7.051 1 97.56 362 ALA B N 1
ATOM 5680 C CA . ALA B 1 362 ? -19.469 3.848 6.973 1 97.56 362 ALA B CA 1
ATOM 5681 C C . ALA B 1 362 ? -19 4.766 5.852 1 97.56 362 ALA B C 1
ATOM 5683 O O . ALA B 1 362 ? -18.156 5.637 6.066 1 97.56 362 ALA B O 1
ATOM 5684 N N . ALA B 1 363 ? -19.562 4.633 4.723 1 98.31 363 ALA B N 1
ATOM 5685 C CA . ALA B 1 363 ? -19.125 5.391 3.557 1 98.31 363 ALA B CA 1
ATOM 5686 C C . ALA B 1 363 ? -19.453 6.871 3.699 1 98.31 363 ALA B C 1
ATOM 5688 O O . ALA B 1 363 ? -18.641 7.734 3.387 1 98.31 363 ALA B O 1
ATOM 5689 N N . ALA B 1 364 ? -20.656 7.191 4.172 1 98.69 364 ALA B N 1
ATOM 5690 C CA . ALA B 1 364 ? -21.031 8.586 4.379 1 98.69 364 ALA B CA 1
ATOM 5691 C C . ALA B 1 364 ? -20.156 9.25 5.43 1 98.69 364 ALA B C 1
ATOM 5693 O O . ALA B 1 364 ? -19.734 10.398 5.258 1 98.69 364 ALA B O 1
ATOM 5694 N N . ILE B 1 365 ? -19.875 8.523 6.441 1 98.25 365 ILE B N 1
ATOM 5695 C CA . ILE B 1 365 ? -19 9.016 7.5 1 98.25 365 ILE B CA 1
ATOM 5696 C C . ILE B 1 365 ? -17.594 9.195 6.961 1 98.25 365 ILE B C 1
ATOM 5698 O O . ILE B 1 365 ? -16.906 10.18 7.285 1 98.25 365 ILE B O 1
ATOM 5702 N N . GLY B 1 366 ? -17.141 8.227 6.145 1 98.38 366 GLY B N 1
ATOM 5703 C CA . GLY B 1 366 ? -15.844 8.375 5.5 1 98.38 366 GLY B CA 1
ATOM 5704 C C . GLY B 1 366 ? -15.758 9.602 4.613 1 98.38 366 GLY B C 1
ATOM 5705 O O . GLY B 1 366 ? -14.711 10.25 4.539 1 98.38 366 GLY B O 1
ATOM 5706 N N . ALA B 1 367 ? -16.812 9.898 3.934 1 98.5 367 ALA B N 1
ATOM 5707 C CA . ALA B 1 367 ? -16.875 11.102 3.105 1 98.5 367 ALA B CA 1
ATOM 5708 C C . ALA B 1 367 ? -16.688 12.359 3.947 1 98.5 367 ALA B C 1
ATOM 5710 O O . ALA B 1 367 ? -15.969 13.273 3.553 1 98.5 367 ALA B O 1
ATOM 5711 N N . VAL B 1 368 ? -17.297 12.367 5.082 1 97.81 368 VAL B N 1
ATOM 5712 C CA . VAL B 1 368 ? -17.141 13.469 6.023 1 97.81 368 VAL B CA 1
ATOM 5713 C C . VAL B 1 368 ? -15.672 13.586 6.438 1 97.81 368 VAL B C 1
ATOM 5715 O O . VAL B 1 368 ? -15.109 14.68 6.426 1 97.81 368 VAL B O 1
ATOM 5718 N N . ALA B 1 369 ? -15.102 12.5 6.73 1 96.75 369 ALA B N 1
ATOM 5719 C CA . ALA B 1 369 ? -13.703 12.469 7.156 1 96.75 369 ALA B CA 1
ATOM 5720 C C . ALA B 1 369 ? -12.789 13.062 6.086 1 96.75 369 ALA B C 1
ATOM 5722 O O . ALA B 1 369 ? -11.859 13.805 6.398 1 96.75 369 ALA B O 1
ATOM 5723 N N . ASP B 1 370 ? -13.062 12.695 4.875 1 96.75 370 ASP B N 1
ATOM 5724 C CA . ASP B 1 370 ? -12.242 13.188 3.775 1 96.75 370 ASP B CA 1
ATOM 5725 C C . ASP B 1 370 ? -12.305 14.711 3.684 1 96.75 370 ASP B C 1
ATOM 5727 O O . ASP B 1 370 ? -11.289 15.367 3.463 1 96.75 370 ASP B O 1
ATOM 5731 N N . VAL B 1 371 ? -13.461 15.281 3.842 1 96.56 371 VAL B N 1
ATOM 5732 C CA . VAL B 1 371 ? -13.633 16.734 3.826 1 96.56 371 VAL B CA 1
ATOM 5733 C C . VAL B 1 371 ? -12.805 17.359 4.938 1 96.56 371 VAL B C 1
ATOM 5735 O O . VAL B 1 371 ? -12.086 18.344 4.707 1 96.56 371 VAL B O 1
ATOM 5738 N N . LEU B 1 372 ? -12.891 16.781 6.074 1 93.88 372 LEU B N 1
ATOM 5739 C CA . LEU B 1 372 ? -12.172 17.328 7.223 1 93.88 372 LEU B CA 1
ATOM 5740 C C . LEU B 1 372 ? -10.664 17.219 7.012 1 93.88 372 LEU B C 1
ATOM 5742 O O . LEU B 1 372 ? -9.914 18.141 7.379 1 93.88 372 LEU B O 1
ATOM 5746 N N . LEU B 1 373 ? -10.219 16.156 6.438 1 91.38 373 LEU B N 1
ATOM 5747 C CA . LEU B 1 373 ? -8.797 15.969 6.152 1 91.38 373 LEU B CA 1
ATOM 5748 C C . LEU B 1 373 ? -8.297 17.016 5.168 1 91.38 373 LEU B C 1
ATOM 5750 O O . LEU B 1 373 ? -7.254 17.641 5.387 1 91.38 373 LEU B O 1
ATOM 5754 N N . ASN B 1 374 ? -9.055 17.219 4.191 1 90.81 374 ASN B N 1
ATOM 5755 C CA . ASN B 1 374 ? -8.625 18.078 3.104 1 90.81 374 ASN B CA 1
ATOM 5756 C C . ASN B 1 374 ? -8.773 19.562 3.469 1 90.81 374 ASN B C 1
ATOM 5758 O O . ASN B 1 374 ? -8.195 20.422 2.816 1 90.81 374 ASN B O 1
ATOM 5762 N N . THR B 1 375 ? -9.547 19.797 4.457 1 85.12 375 THR B N 1
ATOM 5763 C CA . THR B 1 375 ? -9.703 21.172 4.918 1 85.12 375 THR B CA 1
ATOM 5764 C C . THR B 1 375 ? -8.883 21.422 6.184 1 85.12 375 THR B C 1
ATOM 5766 O O . THR B 1 375 ? -9.031 22.453 6.84 1 85.12 375 THR B O 1
ATOM 5769 N N . ASN B 1 376 ? -7.941 20.359 6.543 1 74.62 376 ASN B N 1
ATOM 5770 C CA . ASN B 1 376 ? -7 20.422 7.656 1 74.62 376 ASN B CA 1
ATOM 5771 C C . ASN B 1 376 ? -7.723 20.484 9 1 74.62 376 ASN B C 1
ATOM 5773 O O . ASN B 1 376 ? -7.242 21.125 9.938 1 74.62 376 ASN B O 1
ATOM 5777 N N . ASN B 1 377 ? -8.906 19.984 8.906 1 68.06 377 ASN B N 1
ATOM 5778 C CA . ASN B 1 377 ? -9.672 20 10.148 1 68.06 377 ASN B CA 1
ATOM 5779 C C . ASN B 1 377 ? -9.648 18.625 10.828 1 68.06 377 ASN B C 1
ATOM 5781 O O . ASN B 1 377 ? -10.102 18.484 11.961 1 68.06 377 ASN B O 1
ATOM 5785 N N . LEU B 1 378 ? -9.219 17.531 9.922 1 59.28 378 LEU B N 1
ATOM 5786 C CA . LEU B 1 378 ? -9.125 16.172 10.461 1 59.28 378 LEU B CA 1
ATOM 5787 C C . LEU B 1 378 ? -7.707 15.875 10.93 1 59.28 378 LEU B C 1
ATOM 5789 O O . LEU B 1 378 ? -7.492 14.969 11.734 1 59.28 378 LEU B O 1
ATOM 5793 N N . ILE B 1 379 ? -6.777 16.453 10.227 1 55.81 379 ILE B N 1
ATOM 5794 C CA . ILE B 1 379 ? -5.402 16.125 10.594 1 55.81 379 ILE B CA 1
ATOM 5795 C C . ILE B 1 379 ? -5.324 15.828 12.086 1 55.81 379 ILE B C 1
ATOM 5797 O O . ILE B 1 379 ? -4.289 15.367 12.578 1 55.81 379 ILE B O 1
ATOM 5801 N N . LEU B 1 380 ? -6.406 16.188 12.852 1 46.5 380 LEU B N 1
ATOM 5802 C CA . LEU B 1 380 ? -6.355 15.953 14.289 1 46.5 380 LEU B CA 1
ATOM 5803 C C . LEU B 1 380 ? -6.559 14.477 14.609 1 46.5 380 LEU B C 1
ATOM 5805 O O . LEU B 1 380 ? -6.566 14.086 15.781 1 46.5 380 LEU B O 1
ATOM 5809 N N . LEU B 1 381 ? -6.781 13.523 13.523 1 43.19 381 LEU B N 1
ATOM 5810 C CA . LEU B 1 381 ? -7.012 12.164 13.992 1 43.19 381 LEU B CA 1
ATOM 5811 C C . LEU B 1 381 ? -5.766 11.305 13.805 1 43.19 381 LEU B C 1
ATOM 5813 O O . LEU B 1 381 ? -5.055 11.453 12.812 1 43.19 381 LEU B O 1
#

Foldseek 3Di:
DPDDDDDDPVVVLLVVLLLLLLCQAVPPFDFLVRSCVVVVHDSVSSVVSVVVCVVLVQKDFPQFDPDDDPDDGTTTIHGDQQSAKEWFKEDDLFKIKIFIGTNLLDGPDIDMDGAAADVVNLVVVVVRVVVRVVPDDHYAAYFYADAAFADFVQRQGDHVSRPGDRNRNLVVVVVVDVHHYTYAHLQQLLVLLCCQPKVNVPFQFEKEWAAALFIWIWTGHRNDTDLDPRRCPGVLQADDPDPCQVVDDDDRVDRHPLRCQQHLQNLLVQLCVVVVVRNHSVSLLVCVVVVPVSSVVSVVSNLLSVLSSVLVVCVVRVGQEYEYAHPVVVRPDPSVVVSVVNSCVRDVGDHYYHYIGCHPCSSRSSRRLVSCVVVVNNSSD/DPDDDDDDPVVVLLVVLLLLLLCQAVPPFDFLVVSCVVVVHDSVSSVVSVVVCVVLVQKDFPQFDPDDDPDDGGTTIHGDQQSAKEWFKEDDLFKIKIFIGTNLLHGPDIDMDGAAADVVNLVVVVVRVVVRVVPDDHYAAYFYADAAFADFVQRQGDHVSRPGDRNRNLVVVVVVDVHHYTYAHLQQLLVLLCCRPKVNVPFQFEKEWAAALFIWIWTGHRNDTDLDPRRCPGVLQQDDPDPCQVVDDDDRVDRHPLRCQQHLQVLLVQLCVVVVVRNHSVSLLVCVVVVPVSSVVSVVSNLLSVLSSVLVVCVVRVGQEYEYAHPVVVRPDPSVVVSVVNSCVRDVGDHYYHYIGCHPCSSRSSRRLVSCVVVVNNSSD

Solvent-accessible surface area (backbone atoms only — not comparable to full-atom values): 38036 Å² total; per-residue (Å²): 122,83,74,82,77,75,52,44,71,66,53,28,51,53,40,44,46,50,50,53,51,30,51,34,58,76,49,48,68,37,31,66,67,53,50,16,62,75,69,72,47,54,64,68,59,44,51,53,46,50,53,52,36,38,74,70,39,45,34,41,77,75,45,62,57,82,80,74,75,98,65,88,58,58,53,23,30,32,58,36,45,77,55,39,24,29,34,9,20,23,42,43,68,66,37,29,38,37,33,28,21,35,70,78,64,51,74,77,43,76,49,74,50,74,40,52,46,47,68,56,31,53,51,50,51,53,51,51,51,52,58,50,51,73,76,50,75,58,63,68,26,35,12,36,10,29,55,58,36,32,41,57,86,70,27,32,29,37,16,58,76,35,62,31,72,73,30,52,49,47,60,59,46,52,76,76,39,98,53,53,75,43,48,36,29,23,48,44,17,24,36,44,15,24,34,66,80,32,73,32,55,89,56,40,31,33,35,30,37,31,35,26,73,46,38,39,25,12,39,31,51,88,68,35,78,49,45,40,66,70,35,42,22,16,42,45,16,26,21,37,51,36,78,70,50,73,78,48,72,42,49,81,73,52,80,24,58,34,17,58,52,41,10,50,49,28,44,24,52,61,36,22,74,80,38,64,88,34,73,38,62,68,45,40,51,52,33,34,75,68,59,33,68,62,32,40,51,39,50,52,51,30,43,50,43,41,19,32,54,52,26,32,49,39,19,44,47,14,29,50,28,40,29,48,33,53,58,54,72,77,44,93,66,87,51,62,66,59,29,51,55,54,22,44,29,45,36,62,67,75,63,42,77,45,64,56,66,50,64,92,47,16,16,19,48,8,12,31,48,50,39,28,44,77,68,67,62,28,78,56,109,123,85,75,82,77,74,53,44,72,64,54,27,50,53,42,44,46,48,50,51,52,30,50,34,58,75,48,48,69,36,31,68,68,54,51,17,62,74,69,72,47,55,63,66,59,45,51,53,46,49,52,52,35,37,74,70,39,44,34,43,78,74,45,60,58,81,78,72,74,97,66,89,58,58,52,22,30,32,60,37,44,77,54,38,24,29,33,10,20,23,42,44,70,66,38,31,39,38,34,29,20,34,69,77,65,51,74,77,44,75,49,72,48,76,40,55,48,47,67,57,32,54,51,49,51,53,51,51,51,54,59,51,51,73,77,51,74,59,62,69,26,36,12,37,10,30,56,59,36,32,41,58,87,69,25,34,28,37,17,58,78,34,62,32,71,72,31,53,49,46,61,59,46,52,74,76,40,98,53,54,76,45,49,36,28,22,49,43,18,24,36,45,16,23,33,66,79,33,72,32,55,88,56,40,31,31,35,31,37,32,35,27,72,44,37,38,27,11,37,32,52,88,66,36,79,48,43,39,66,71,34,41,22,16,42,45,16,25,21,38,52,35,78,70,50,73,78,49,71,43,49,80,73,52,77,24,59,33,17,56,53,43,10,50,49,30,45,26,50,61,35,22,73,80,38,65,87,34,73,37,63,65,44,41,49,53,33,33,76,69,60,33,67,61,31,42,51,41,51,51,50,30,42,52,43,42,20,33,55,52,27,33,50,39,18,43,46,14,29,50,27,39,28,47,32,53,57,53,72,79,46,94,67,88,50,61,66,60,30,51,54,53,22,45,29,44,34,62,66,76,64,41,79,44,66,57,64,50,64,93,46,15,17,19,47,8,13,30,48,49,39,28,42,77,68,68,65,31,73,59,111

pLDDT: mean 92.68, std 9.93, range [34.06, 98.81]

Organism: Thermoanaerobacter italicus (strain DSM 9252 / Ab9) (NCBI:txid580331)

Secondary structure (DSSP, 8-state):
---PPP--HHHHHHHHHHHHHHHHHHH-SEEHHHHHHHHT--HHHHHHHHHHHHHTTSEEEEEE-SS--SS-PPEEEEE-TTS-EEEEEEE-SSEEEEEEE-TT--EEEEEEEE---HHHHHHHHHHHHHHHHTT-SSEEEEEEEESSEE-TTT-EEEEGGGTEEEEEHHHHHHTT--SEEEEEEHHHHHHHHHHHHSTTTT-SSEEEEEESSSEEEEEEETTEEE--TTS-TT-GGG---SGGGGGS---BTBPPTTHHHHSHHHHHHHHHHH-TT--SHHHHHHHHHTT-HHHHHHHHHHHHHHHHHHHHHHHHH--SEEEEESGGGGS----HHHHHHHHHHH--S--EEEE-SSGGGHHHHHHHHHHHHHTTSSTT-/--------HHHHHHHHHHHHHHHHHHH-SEEHHHHHHHHT--HHHHHHHHHHHHHTTSEEEEEE-SS--SS-PPEEEEE-TTS-EEEEEEE-SSEEEEEEE-TT--EEEEEEEE---HHHHHHHHHHHHHHHHTT-SSEEEEEEEESSEE-TTT-EEEEGGGTEEEEEHHHHHHTT--SEEEEEEHHHHHHHHHHHHSTTTT-SSEEEEEESSSEEEEEEETTEEE--TTS-TT-GGG---SGGGGGS---BTBPPTTHHHHSHHHHHHHHHHH-TT--SHHHHHHHHHTT-HHHHHHHHHHHHHHHHHHHHHHHHH--SEEEEESGGGGS----HHHHHHHHHHH--S--EEEE-SSGGGHHHHHHHHHHHHHTTSSTT-